Protein AF-A0A533TV55-F1 (afdb_monomer_lite)

Radius of gyration: 25.48 Å; chains: 1; bounding box: 61×45×80 Å

pLDDT: mean 85.24, std 15.87, range [28.7, 98.56]

Sequence (479 aa):
MTEHAADELIDFVLLDEAAKKLFGYYVYRKFRLYLSSITTTLNLQYQEGLSEGLTRPTAKGRSMLFDFRSLDFNVLIEIIGVYMYVLSCHKSANWQLLHRYNGKQVLYLRGYDFEAAFATGGGMAAGLSTMDTEGFTLKLPSLLQRHLFKVLSPREVDWETVTAERYYNDFDALIQWINQRPAAVYLNALHWKEGLLELVPRMDHYIVYVSSLTESALWELDQLNTDQRRDRVTVVFDEKAIAKKESQLAMQSAMAGRLGKAVWTKQGCPPSLTAVQVREGLADVFKVMTPDEFEANIEDVRRHIDASNAELKPGERETWLDFEFYPSVQDTDLTRLHEMSGTLEKLVEAGWSGSIDFLPLYVAQLQLRICMTLLLGDHAATGRTLAAYSAVTQSAYDYYSQTGERTVDLSEEDRDILLAMLDSHVALSDYAGRRLLACGRSHEFMDQSEKANAAWDEIFDATRLNADKVFTGNQRPPD

Structure (mmCIF, N/CA/C/O backbone):
data_AF-A0A533TV55-F1
#
_entry.id   AF-A0A533TV55-F1
#
loop_
_atom_site.group_PDB
_atom_site.id
_atom_site.type_symbol
_atom_site.label_atom_id
_atom_site.label_alt_id
_atom_site.label_comp_id
_atom_site.label_asym_id
_atom_site.label_entity_id
_atom_site.label_seq_id
_atom_site.pdbx_PDB_ins_code
_atom_site.Cartn_x
_atom_site.Cartn_y
_atom_site.Cartn_z
_atom_site.occupancy
_atom_site.B_iso_or_equiv
_atom_site.auth_seq_id
_atom_site.auth_comp_id
_atom_site.auth_asym_id
_atom_site.auth_atom_id
_atom_site.pdbx_PDB_model_num
ATOM 1 N N . MET A 1 1 ? 8.209 -8.796 27.244 1.00 41.41 1 MET A N 1
ATOM 2 C CA . MET A 1 1 ? 7.754 -10.161 27.569 1.00 41.41 1 MET A CA 1
ATOM 3 C C . MET A 1 1 ? 8.813 -11.142 27.095 1.00 41.41 1 MET A C 1
ATOM 5 O O . MET A 1 1 ? 9.123 -11.134 25.915 1.00 41.41 1 MET A O 1
ATOM 9 N N . THR A 1 2 ? 9.401 -11.923 28.002 1.00 32.00 2 THR A N 1
ATOM 10 C CA . THR A 1 2 ? 10.243 -13.091 27.687 1.00 32.00 2 THR A CA 1
ATOM 11 C C . THR A 1 2 ? 10.021 -14.136 28.776 1.00 32.00 2 THR A C 1
ATOM 13 O O . THR A 1 2 ? 10.622 -14.027 29.838 1.00 32.00 2 THR A O 1
ATOM 16 N N . GLU A 1 3 ? 9.076 -15.045 28.527 1.00 32.22 3 GLU A N 1
ATOM 17 C CA . GLU A 1 3 ? 9.098 -16.501 28.777 1.00 32.22 3 GLU A CA 1
ATOM 18 C C . GLU A 1 3 ? 7.667 -17.060 28.917 1.00 32.22 3 GLU A C 1
ATOM 20 O O . GLU A 1 3 ? 6.969 -16.809 29.891 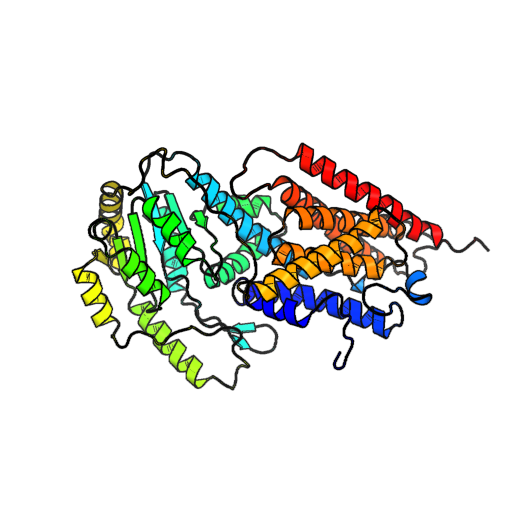1.00 32.22 3 GLU A O 1
ATOM 25 N N . HIS A 1 4 ? 7.300 -17.847 27.898 1.00 34.25 4 HIS A N 1
ATOM 26 C CA . HIS A 1 4 ? 6.310 -18.933 27.853 1.00 34.25 4 HIS A CA 1
ATOM 27 C C . HIS A 1 4 ? 4.828 -18.646 28.163 1.00 34.25 4 HIS A C 1
ATOM 29 O O . HIS A 1 4 ? 4.369 -18.764 29.295 1.00 34.25 4 HIS A O 1
ATOM 35 N N . ALA A 1 5 ? 4.039 -18.550 27.088 1.00 32.44 5 ALA A N 1
ATOM 36 C CA . ALA A 1 5 ? 2.746 -19.224 26.997 1.00 32.44 5 ALA A CA 1
ATOM 37 C C . ALA A 1 5 ? 2.589 -19.817 25.587 1.00 32.44 5 ALA A C 1
ATOM 39 O O . ALA A 1 5 ? 2.720 -19.114 24.591 1.00 32.44 5 ALA A O 1
ATOM 40 N N . ALA A 1 6 ? 2.304 -21.113 25.498 1.00 31.41 6 ALA A N 1
ATOM 41 C CA . ALA A 1 6 ? 2.014 -21.824 24.253 1.00 31.41 6 ALA A CA 1
ATOM 42 C C . ALA A 1 6 ? 0.601 -21.506 23.697 1.00 31.41 6 ALA A C 1
ATOM 44 O O . ALA A 1 6 ? -0.025 -22.376 23.111 1.00 31.41 6 ALA A O 1
ATOM 45 N N . ASP A 1 7 ? 0.106 -20.279 23.904 1.00 44.59 7 ASP A N 1
ATOM 46 C CA . ASP A 1 7 ? -1.276 -19.840 23.629 1.00 44.59 7 ASP A CA 1
ATOM 47 C C . ASP A 1 7 ? -1.347 -18.323 23.310 1.00 44.59 7 ASP A C 1
ATOM 49 O O . ASP A 1 7 ? -2.339 -17.644 23.586 1.00 44.59 7 ASP A O 1
ATOM 53 N N . GLU A 1 8 ? -0.279 -17.730 22.760 1.00 65.88 8 GLU A N 1
ATOM 54 C CA . GLU A 1 8 ? -0.349 -16.343 22.285 1.00 65.88 8 GLU A CA 1
ATOM 55 C C . GLU A 1 8 ? -1.194 -16.276 21.006 1.00 65.88 8 GLU A C 1
ATOM 57 O O . GLU A 1 8 ? -0.749 -16.632 19.918 1.00 65.88 8 GLU A O 1
ATOM 62 N N . LEU A 1 9 ? -2.431 -15.788 21.157 1.00 81.12 9 LEU A N 1
ATOM 63 C CA . LEU A 1 9 ? -3.384 -15.504 20.076 1.00 81.12 9 LEU A CA 1
ATOM 64 C C . LEU A 1 9 ? -2.759 -14.682 18.933 1.00 81.12 9 LEU A C 1
ATOM 66 O O . LEU A 1 9 ? -3.206 -14.772 17.792 1.00 81.12 9 LEU A O 1
ATOM 70 N N . ILE A 1 10 ? -1.739 -13.876 19.256 1.00 89.56 10 ILE A N 1
ATOM 71 C CA . ILE A 1 10 ? -0.989 -13.027 18.334 1.00 89.56 10 ILE A CA 1
ATOM 72 C C . ILE A 1 10 ? 0.505 -13.189 18.580 1.00 89.56 10 ILE A C 1
ATOM 74 O O . ILE A 1 10 ? 0.996 -12.873 19.659 1.00 89.56 10 ILE A O 1
ATOM 78 N N . ASP A 1 11 ? 1.228 -13.576 17.534 1.00 92.50 11 ASP A N 1
ATOM 79 C CA . ASP A 1 11 ? 2.688 -13.581 17.499 1.00 92.50 11 ASP A CA 1
ATOM 80 C C . ASP A 1 11 ? 3.207 -12.202 17.040 1.00 92.50 11 ASP A C 1
ATOM 82 O O . ASP A 1 11 ? 3.334 -11.913 15.846 1.00 92.50 11 ASP A O 1
ATOM 86 N N . PHE A 1 12 ? 3.480 -11.311 17.998 1.00 91.00 12 PHE A N 1
ATOM 87 C CA . PHE A 1 12 ? 3.989 -9.960 17.712 1.00 91.00 12 PHE A CA 1
ATOM 88 C C . PHE A 1 12 ? 5.387 -9.964 17.079 1.00 91.00 12 PHE A C 1
ATOM 90 O O . PHE A 1 12 ? 5.734 -9.027 16.357 1.00 91.00 12 PHE A O 1
ATOM 97 N N . VAL A 1 13 ? 6.186 -11.008 17.327 1.00 91.31 13 VAL A N 1
ATOM 98 C CA . VAL A 1 13 ? 7.510 -11.160 16.711 1.00 91.31 13 VAL A CA 1
ATOM 99 C C . VAL A 1 13 ? 7.345 -11.467 15.230 1.00 91.31 13 VAL A C 1
ATOM 101 O O . VAL A 1 13 ? 7.981 -10.820 14.399 1.00 91.31 13 VAL A O 1
ATOM 104 N N . LEU A 1 14 ? 6.449 -12.397 14.891 1.00 92.75 14 LEU A N 1
ATOM 105 C CA . LEU A 1 14 ? 6.117 -12.697 13.505 1.00 92.75 14 LEU A CA 1
ATOM 106 C C . LEU A 1 14 ? 5.550 -11.471 12.783 1.00 92.75 14 LEU A C 1
ATOM 108 O O . LEU A 1 14 ? 5.935 -11.232 11.644 1.00 92.75 14 LEU A O 1
ATOM 112 N N . LEU A 1 15 ? 4.693 -10.669 13.427 1.00 92.56 15 LEU A N 1
ATOM 113 C CA . LEU A 1 15 ? 4.177 -9.428 12.832 1.00 92.56 15 LEU A CA 1
ATOM 114 C C . LEU A 1 15 ? 5.287 -8.417 12.512 1.00 92.56 15 LEU A C 1
ATOM 116 O O . LEU A 1 15 ? 5.296 -7.860 11.415 1.00 92.56 15 LEU A O 1
ATOM 120 N N . ASP A 1 16 ? 6.232 -8.193 13.430 1.00 89.56 16 ASP A N 1
ATOM 121 C CA . ASP A 1 16 ? 7.373 -7.294 13.194 1.00 89.56 16 ASP A CA 1
ATOM 122 C C . ASP A 1 16 ? 8.290 -7.821 12.078 1.00 89.56 16 ASP A C 1
ATOM 124 O O . ASP A 1 16 ? 8.698 -7.066 11.193 1.00 89.56 16 ASP A O 1
ATOM 128 N N . GLU A 1 17 ? 8.579 -9.126 12.069 1.00 86.62 17 GLU A N 1
ATOM 129 C CA . GLU A 1 17 ? 9.364 -9.762 11.006 1.00 86.62 17 GLU A CA 1
ATOM 130 C C . GLU A 1 17 ? 8.650 -9.715 9.652 1.00 86.62 17 GLU A C 1
ATOM 132 O O . GLU A 1 17 ? 9.281 -9.433 8.636 1.00 86.62 17 GLU A O 1
ATOM 137 N N . ALA A 1 18 ? 7.337 -9.929 9.621 1.00 89.69 18 ALA A N 1
ATOM 138 C CA . ALA A 1 18 ? 6.532 -9.834 8.413 1.00 89.69 18 ALA A CA 1
ATOM 139 C C . ALA A 1 18 ? 6.493 -8.394 7.881 1.00 89.69 18 ALA A C 1
ATOM 141 O O . ALA A 1 18 ? 6.740 -8.171 6.697 1.00 89.69 18 ALA A O 1
ATOM 142 N N . ALA A 1 19 ? 6.297 -7.398 8.749 1.00 88.12 19 ALA A N 1
ATOM 143 C CA . ALA A 1 19 ? 6.319 -5.987 8.365 1.00 88.12 19 ALA A CA 1
ATOM 144 C C . ALA A 1 19 ? 7.651 -5.571 7.722 1.00 88.12 19 ALA A C 1
ATOM 146 O O . ALA A 1 19 ? 7.656 -4.759 6.795 1.00 88.12 19 ALA A O 1
ATOM 147 N N . LYS A 1 20 ? 8.785 -6.153 8.149 1.00 82.56 20 LYS A N 1
ATOM 148 C CA . LYS A 1 20 ? 10.080 -5.924 7.483 1.00 82.56 20 LYS A CA 1
ATOM 149 C C . LYS A 1 20 ? 10.015 -6.344 6.022 1.00 82.56 20 LYS A C 1
ATOM 151 O O . LYS A 1 20 ? 10.555 -5.633 5.181 1.00 82.56 20 LYS A O 1
ATOM 156 N N . LYS A 1 21 ? 9.384 -7.486 5.727 1.00 83.62 21 LYS A N 1
ATOM 157 C CA . LYS A 1 21 ? 9.322 -8.094 4.387 1.00 83.62 21 LYS A CA 1
ATOM 158 C C . LYS A 1 21 ? 8.186 -7.547 3.515 1.00 83.62 21 LYS A C 1
ATOM 160 O O . LYS A 1 21 ? 7.870 -8.167 2.507 1.00 83.62 21 LYS A O 1
ATOM 165 N N . LEU A 1 22 ? 7.568 -6.428 3.905 1.00 81.00 22 LEU A N 1
ATOM 166 C CA . LEU A 1 22 ? 6.518 -5.761 3.138 1.00 81.00 22 LEU A CA 1
ATOM 167 C C . LEU A 1 22 ? 7.131 -4.865 2.038 1.00 81.00 22 LEU A C 1
ATOM 169 O O . LEU A 1 22 ? 7.361 -5.363 0.945 1.00 81.00 22 LEU A O 1
ATOM 173 N N . PHE A 1 23 ? 7.472 -3.588 2.304 1.00 74.25 23 PHE A N 1
ATOM 174 C CA . PHE A 1 23 ? 8.004 -2.651 1.278 1.00 74.25 23 PHE A CA 1
ATOM 175 C C . PHE A 1 23 ? 9.161 -1.763 1.740 1.00 74.25 23 PHE A C 1
ATOM 177 O O . PHE A 1 23 ? 9.016 -0.555 1.918 1.00 74.25 23 PHE A O 1
ATOM 184 N N . GLY A 1 24 ? 10.353 -2.341 1.881 1.00 67.75 24 GLY A N 1
ATOM 185 C CA . GLY A 1 24 ? 11.531 -1.554 2.243 1.00 67.75 24 GLY A CA 1
ATOM 186 C C . GLY A 1 24 ? 11.413 -0.925 3.639 1.00 67.75 24 GLY A C 1
ATOM 187 O O . GLY A 1 24 ? 10.569 -1.303 4.453 1.00 67.75 24 GLY A O 1
ATOM 188 N N . TYR A 1 25 ? 12.312 0.004 3.965 1.00 69.81 25 TYR A N 1
ATOM 189 C CA . TYR A 1 25 ? 12.483 0.445 5.350 1.00 69.81 25 TYR A CA 1
ATOM 190 C C . TYR A 1 25 ? 11.410 1.426 5.833 1.00 69.81 25 TYR A C 1
ATOM 192 O O . TYR A 1 25 ? 10.955 1.298 6.968 1.00 69.81 25 TYR A O 1
ATOM 200 N N . TYR A 1 26 ? 11.020 2.414 5.031 1.00 73.81 26 TYR A N 1
ATOM 201 C CA . TYR A 1 26 ? 10.061 3.432 5.446 1.00 73.81 26 TYR A CA 1
ATOM 202 C C . TYR A 1 26 ? 8.678 2.827 5.691 1.00 73.81 26 TYR A C 1
ATOM 204 O O . TYR A 1 26 ? 8.098 3.077 6.747 1.00 73.81 26 TYR A O 1
ATOM 212 N N . VAL A 1 27 ? 8.190 1.948 4.805 1.00 81.38 27 VAL A N 1
ATOM 213 C CA . VAL A 1 27 ? 6.919 1.240 5.029 1.00 81.38 27 VAL A CA 1
ATOM 214 C C . VAL A 1 27 ? 7.001 0.391 6.295 1.00 81.38 27 VAL A C 1
ATOM 216 O O . VAL A 1 27 ? 6.138 0.511 7.164 1.00 81.38 27 VAL A O 1
ATOM 219 N N . TYR A 1 28 ? 8.082 -0.380 6.469 1.00 85.19 28 TYR A N 1
ATOM 220 C CA . TYR A 1 28 ? 8.328 -1.105 7.718 1.00 85.19 28 TYR A CA 1
ATOM 221 C C . TYR A 1 28 ? 8.289 -0.176 8.938 1.00 85.19 28 TYR A C 1
ATOM 223 O O . TYR A 1 28 ? 7.651 -0.507 9.932 1.00 85.19 28 TYR A O 1
ATOM 231 N N . ARG A 1 29 ? 8.922 1.003 8.879 1.00 84.62 29 ARG A N 1
ATOM 232 C CA . ARG A 1 29 ? 8.916 1.970 9.984 1.00 84.62 29 ARG A CA 1
ATOM 233 C C . ARG A 1 29 ? 7.493 2.395 10.340 1.00 84.62 29 ARG A C 1
ATOM 235 O O . ARG A 1 29 ? 7.197 2.447 11.528 1.00 84.62 29 ARG A O 1
ATOM 242 N N . LYS A 1 30 ? 6.625 2.675 9.363 1.00 89.81 30 LYS A N 1
ATOM 243 C CA . LYS A 1 30 ? 5.231 3.073 9.628 1.00 89.81 30 LYS A CA 1
ATOM 244 C C . LYS A 1 30 ? 4.428 1.943 10.275 1.00 89.81 30 LYS A C 1
ATOM 246 O O . LYS A 1 30 ? 3.840 2.147 11.335 1.00 89.81 30 LYS A O 1
ATOM 251 N N . PHE A 1 31 ? 4.508 0.727 9.727 1.00 92.12 31 PHE A N 1
ATOM 252 C CA . PHE A 1 31 ? 3.875 -0.455 10.329 1.00 92.12 31 PHE A CA 1
ATOM 253 C C . PHE A 1 31 ? 4.407 -0.740 11.740 1.00 92.12 31 PHE A C 1
ATOM 255 O O . PHE A 1 31 ? 3.632 -0.991 12.661 1.00 92.12 31 PHE A O 1
ATOM 262 N N . ARG A 1 32 ? 5.724 -0.638 11.944 1.00 91.44 32 ARG A N 1
ATOM 263 C CA . ARG A 1 32 ? 6.360 -0.836 13.248 1.00 91.44 32 ARG A CA 1
ATOM 264 C C . ARG A 1 32 ? 5.944 0.222 14.262 1.00 91.44 32 ARG A C 1
ATOM 266 O O . ARG A 1 32 ? 5.740 -0.130 15.420 1.00 91.44 32 ARG A O 1
ATOM 273 N N . LEU A 1 33 ? 5.858 1.497 13.877 1.00 92.25 33 LEU A N 1
ATOM 274 C CA . LEU A 1 33 ? 5.404 2.565 14.774 1.00 92.25 33 LEU A CA 1
ATOM 275 C C . LEU A 1 33 ? 3.974 2.289 15.245 1.00 92.25 33 LEU A C 1
ATOM 277 O O . LEU A 1 33 ? 3.716 2.349 16.445 1.00 92.25 33 LEU A O 1
ATOM 281 N N . TYR A 1 34 ? 3.089 1.878 14.334 1.00 95.25 34 TYR A N 1
ATOM 282 C CA . TYR A 1 34 ? 1.714 1.521 14.685 1.00 95.25 34 TYR A CA 1
ATOM 283 C C . TYR A 1 34 ? 1.646 0.295 15.591 1.00 95.25 34 TYR A C 1
ATOM 285 O O . TYR A 1 34 ? 1.041 0.347 16.661 1.00 95.25 34 TYR A O 1
ATOM 293 N N . LEU A 1 35 ? 2.365 -0.774 15.241 1.00 94.19 35 LEU A N 1
ATOM 294 C CA . LEU A 1 35 ? 2.453 -1.973 16.071 1.00 94.19 35 LEU A CA 1
ATOM 295 C C . LEU A 1 35 ? 3.050 -1.676 17.456 1.00 94.19 35 LEU A C 1
ATOM 297 O O . LEU A 1 35 ? 2.593 -2.232 18.453 1.00 94.19 35 LEU A O 1
ATOM 301 N N . SER A 1 36 ? 4.040 -0.783 17.540 1.00 92.56 36 SER A N 1
ATOM 302 C CA . SER A 1 36 ? 4.657 -0.366 18.806 1.00 92.56 36 SER A CA 1
ATOM 303 C C . SER A 1 36 ? 3.693 0.442 19.667 1.00 92.56 36 SER A C 1
ATOM 305 O O . SER A 1 36 ? 3.682 0.242 20.880 1.00 92.56 36 SER A O 1
ATOM 307 N N . SER A 1 37 ? 2.879 1.313 19.061 1.00 93.38 37 SER A N 1
ATOM 308 C CA . SER A 1 37 ? 1.828 2.058 19.762 1.00 93.38 37 SER A CA 1
ATOM 309 C C . SER A 1 37 ? 0.819 1.090 20.392 1.00 93.38 37 SER A C 1
ATOM 311 O O . SER A 1 37 ? 0.691 1.049 21.615 1.00 93.38 37 SER A O 1
ATOM 313 N N . ILE A 1 38 ? 0.262 0.171 19.592 1.00 93.94 38 ILE A N 1
ATOM 314 C CA . ILE A 1 38 ? -0.676 -0.870 20.053 1.00 93.94 38 ILE A CA 1
ATOM 315 C C . ILE A 1 38 ? -0.058 -1.725 21.169 1.00 93.94 38 ILE A C 1
ATOM 317 O O . ILE A 1 38 ? -0.663 -1.949 22.218 1.00 93.94 38 ILE A O 1
ATOM 321 N N . THR A 1 39 ? 1.177 -2.191 20.966 1.00 92.38 39 THR A N 1
ATOM 322 C CA . THR A 1 39 ? 1.888 -3.036 21.937 1.00 92.38 39 THR A CA 1
ATOM 323 C C . THR A 1 39 ? 2.158 -2.282 23.240 1.00 92.38 39 THR A C 1
ATOM 325 O O . THR A 1 39 ? 2.092 -2.867 24.321 1.00 92.38 39 THR A O 1
ATOM 328 N N . THR A 1 40 ? 2.448 -0.981 23.171 1.00 92.12 40 THR A N 1
ATOM 329 C CA . THR A 1 40 ? 2.642 -0.134 24.356 1.00 92.12 40 THR A CA 1
ATOM 330 C C . THR A 1 40 ? 1.341 -0.009 25.138 1.00 92.12 40 THR A C 1
ATOM 332 O O . THR A 1 40 ? 1.341 -0.260 26.341 1.00 92.12 40 THR A O 1
ATOM 335 N N . THR A 1 41 ? 0.226 0.282 24.465 1.00 91.94 41 THR A N 1
ATOM 336 C CA . THR A 1 41 ? -1.102 0.350 25.085 1.00 91.94 41 THR A CA 1
ATOM 337 C C . THR A 1 41 ? -1.477 -0.964 25.767 1.00 91.94 41 THR A C 1
ATOM 339 O O . THR A 1 41 ? -1.849 -0.961 26.939 1.00 91.94 41 THR A O 1
ATOM 342 N N . LEU A 1 42 ? -1.319 -2.101 25.084 1.00 92.25 42 LEU A N 1
ATOM 343 C CA . LEU A 1 42 ? -1.619 -3.419 25.652 1.00 92.25 42 LEU A CA 1
ATOM 344 C C . LEU A 1 42 ? -0.752 -3.738 26.876 1.00 92.25 42 LEU A C 1
ATOM 346 O O . LEU A 1 42 ? -1.250 -4.252 27.877 1.00 92.25 42 LEU A O 1
ATOM 350 N N . ASN A 1 43 ? 0.541 -3.403 26.826 1.00 91.19 43 ASN A N 1
ATOM 351 C CA . ASN A 1 43 ? 1.440 -3.591 27.963 1.00 91.19 43 ASN A CA 1
ATOM 352 C C . ASN A 1 43 ? 1.059 -2.702 29.150 1.00 91.19 43 ASN A C 1
ATOM 354 O O . ASN A 1 43 ? 1.112 -3.175 30.283 1.00 91.19 43 ASN A O 1
ATOM 358 N N . LEU A 1 44 ? 0.665 -1.448 28.914 1.00 91.44 44 LEU A N 1
ATOM 359 C CA . LEU A 1 44 ? 0.186 -0.554 29.971 1.00 91.44 44 LEU A CA 1
ATOM 360 C C . LEU A 1 44 ? -1.094 -1.100 30.609 1.00 91.44 44 LEU A C 1
ATOM 362 O O . LEU A 1 44 ? -1.160 -1.207 31.831 1.00 91.44 44 LEU A O 1
ATOM 366 N N . GLN A 1 45 ? -2.063 -1.536 29.799 1.00 91.69 45 GLN A N 1
ATOM 367 C CA . GLN A 1 45 ? -3.296 -2.152 30.296 1.00 91.69 45 GLN A CA 1
ATOM 368 C C . GLN A 1 45 ? -3.012 -3.395 31.151 1.00 91.69 45 GLN A C 1
ATOM 370 O O . GLN A 1 45 ? -3.591 -3.555 32.227 1.00 91.69 45 GLN A O 1
ATOM 375 N N . TYR A 1 46 ? -2.072 -4.240 30.723 1.00 90.81 46 TYR A N 1
ATOM 376 C CA . TYR A 1 46 ? -1.637 -5.403 31.495 1.00 90.81 46 TYR A CA 1
ATOM 377 C C . TYR A 1 46 ? -0.943 -5.009 32.809 1.00 90.81 46 TYR A C 1
ATOM 379 O O . TYR A 1 46 ? -1.306 -5.501 33.877 1.00 90.81 46 TYR A O 1
ATOM 387 N N . GLN A 1 47 ? 0.027 -4.090 32.760 1.00 92.75 47 GLN A N 1
ATOM 388 C CA . GLN A 1 47 ? 0.783 -3.633 33.935 1.00 92.75 47 GLN A CA 1
ATOM 389 C C . GLN A 1 47 ? -0.103 -2.937 34.972 1.00 92.75 47 GLN A C 1
ATOM 391 O O . GLN A 1 47 ? 0.120 -3.073 36.174 1.00 92.75 47 GLN A O 1
ATOM 396 N N . GLU A 1 48 ? -1.132 -2.224 34.521 1.00 93.06 48 GLU A N 1
ATOM 397 C CA . GLU A 1 48 ? -2.117 -1.573 35.384 1.00 93.06 48 GLU A CA 1
ATOM 398 C C . GLU A 1 48 ? -3.186 -2.545 35.910 1.00 93.06 48 GLU A C 1
ATOM 400 O O . GLU A 1 48 ? -4.050 -2.136 36.695 1.00 93.06 48 GLU A O 1
ATOM 405 N N . GLY A 1 49 ? -3.134 -3.821 35.511 1.00 92.56 49 GLY A N 1
ATOM 406 C CA . GLY A 1 49 ? -4.078 -4.858 35.913 1.00 92.56 49 GLY A CA 1
ATOM 407 C C . GLY A 1 49 ? -5.476 -4.657 35.333 1.00 92.56 49 GLY A C 1
ATOM 408 O O . GLY A 1 49 ? -6.452 -5.033 35.978 1.00 92.56 49 GLY A O 1
ATOM 409 N N . LEU A 1 50 ? -5.596 -4.023 34.163 1.00 91.75 50 LEU A N 1
ATOM 410 C CA . LEU A 1 50 ? -6.862 -3.812 33.449 1.00 91.75 50 LEU A CA 1
ATOM 411 C C . LEU A 1 50 ? -7.253 -5.033 32.603 1.00 91.75 50 LEU A C 1
ATOM 413 O O . LEU A 1 50 ? -8.438 -5.313 32.422 1.00 91.75 50 LEU A O 1
ATOM 417 N N . SER A 1 51 ? -6.268 -5.796 32.132 1.00 90.25 51 SER A N 1
ATOM 418 C CA . SER A 1 51 ? -6.474 -7.006 31.336 1.00 90.25 51 SER A CA 1
ATOM 419 C C . SER A 1 51 ? -5.452 -8.096 31.657 1.00 90.25 51 SER A C 1
ATOM 421 O O . SER A 1 51 ? -4.304 -7.828 32.000 1.00 90.25 51 SER A O 1
ATOM 423 N N . GLU A 1 52 ? -5.869 -9.346 31.487 1.00 86.81 52 GLU A N 1
ATOM 424 C CA . GLU A 1 52 ? -5.032 -10.544 31.491 1.00 86.81 52 GLU A CA 1
ATOM 425 C C . GLU A 1 52 ? -4.834 -11.004 30.036 1.00 86.81 52 GLU A C 1
ATOM 427 O O . GLU A 1 52 ? -5.517 -11.895 29.527 1.00 86.81 52 GLU A O 1
ATOM 432 N N . GLY A 1 53 ? -3.920 -10.341 29.328 1.00 82.44 53 GLY A N 1
ATOM 433 C CA . GLY A 1 53 ? -3.670 -10.590 27.906 1.00 82.44 53 GLY A CA 1
ATOM 434 C C . GLY A 1 53 ? -4.725 -9.973 26.980 1.00 82.44 53 GLY A C 1
ATOM 435 O O . GLY A 1 53 ? -5.379 -8.991 27.326 1.00 82.44 53 GLY A O 1
ATOM 436 N N . LEU A 1 54 ? -4.865 -10.543 25.778 1.00 82.38 54 LEU A N 1
ATOM 437 C CA . LEU A 1 54 ? -5.651 -9.962 24.679 1.00 82.38 54 LEU A CA 1
ATOM 438 C C . LEU A 1 54 ? -7.164 -10.198 24.757 1.00 82.38 54 LEU A C 1
ATOM 440 O O . LEU A 1 54 ? -7.897 -9.582 23.993 1.00 82.38 54 LEU A O 1
ATOM 444 N N . THR A 1 55 ? -7.646 -11.095 25.619 1.00 83.50 55 THR A N 1
ATOM 445 C CA . THR A 1 55 ? -9.054 -11.543 25.590 1.00 83.50 55 THR A CA 1
ATOM 446 C C . THR A 1 55 ? -9.768 -11.470 26.934 1.00 83.50 55 THR A C 1
ATOM 448 O O . THR A 1 55 ? -10.979 -11.675 26.986 1.00 83.50 55 THR A O 1
ATOM 451 N N . ARG A 1 56 ? -9.059 -11.188 28.034 1.00 86.31 56 ARG A N 1
ATOM 452 C CA . ARG A 1 56 ? -9.623 -11.278 29.387 1.00 86.31 56 ARG A CA 1
ATOM 453 C C . ARG A 1 56 ? -9.555 -9.934 30.111 1.00 86.31 56 ARG A C 1
ATOM 455 O O . ARG A 1 56 ? -8.504 -9.588 30.642 1.00 86.31 56 ARG A O 1
ATOM 462 N N . PRO A 1 57 ? -10.652 -9.166 30.167 1.00 89.56 57 PRO A N 1
ATOM 463 C CA . PRO A 1 57 ? -10.703 -7.964 30.991 1.00 89.56 57 PRO A CA 1
ATOM 464 C C . PRO A 1 57 ? -10.821 -8.302 32.481 1.00 89.56 57 PRO A C 1
ATOM 466 O O . PRO A 1 57 ? -11.578 -9.199 32.863 1.00 89.56 57 PRO A O 1
ATOM 469 N N . THR A 1 58 ? -10.132 -7.545 33.338 1.00 91.69 58 THR A N 1
ATOM 470 C CA . THR A 1 58 ? -10.280 -7.650 34.799 1.00 91.69 58 THR A CA 1
ATOM 471 C C . THR A 1 58 ? -11.462 -6.813 35.295 1.00 91.69 58 THR A C 1
ATOM 473 O O . THR A 1 58 ? -12.025 -5.999 34.561 1.00 91.69 58 THR A O 1
ATOM 476 N N . ALA A 1 59 ? -11.828 -6.951 36.573 1.00 89.56 59 ALA A N 1
ATOM 477 C CA . ALA A 1 59 ? -12.827 -6.078 37.197 1.00 89.56 59 ALA A CA 1
ATOM 478 C C . ALA A 1 59 ? -12.429 -4.590 37.138 1.00 89.56 59 ALA A C 1
ATOM 480 O O . ALA A 1 59 ? -13.278 -3.733 36.908 1.00 89.56 59 ALA A O 1
ATOM 481 N N . LYS A 1 60 ? -11.130 -4.289 37.286 1.00 90.00 60 LYS A N 1
ATOM 482 C CA . LYS A 1 60 ? -10.602 -2.926 37.150 1.00 90.00 60 LYS A CA 1
ATOM 483 C C . LYS A 1 60 ? -10.725 -2.437 35.705 1.00 90.00 60 LYS A C 1
ATOM 485 O O . LYS A 1 60 ? -11.184 -1.320 35.493 1.00 90.00 60 LYS A O 1
ATOM 490 N N . GLY A 1 61 ? -10.401 -3.281 34.723 1.00 89.12 61 GLY A N 1
ATOM 491 C CA . GLY A 1 61 ? -10.595 -2.969 33.304 1.00 89.12 61 GLY A CA 1
ATOM 492 C C . GLY A 1 61 ? -12.042 -2.616 32.980 1.00 89.12 61 GLY A C 1
ATOM 493 O O . GLY A 1 61 ? -12.303 -1.544 32.449 1.00 89.12 61 GLY A O 1
ATOM 494 N N . ARG A 1 62 ? -13.001 -3.446 33.408 1.00 89.31 62 ARG A N 1
ATOM 495 C CA . ARG A 1 62 ? -14.447 -3.217 33.195 1.00 89.31 62 ARG A CA 1
ATOM 496 C C . ARG A 1 62 ? -14.957 -1.875 33.750 1.00 89.31 62 ARG A C 1
ATOM 498 O O . ARG A 1 62 ? -15.968 -1.368 33.276 1.00 89.31 62 ARG A O 1
ATOM 505 N N . SER A 1 63 ? -14.271 -1.301 34.743 1.00 86.69 63 SER A N 1
ATOM 506 C CA . SER A 1 63 ? -14.609 0.013 35.312 1.00 86.69 63 SER A CA 1
ATOM 507 C C . SER A 1 63 ? -14.030 1.205 34.537 1.00 86.69 63 SER A C 1
ATOM 509 O O . SER A 1 63 ? -14.484 2.332 34.719 1.00 86.69 63 SER A O 1
ATOM 511 N N . MET A 1 64 ? -13.036 0.981 33.672 1.00 88.38 64 MET A N 1
ATOM 512 C CA . MET A 1 64 ? -12.433 2.031 32.856 1.00 88.38 64 MET A CA 1
ATOM 513 C C . MET A 1 64 ? -13.256 2.250 31.586 1.00 88.38 64 MET A C 1
ATOM 515 O O . MET A 1 64 ? -13.390 1.351 30.757 1.00 88.38 64 MET A O 1
ATOM 519 N N . LEU A 1 65 ? -13.776 3.468 31.424 1.00 88.06 65 LEU A N 1
ATOM 520 C CA . LEU A 1 65 ? -14.628 3.829 30.290 1.00 88.06 65 LEU A CA 1
ATOM 521 C C . LEU A 1 65 ? -13.859 3.903 28.973 1.00 88.06 65 LEU A C 1
ATOM 523 O O . LEU A 1 65 ? -14.299 3.352 27.970 1.00 88.06 65 LEU A O 1
ATOM 527 N N . PHE A 1 66 ? -12.715 4.584 28.970 1.00 90.38 66 PHE A N 1
ATOM 528 C CA . PHE A 1 66 ? -11.939 4.819 27.760 1.00 90.38 66 PHE A CA 1
ATOM 529 C C . PHE A 1 66 ? -10.473 5.095 28.098 1.00 90.38 66 PHE A C 1
ATOM 531 O O . PHE A 1 66 ? -10.188 5.699 29.131 1.00 90.38 66 PHE A O 1
ATOM 538 N N . ASP A 1 67 ? -9.547 4.666 27.236 1.00 91.50 67 ASP A N 1
ATOM 539 C CA . ASP A 1 67 ? -8.111 4.932 27.378 1.00 91.50 67 ASP A CA 1
ATOM 540 C C . ASP A 1 67 ? -7.614 5.768 26.201 1.00 91.50 67 ASP A C 1
ATOM 542 O O . ASP A 1 67 ? -7.288 5.244 25.137 1.00 91.50 67 ASP A O 1
ATOM 546 N N . PHE A 1 68 ? -7.528 7.080 26.400 1.00 91.00 68 PHE A N 1
ATOM 547 C CA . PHE A 1 68 ? -7.046 8.015 25.384 1.00 91.00 68 PHE A CA 1
ATOM 548 C C . PHE A 1 68 ? -5.596 7.756 24.956 1.00 91.00 68 PHE A C 1
ATOM 550 O O . PHE A 1 68 ? -5.230 8.100 23.838 1.00 91.00 68 PHE A O 1
ATOM 557 N N . ARG A 1 69 ? -4.782 7.081 25.784 1.00 89.81 69 ARG A N 1
ATOM 558 C CA . ARG A 1 69 ? -3.395 6.711 25.441 1.00 89.81 69 ARG A CA 1
ATOM 559 C C . ARG A 1 69 ? -3.322 5.633 24.357 1.00 89.81 69 ARG A C 1
ATOM 561 O O . ARG A 1 69 ? -2.241 5.350 23.855 1.00 89.81 69 ARG A O 1
ATOM 568 N N . SER A 1 70 ? -4.450 4.996 24.034 1.00 87.75 70 SER A N 1
ATOM 569 C CA . SER A 1 70 ? -4.563 4.068 22.905 1.00 87.75 70 SER A CA 1
ATOM 570 C C . SER A 1 70 ? -4.651 4.775 21.554 1.00 87.75 70 SER A C 1
ATOM 572 O O . SER A 1 70 ? -4.540 4.127 20.517 1.00 87.75 70 SER A O 1
ATOM 574 N N . LEU A 1 71 ? -4.867 6.090 21.536 1.00 93.50 71 LEU A N 1
ATOM 575 C CA . LEU A 1 71 ? -5.085 6.851 20.316 1.00 93.50 71 LEU A CA 1
ATOM 576 C C . LEU A 1 71 ? -3.809 7.580 19.902 1.00 93.50 71 LEU A C 1
ATOM 578 O O . LEU A 1 71 ? -3.249 8.369 20.656 1.00 93.50 71 LEU A O 1
ATOM 582 N N . ASP A 1 72 ? -3.372 7.317 18.674 1.00 94.44 72 ASP A N 1
ATOM 583 C CA . ASP A 1 72 ? -2.312 8.070 18.014 1.00 94.44 72 ASP A CA 1
ATOM 584 C C . ASP A 1 72 ? -2.734 8.350 16.570 1.00 94.44 72 ASP A C 1
ATOM 586 O O . ASP A 1 72 ? -2.648 7.488 15.688 1.00 94.44 72 ASP A O 1
ATOM 590 N N . PHE A 1 73 ? -3.244 9.562 16.349 1.00 94.25 73 PHE A N 1
ATOM 591 C CA . PHE A 1 73 ? -3.736 10.001 15.048 1.00 94.25 73 PHE A CA 1
ATOM 592 C C . PHE A 1 73 ? -2.627 10.005 13.998 1.00 94.25 73 PHE A C 1
ATOM 594 O O . PHE A 1 73 ? -2.828 9.511 12.889 1.00 94.25 73 PHE A O 1
ATOM 601 N N . ASN A 1 74 ? -1.446 10.513 14.364 1.00 93.88 74 ASN A N 1
ATOM 602 C CA . ASN A 1 74 ? -0.315 10.650 13.452 1.00 93.88 74 ASN A CA 1
ATOM 603 C C . ASN A 1 74 ? 0.162 9.284 12.972 1.00 93.88 74 ASN A C 1
ATOM 605 O O . ASN A 1 74 ? 0.471 9.109 11.799 1.00 93.88 74 ASN A O 1
ATOM 609 N N . VAL A 1 75 ? 0.191 8.295 13.861 1.00 94.06 75 VAL A N 1
ATOM 610 C CA . VAL A 1 75 ? 0.597 6.957 13.452 1.00 94.06 75 VAL A CA 1
ATOM 611 C C . VAL A 1 75 ? -0.509 6.282 12.636 1.00 94.06 75 VAL A C 1
ATOM 613 O O . VAL A 1 75 ? -0.194 5.688 11.610 1.00 94.06 75 VAL A O 1
ATOM 616 N N . LEU A 1 76 ? -1.791 6.415 13.003 1.00 96.06 76 LEU A N 1
ATOM 617 C CA . LEU A 1 76 ? -2.908 5.826 12.246 1.00 96.06 76 LEU A CA 1
ATOM 618 C C . LEU A 1 76 ? -2.979 6.343 10.798 1.00 96.06 76 LEU A C 1
ATOM 620 O O . LEU A 1 76 ? -3.102 5.550 9.860 1.00 96.06 76 LEU A O 1
ATOM 624 N N . ILE A 1 77 ? -2.885 7.660 10.607 1.00 95.94 77 ILE A N 1
ATOM 625 C CA . ILE A 1 77 ? -2.979 8.268 9.277 1.00 95.94 77 ILE A CA 1
ATOM 626 C C . ILE A 1 77 ? -1.811 7.873 8.373 1.00 95.94 77 ILE A C 1
ATOM 628 O O . ILE A 1 77 ? -1.998 7.683 7.174 1.00 95.94 77 ILE A O 1
ATOM 632 N N . GLU A 1 78 ? -0.619 7.682 8.939 1.00 93.94 78 GLU A N 1
ATOM 633 C CA . GLU A 1 78 ? 0.563 7.282 8.180 1.00 93.94 78 GLU A CA 1
ATOM 634 C C . GLU A 1 78 ? 0.435 5.870 7.598 1.00 93.94 78 GLU A C 1
ATOM 636 O O . GLU A 1 78 ? 0.732 5.671 6.419 1.00 93.94 78 GLU A O 1
ATOM 641 N N . ILE A 1 79 ? -0.024 4.885 8.379 1.00 94.75 79 ILE A N 1
ATOM 642 C CA . ILE A 1 79 ? -0.204 3.509 7.877 1.00 94.75 79 ILE A CA 1
ATOM 643 C C . ILE A 1 79 ? -1.336 3.441 6.839 1.00 94.75 79 ILE A C 1
ATOM 645 O O . ILE A 1 79 ? -1.157 2.808 5.795 1.00 94.75 79 ILE A O 1
ATOM 649 N N . ILE A 1 80 ? -2.470 4.112 7.084 1.00 96.56 80 ILE A N 1
ATOM 650 C CA . ILE A 1 80 ? -3.574 4.174 6.111 1.00 96.56 80 ILE A CA 1
ATOM 651 C C . ILE A 1 80 ? -3.100 4.861 4.826 1.00 96.56 80 ILE A C 1
ATOM 653 O O . ILE A 1 80 ? -3.337 4.350 3.732 1.00 96.56 80 ILE A O 1
ATOM 657 N N . GLY A 1 81 ? -2.395 5.986 4.948 1.00 95.50 81 GLY A N 1
ATOM 658 C CA . GLY A 1 81 ? -1.895 6.765 3.821 1.00 95.50 81 GLY A CA 1
ATOM 659 C C . GLY A 1 81 ? -0.910 5.998 2.944 1.00 95.50 81 GLY A C 1
ATOM 660 O O . GLY A 1 81 ? -1.060 6.001 1.722 1.00 95.50 81 GLY A O 1
ATOM 661 N N . VAL A 1 82 ? 0.039 5.272 3.548 1.00 93.75 82 VAL A N 1
ATOM 662 C CA . VAL A 1 82 ? 0.974 4.403 2.812 1.00 93.75 82 VAL A CA 1
ATOM 663 C C . VAL A 1 82 ? 0.217 3.359 1.996 1.00 93.75 82 VAL A C 1
ATOM 665 O O . VAL A 1 82 ? 0.467 3.213 0.799 1.00 93.75 82 VAL A O 1
ATOM 668 N N . TYR A 1 83 ? -0.725 2.650 2.620 1.00 94.44 83 TYR A N 1
ATOM 669 C CA . TYR A 1 83 ? -1.503 1.628 1.927 1.00 94.44 83 TYR A CA 1
ATOM 670 C C . TYR A 1 83 ? -2.354 2.223 0.798 1.00 94.44 83 TYR A C 1
ATOM 672 O O . TYR A 1 83 ? -2.315 1.735 -0.333 1.00 94.44 83 TYR A O 1
ATOM 680 N N . MET A 1 84 ? -3.070 3.317 1.078 1.00 94.88 84 MET A N 1
ATOM 681 C CA . MET A 1 84 ? -3.908 4.020 0.104 1.00 94.88 84 MET A CA 1
ATOM 682 C C . MET A 1 84 ? -3.101 4.523 -1.091 1.00 94.88 84 MET A C 1
ATOM 684 O O . MET A 1 84 ? -3.570 4.405 -2.222 1.00 94.88 84 MET A O 1
ATOM 688 N N . TYR A 1 85 ? -1.888 5.039 -0.871 1.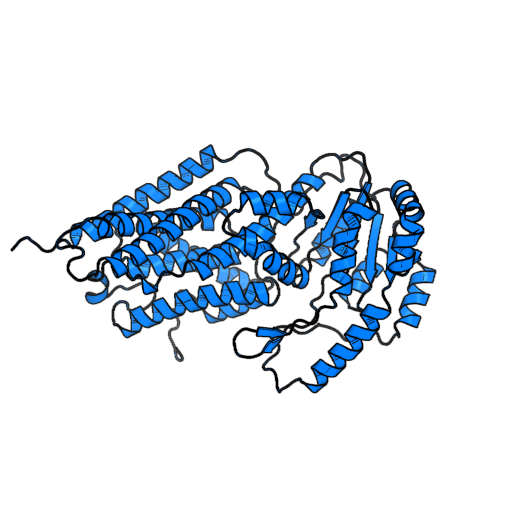00 94.12 85 TYR A N 1
ATOM 689 C CA . TYR A 1 85 ? -0.987 5.441 -1.950 1.00 94.12 85 TYR A CA 1
ATOM 690 C C . TYR A 1 85 ? -0.645 4.252 -2.858 1.00 94.12 85 TYR A C 1
ATOM 692 O O . TYR A 1 85 ? -0.859 4.325 -4.069 1.00 94.12 85 TYR A O 1
ATOM 700 N N . VAL A 1 86 ? -0.169 3.140 -2.285 1.00 93.19 86 VAL A N 1
ATOM 701 C CA . VAL A 1 86 ? 0.263 1.972 -3.071 1.00 93.19 86 VAL A CA 1
ATOM 702 C C . VAL A 1 86 ? -0.914 1.352 -3.834 1.00 93.19 86 VAL A C 1
ATOM 704 O O . VAL A 1 86 ? -0.794 1.076 -5.031 1.00 93.19 86 VAL A O 1
ATOM 707 N N . LEU A 1 87 ? -2.068 1.201 -3.177 1.00 94.44 87 LEU A N 1
ATOM 708 C CA . LEU A 1 87 ? -3.296 0.704 -3.799 1.00 94.44 87 LEU A CA 1
ATOM 709 C C . LEU A 1 87 ? -3.769 1.620 -4.935 1.00 94.44 87 LEU A C 1
ATOM 711 O O . LEU A 1 87 ? -4.098 1.139 -6.019 1.00 94.44 87 LEU A O 1
ATOM 715 N N . SER A 1 88 ? -3.770 2.938 -4.721 1.00 94.75 88 SER A N 1
ATOM 716 C CA . SER A 1 88 ? -4.224 3.911 -5.723 1.00 94.75 88 SER A CA 1
ATOM 717 C C . SER A 1 88 ? -3.301 3.962 -6.940 1.00 94.75 88 SER A C 1
ATOM 719 O O . SER A 1 88 ? -3.794 4.016 -8.066 1.00 94.75 88 SER A O 1
ATOM 721 N N . CYS A 1 89 ? -1.980 3.877 -6.744 1.00 94.88 89 CYS A N 1
ATOM 722 C CA . CYS A 1 89 ? -1.016 3.736 -7.838 1.00 94.88 89 CYS A CA 1
ATOM 723 C C . CYS A 1 89 ? -1.330 2.502 -8.688 1.00 94.88 89 CYS A C 1
ATOM 725 O O . CYS A 1 89 ? -1.533 2.621 -9.898 1.00 94.88 89 CYS A O 1
ATOM 727 N N . HIS A 1 90 ? -1.458 1.338 -8.045 1.00 95.44 90 HIS A N 1
ATOM 728 C CA . HIS A 1 90 ? -1.709 0.083 -8.746 1.00 95.44 90 HIS A CA 1
ATOM 729 C C . HIS A 1 90 ? -3.076 0.089 -9.456 1.00 95.44 90 HIS A C 1
ATOM 731 O O . HIS A 1 90 ? -3.171 -0.332 -10.609 1.00 95.44 90 HIS A O 1
ATOM 737 N N . LYS A 1 91 ? -4.133 0.634 -8.834 1.00 95.00 91 LYS A N 1
ATOM 738 C CA . LYS A 1 91 ? -5.441 0.805 -9.492 1.00 95.00 91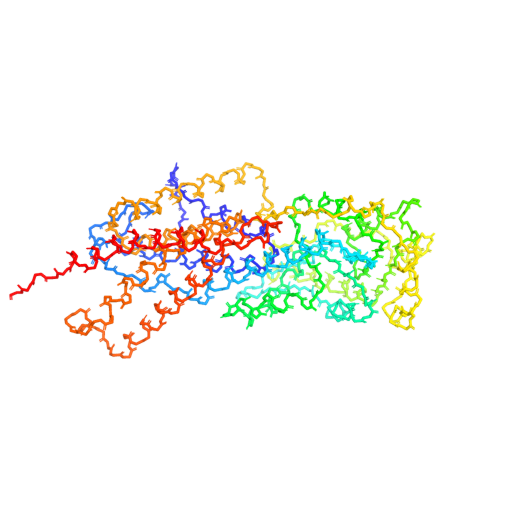 LYS A CA 1
ATOM 739 C C . LYS A 1 91 ? -5.382 1.759 -10.678 1.00 95.00 91 LYS A C 1
ATOM 741 O O . LYS A 1 91 ? -5.981 1.462 -11.708 1.00 95.00 91 LYS A O 1
ATOM 746 N N . SER A 1 92 ? -4.662 2.874 -10.564 1.00 94.81 92 SER A N 1
ATOM 747 C CA . SER A 1 92 ? -4.465 3.807 -11.680 1.00 94.81 92 SER A CA 1
ATOM 748 C C . SER A 1 92 ? -3.743 3.126 -12.847 1.00 94.81 92 SER A C 1
ATOM 750 O O . SER A 1 92 ? -4.164 3.246 -13.999 1.00 94.81 92 SER A O 1
ATOM 752 N N . ALA A 1 93 ? -2.717 2.319 -12.560 1.00 95.56 93 ALA A N 1
ATOM 753 C CA . ALA A 1 93 ? -2.026 1.535 -13.576 1.00 95.56 93 ALA A CA 1
ATOM 754 C C . ALA A 1 93 ? -2.944 0.493 -14.235 1.00 95.56 93 ALA A C 1
ATOM 756 O O . ALA A 1 93 ? -3.019 0.445 -15.461 1.00 95.56 93 ALA A O 1
ATOM 757 N N . ASN A 1 94 ? -3.710 -0.278 -13.456 1.00 96.19 94 ASN A N 1
ATOM 758 C CA . ASN A 1 94 ? -4.682 -1.229 -14.002 1.00 96.19 94 ASN A CA 1
ATOM 759 C C . ASN A 1 94 ? -5.768 -0.548 -14.835 1.00 96.19 94 ASN A C 1
ATOM 761 O O . ASN A 1 94 ? -6.161 -1.079 -15.872 1.00 96.19 94 ASN A O 1
ATOM 765 N N . TRP A 1 95 ? -6.223 0.640 -14.433 1.00 94.69 95 TRP A N 1
ATOM 766 C CA . TRP A 1 95 ? -7.163 1.418 -15.232 1.00 94.69 95 TRP A CA 1
ATOM 767 C C . TRP A 1 95 ? -6.570 1.714 -16.613 1.00 94.69 95 TRP A C 1
ATOM 769 O O . TRP A 1 95 ? -7.223 1.470 -17.625 1.00 94.69 95 TRP A O 1
ATOM 779 N N . GLN A 1 96 ? -5.311 2.153 -16.677 1.00 93.62 96 GLN A N 1
ATOM 780 C CA . GLN A 1 96 ? -4.635 2.420 -17.949 1.00 93.62 96 GLN A CA 1
ATOM 781 C C . GLN A 1 96 ? -4.341 1.155 -18.768 1.00 93.62 96 GLN A C 1
ATOM 783 O O . GLN A 1 96 ? -4.326 1.237 -19.995 1.00 93.62 96 GLN A O 1
ATOM 788 N N . LEU A 1 97 ? -4.093 0.009 -18.125 1.00 94.31 97 LEU A N 1
ATOM 789 C CA . LEU A 1 97 ? -3.890 -1.264 -18.823 1.00 94.31 97 LEU A CA 1
ATOM 790 C C . LEU A 1 97 ? -5.191 -1.775 -19.449 1.00 94.31 97 LEU A C 1
ATOM 792 O O . LEU A 1 97 ? -5.178 -2.212 -20.592 1.00 94.31 97 LEU A O 1
ATOM 796 N N . LEU A 1 98 ? -6.313 -1.680 -18.736 1.00 94.12 98 LEU A N 1
ATOM 797 C CA . LEU A 1 98 ? -7.608 -2.202 -19.184 1.00 94.12 98 LEU A CA 1
ATOM 798 C C . LEU A 1 98 ? -8.291 -1.341 -20.247 1.00 94.12 98 LEU A C 1
ATOM 800 O O . LEU A 1 98 ? -9.096 -1.841 -21.035 1.00 94.12 98 LEU A O 1
ATOM 804 N N . HIS A 1 99 ? -8.013 -0.039 -20.268 1.00 90.31 99 HIS A N 1
ATOM 805 C CA . HIS A 1 99 ? -8.636 0.864 -21.225 1.00 90.31 99 HIS A CA 1
ATOM 806 C C . HIS A 1 99 ? -7.821 0.928 -22.509 1.00 90.31 99 HIS A C 1
ATOM 808 O O . HIS A 1 99 ? -6.657 1.326 -22.521 1.00 90.31 99 HIS A O 1
ATOM 814 N N . ARG A 1 100 ? -8.481 0.592 -23.622 1.00 84.94 100 ARG A N 1
ATOM 815 C CA . ARG A 1 100 ? -7.874 0.637 -24.951 1.00 84.94 100 ARG A CA 1
ATOM 816 C C . ARG A 1 100 ? -7.255 2.008 -25.214 1.00 84.94 100 ARG A C 1
ATOM 818 O O . ARG A 1 100 ? -7.951 3.018 -25.312 1.00 84.94 100 ARG A O 1
ATOM 825 N N . TYR A 1 101 ? -5.948 2.000 -25.438 1.00 84.31 101 TYR A N 1
ATOM 826 C CA . TYR A 1 101 ? -5.171 3.172 -25.805 1.00 84.31 101 TYR A CA 1
ATOM 827 C C . TYR A 1 101 ? -4.597 2.998 -27.212 1.00 84.31 101 TYR A C 1
ATOM 829 O O . TYR A 1 101 ? -3.975 1.983 -27.526 1.00 84.31 101 TYR A O 1
ATOM 837 N N . ASN A 1 102 ? -4.823 3.993 -28.074 1.00 83.88 102 ASN A N 1
ATOM 838 C CA . ASN A 1 102 ? -4.366 3.962 -29.468 1.00 83.88 102 ASN A CA 1
ATOM 839 C C . ASN A 1 102 ? -2.916 4.449 -29.641 1.00 83.88 102 ASN A C 1
ATOM 841 O O . ASN A 1 102 ? -2.368 4.327 -30.734 1.00 83.88 102 ASN A O 1
ATOM 845 N N . GLY A 1 103 ? -2.311 5.033 -28.602 1.00 89.69 103 GLY A N 1
ATOM 846 C CA . GLY A 1 103 ? -0.897 5.406 -28.617 1.00 89.69 103 GLY A CA 1
ATOM 847 C C . GLY A 1 103 ? 0.015 4.262 -28.167 1.00 89.69 103 GLY A C 1
ATOM 848 O O . GLY A 1 103 ? -0.414 3.116 -28.017 1.00 89.69 103 GLY A O 1
ATOM 849 N N . LYS A 1 104 ? 1.289 4.598 -27.938 1.00 94.00 104 LYS A N 1
ATOM 850 C CA . LYS A 1 104 ? 2.318 3.653 -27.484 1.00 94.00 104 LYS A CA 1
ATOM 851 C C . LYS A 1 104 ? 2.417 3.597 -25.964 1.00 94.00 104 LYS A C 1
ATOM 853 O O . LYS A 1 104 ? 2.402 4.641 -25.308 1.00 94.00 104 LYS A O 1
ATOM 858 N N . GLN A 1 105 ? 2.547 2.386 -25.435 1.00 94.88 105 GLN A N 1
ATOM 859 C CA . GLN A 1 105 ? 2.797 2.112 -24.023 1.00 94.88 105 GLN A CA 1
ATOM 860 C C . GLN A 1 105 ? 4.284 1.813 -23.818 1.00 94.88 105 GLN A C 1
ATOM 862 O O . GLN A 1 105 ? 4.854 0.952 -24.485 1.00 94.88 105 GLN A O 1
ATOM 867 N N . VAL A 1 106 ? 4.925 2.539 -22.910 1.00 96.81 106 VAL A N 1
ATOM 868 C CA . VAL A 1 106 ? 6.348 2.390 -22.599 1.00 96.81 106 VAL A CA 1
ATOM 869 C C . VAL A 1 106 ? 6.487 1.829 -21.195 1.00 96.81 106 VAL A C 1
ATOM 871 O O . VAL A 1 106 ? 5.868 2.351 -20.272 1.00 96.81 106 VAL A O 1
ATOM 874 N N . LEU A 1 107 ? 7.327 0.811 -21.026 1.00 96.81 107 LEU A N 1
ATOM 875 C CA . LEU A 1 107 ? 7.693 0.291 -19.713 1.00 96.81 107 LEU A CA 1
ATOM 876 C C . LEU A 1 107 ? 9.068 0.799 -19.302 1.00 96.81 107 LEU A C 1
ATOM 878 O O . LEU A 1 107 ? 10.062 0.574 -19.991 1.00 96.81 107 LEU A O 1
ATOM 882 N N . TYR A 1 108 ? 9.101 1.487 -18.169 1.00 94.44 108 TYR A N 1
ATOM 883 C CA . TYR A 1 108 ? 10.308 1.965 -17.523 1.00 94.44 108 TYR A CA 1
ATOM 884 C C . TYR A 1 108 ? 10.784 0.974 -16.462 1.00 94.44 108 TYR A C 1
ATOM 886 O O . TYR A 1 108 ? 10.047 0.652 -15.527 1.00 94.44 108 TYR A O 1
ATOM 894 N N . LEU A 1 109 ? 12.025 0.522 -16.620 1.00 91.44 109 LEU A N 1
ATOM 895 C CA . LEU A 1 109 ? 12.693 -0.477 -15.794 1.00 91.44 109 LEU A CA 1
ATOM 896 C C . LEU A 1 109 ? 13.994 0.082 -15.220 1.00 91.44 109 LEU A C 1
ATOM 898 O O . LEU A 1 109 ? 14.648 0.923 -15.838 1.00 91.44 109 LEU A O 1
ATOM 902 N N . ARG A 1 110 ? 14.374 -0.380 -14.031 1.00 84.94 110 ARG A N 1
ATOM 903 C CA . ARG A 1 110 ? 15.549 0.118 -13.293 1.00 84.94 110 ARG A CA 1
ATOM 904 C C . ARG A 1 110 ? 16.214 -0.961 -12.423 1.00 84.94 110 ARG A C 1
ATOM 906 O O . ARG A 1 110 ? 17.228 -0.704 -11.774 1.00 84.94 110 ARG A O 1
ATOM 913 N N . GLY A 1 111 ? 15.672 -2.169 -12.412 1.00 80.31 111 GLY A N 1
ATOM 914 C CA . GLY A 1 111 ? 15.925 -3.176 -11.402 1.00 80.31 111 GLY A CA 1
ATOM 915 C C . GLY A 1 111 ? 14.929 -3.070 -10.253 1.00 80.31 111 GLY A C 1
ATOM 916 O O . GLY A 1 111 ? 14.747 -2.011 -9.652 1.00 80.31 111 GLY A O 1
ATOM 917 N N . TYR A 1 112 ? 14.330 -4.205 -9.923 1.00 76.62 112 TYR A N 1
ATOM 918 C CA . TYR A 1 112 ? 13.465 -4.382 -8.763 1.00 76.62 112 TYR A CA 1
ATOM 919 C C . TYR A 1 112 ? 14.212 -4.366 -7.410 1.00 76.62 112 TYR A C 1
ATOM 921 O O . TYR A 1 112 ? 13.605 -4.104 -6.370 1.00 76.62 112 TYR A O 1
ATOM 929 N N . ASP A 1 113 ? 15.527 -4.630 -7.394 1.00 65.62 113 ASP A N 1
ATOM 930 C CA . ASP A 1 113 ? 16.276 -4.838 -6.149 1.00 65.62 113 ASP A CA 1
ATOM 931 C C . ASP A 1 113 ? 16.445 -3.583 -5.283 1.00 65.62 113 ASP A C 1
ATOM 933 O O . ASP A 1 113 ? 16.583 -2.441 -5.724 1.00 65.62 113 ASP A O 1
ATOM 937 N N . PHE A 1 114 ? 16.575 -3.879 -3.995 1.00 56.00 114 PHE A N 1
ATOM 938 C CA . PHE A 1 114 ? 16.828 -2.980 -2.885 1.00 56.00 114 PHE A CA 1
ATOM 939 C C . PHE A 1 114 ? 18.247 -2.384 -2.928 1.00 56.00 114 PHE A C 1
ATOM 941 O O . PHE A 1 114 ? 19.244 -3.108 -2.873 1.00 56.00 114 PHE A O 1
ATOM 948 N N . GLU A 1 115 ? 18.371 -1.055 -2.902 1.00 51.44 115 GLU A N 1
ATOM 949 C CA . GLU A 1 115 ? 19.591 -0.442 -2.361 1.00 51.44 115 GLU A CA 1
ATOM 950 C C . GLU A 1 115 ? 19.492 -0.474 -0.828 1.00 51.44 115 GLU A C 1
ATOM 952 O O . GLU A 1 115 ? 18.432 -0.193 -0.268 1.00 51.44 115 GLU A O 1
ATOM 957 N N . ALA A 1 116 ? 20.565 -0.901 -0.157 1.00 44.47 116 ALA A N 1
ATOM 958 C CA . ALA A 1 116 ? 20.556 -1.224 1.270 1.00 44.47 116 ALA A CA 1
ATOM 959 C C . ALA A 1 116 ? 20.009 -0.075 2.139 1.00 44.47 116 ALA A C 1
ATOM 961 O O . ALA A 1 116 ? 20.363 1.090 1.937 1.00 44.47 116 ALA A O 1
ATOM 962 N N . ALA A 1 117 ? 19.197 -0.433 3.139 1.00 48.66 117 ALA A N 1
ATOM 963 C CA . ALA A 1 117 ? 18.659 0.485 4.135 1.00 48.66 117 ALA A CA 1
ATOM 964 C C . ALA A 1 117 ? 19.046 0.010 5.544 1.00 48.66 117 ALA A C 1
ATOM 966 O O . ALA A 1 117 ? 18.775 -1.127 5.948 1.00 48.66 117 ALA A O 1
ATOM 967 N N . PHE A 1 118 ? 19.694 0.894 6.302 1.00 45.97 118 PHE A N 1
ATOM 968 C CA . PHE A 1 118 ? 20.155 0.614 7.662 1.00 45.97 118 PHE A CA 1
ATOM 969 C C . PHE A 1 118 ? 19.317 1.383 8.676 1.00 45.97 118 PHE A C 1
ATOM 971 O O . PHE A 1 118 ? 19.100 2.582 8.508 1.00 45.97 118 PHE A O 1
ATOM 978 N N . ALA A 1 119 ? 18.917 0.716 9.760 1.00 46.75 119 ALA A N 1
ATOM 979 C CA . ALA A 1 119 ? 18.410 1.399 10.942 1.00 46.75 119 ALA A CA 1
ATOM 980 C C . ALA A 1 119 ? 19.591 2.015 11.692 1.00 46.75 119 ALA A C 1
ATOM 982 O O . ALA A 1 119 ? 20.262 1.327 12.458 1.00 46.75 119 ALA A O 1
ATOM 983 N N . THR A 1 120 ? 19.827 3.308 11.495 1.00 42.56 120 THR A N 1
ATOM 984 C CA . THR A 1 120 ? 20.678 4.077 12.404 1.00 42.56 120 THR A CA 1
ATOM 985 C C . THR A 1 120 ? 19.806 4.445 13.605 1.00 42.56 120 THR A C 1
ATOM 987 O O . THR A 1 120 ? 18.674 4.899 13.430 1.00 42.56 120 THR A O 1
ATOM 990 N N . GLY A 1 121 ? 20.242 4.129 14.829 1.00 40.81 121 GLY A N 1
ATOM 991 C CA . GLY A 1 121 ? 19.430 4.320 16.041 1.00 40.81 121 GLY A CA 1
ATOM 992 C C . GLY A 1 121 ? 18.740 5.695 16.104 1.00 40.81 121 GLY A C 1
ATOM 993 O O . GLY A 1 121 ? 19.258 6.678 15.586 1.00 40.81 121 GLY A O 1
ATOM 994 N N . GLY A 1 122 ? 17.554 5.761 16.720 1.00 41.06 122 GLY A N 1
ATOM 995 C CA . GLY A 1 122 ? 16.732 6.983 16.752 1.00 41.06 122 GLY A CA 1
ATOM 996 C C . GLY A 1 122 ? 15.718 7.119 15.605 1.00 41.06 122 GLY A C 1
ATOM 997 O O . GLY A 1 122 ? 15.156 8.190 15.415 1.00 41.06 122 GLY A O 1
ATOM 998 N N . GLY A 1 123 ? 15.458 6.050 14.842 1.00 39.12 123 GLY A N 1
ATOM 999 C CA . GLY A 1 123 ? 14.400 6.024 13.819 1.00 39.12 123 GLY A CA 1
ATOM 1000 C C . GLY A 1 123 ? 14.819 6.527 12.433 1.00 39.12 123 GLY A C 1
ATOM 1001 O O . GLY A 1 123 ? 13.976 6.614 11.541 1.00 39.12 123 GLY A O 1
ATOM 1002 N N . MET A 1 124 ? 16.105 6.806 12.220 1.00 34.66 124 MET A N 1
ATOM 1003 C CA . MET A 1 124 ? 16.641 7.274 10.941 1.00 34.66 124 MET A CA 1
ATOM 1004 C C . MET A 1 124 ? 17.084 6.093 10.068 1.00 34.66 124 MET A C 1
ATOM 1006 O O . MET A 1 124 ? 17.912 5.276 10.480 1.00 34.66 124 MET A O 1
ATOM 1010 N N . ALA A 1 125 ? 16.547 6.013 8.848 1.00 41.44 125 ALA A N 1
ATOM 1011 C CA . ALA A 1 125 ? 17.088 5.138 7.812 1.00 41.44 125 ALA A CA 1
ATOM 1012 C C . ALA A 1 125 ? 18.267 5.824 7.129 1.00 41.44 125 ALA A C 1
ATOM 1014 O O . ALA A 1 125 ? 18.128 6.955 6.667 1.00 41.44 125 ALA A O 1
ATOM 1015 N N . ALA A 1 126 ? 19.383 5.123 6.967 1.00 42.78 126 ALA A N 1
ATOM 1016 C CA . ALA A 1 126 ? 20.338 5.462 5.920 1.00 42.78 126 ALA A CA 1
ATOM 1017 C C . ALA A 1 126 ? 20.028 4.582 4.704 1.00 42.78 126 ALA A C 1
ATOM 1019 O O . ALA A 1 126 ? 20.487 3.442 4.631 1.00 42.78 126 ALA A O 1
ATOM 1020 N N . GLY A 1 127 ? 19.205 5.094 3.788 1.00 44.38 127 GLY A N 1
ATOM 1021 C CA . GLY A 1 127 ? 19.070 4.573 2.430 1.00 44.38 127 GLY A CA 1
ATOM 1022 C C . GLY A 1 127 ? 19.912 5.440 1.504 1.00 44.38 127 GLY A C 1
ATOM 1023 O O . GLY A 1 127 ? 19.735 6.656 1.461 1.00 44.38 127 GLY A O 1
ATOM 1024 N N . LEU A 1 128 ? 20.868 4.853 0.789 1.00 48.12 128 LEU A N 1
ATOM 1025 C CA . LEU A 1 128 ? 21.601 5.618 -0.215 1.00 48.12 128 LEU A CA 1
ATOM 1026 C C . LEU A 1 128 ? 20.684 5.809 -1.410 1.00 48.12 128 LEU A C 1
ATOM 1028 O O . LEU A 1 128 ? 20.184 4.835 -1.958 1.00 48.12 128 LEU A O 1
ATOM 1032 N N . SER A 1 129 ? 20.434 7.051 -1.806 1.00 47.88 129 SER A N 1
ATOM 1033 C CA . SER A 1 129 ? 19.862 7.369 -3.107 1.00 47.88 129 SER A CA 1
ATOM 1034 C C . SER A 1 129 ? 20.601 8.520 -3.734 1.00 47.88 129 SER A C 1
ATOM 1036 O O . SER A 1 129 ? 20.875 9.537 -3.099 1.00 47.88 129 SER A O 1
ATOM 1038 N N . THR A 1 130 ? 20.977 8.336 -4.992 1.00 48.88 130 THR A N 1
ATOM 1039 C CA . THR A 1 130 ? 21.444 9.432 -5.814 1.00 48.88 130 THR A CA 1
ATOM 1040 C C . THR A 1 130 ? 20.199 10.163 -6.324 1.00 48.88 130 THR A C 1
ATOM 1042 O O . THR A 1 130 ? 19.449 9.619 -7.135 1.00 48.88 130 THR A O 1
ATOM 1045 N N . MET A 1 131 ? 19.986 11.400 -5.846 1.00 53.06 131 MET A N 1
ATOM 1046 C CA . MET A 1 131 ? 18.962 12.356 -6.337 1.00 53.06 131 MET A CA 1
ATOM 1047 C C . MET A 1 131 ? 18.912 12.434 -7.875 1.00 53.06 131 MET A C 1
ATOM 1049 O O . MET A 1 131 ? 17.878 12.721 -8.471 1.00 53.06 131 MET A O 1
ATOM 1053 N N . ASP A 1 132 ? 20.038 12.112 -8.509 1.00 60.34 132 ASP A N 1
ATOM 1054 C CA . ASP A 1 132 ? 20.244 12.022 -9.950 1.00 60.34 132 ASP A CA 1
ATOM 1055 C C . ASP A 1 132 ? 19.191 11.128 -10.646 1.00 60.34 132 ASP A C 1
ATOM 1057 O O . ASP A 1 132 ? 18.687 11.475 -11.711 1.00 60.34 132 ASP A O 1
ATOM 1061 N N . THR A 1 133 ? 18.765 10.022 -10.018 1.00 65.81 133 THR A N 1
ATOM 1062 C CA . THR A 1 133 ? 17.810 9.100 -10.667 1.00 65.81 133 THR A CA 1
ATOM 1063 C C . THR A 1 133 ? 16.350 9.543 -10.563 1.00 65.81 133 THR A C 1
ATOM 1065 O O . THR A 1 133 ? 15.524 9.262 -11.437 1.00 65.81 133 THR A O 1
ATOM 1068 N N . GLU A 1 134 ? 16.012 10.213 -9.465 1.00 68.19 134 GLU A N 1
ATOM 1069 C CA . GLU A 1 134 ? 14.671 10.748 -9.249 1.00 68.19 134 GLU A CA 1
ATOM 1070 C C . GLU A 1 134 ? 14.392 11.876 -10.246 1.00 68.19 134 GLU A C 1
ATOM 1072 O O . GLU A 1 134 ? 13.345 11.885 -10.896 1.00 68.19 134 GLU A O 1
ATOM 1077 N N . GLY A 1 135 ? 15.385 12.747 -10.465 1.00 74.06 135 GLY A N 1
ATOM 1078 C CA . GLY A 1 135 ? 15.322 13.807 -11.468 1.00 74.06 135 GLY A CA 1
ATOM 1079 C C . GLY A 1 135 ? 15.033 13.281 -12.875 1.00 74.06 135 GLY A C 1
ATOM 1080 O O . GLY A 1 135 ? 14.160 13.820 -13.553 1.00 74.06 135 GLY A O 1
ATOM 1081 N N . PHE A 1 136 ? 15.702 12.206 -13.304 1.00 81.69 136 PHE A N 1
ATOM 1082 C CA . PHE A 1 136 ? 15.435 11.594 -14.610 1.00 81.69 136 PHE A CA 1
ATOM 1083 C C . PHE A 1 136 ? 14.011 11.020 -14.695 1.00 81.69 136 PHE A C 1
ATOM 1085 O O . PHE A 1 136 ? 13.264 11.331 -15.623 1.00 81.69 136 PHE A O 1
ATOM 1092 N N . THR A 1 137 ? 13.597 10.249 -13.683 1.00 79.81 137 THR A N 1
ATOM 1093 C CA . THR A 1 137 ? 12.276 9.596 -13.649 1.00 79.81 137 THR A CA 1
ATOM 1094 C C . THR A 1 137 ? 11.126 10.609 -13.720 1.00 79.81 137 THR A C 1
ATOM 1096 O O . THR A 1 137 ? 10.150 10.384 -14.433 1.00 79.81 137 THR A O 1
ATOM 1099 N N . LEU A 1 138 ? 11.245 11.748 -13.029 1.00 79.50 138 LEU A N 1
ATOM 1100 C CA . LEU A 1 138 ? 10.221 12.801 -13.025 1.00 79.50 138 LEU A CA 1
ATOM 1101 C C . LEU A 1 138 ? 10.102 13.540 -14.367 1.00 79.50 138 LEU A C 1
ATOM 1103 O O . LEU A 1 138 ? 9.024 14.037 -14.693 1.00 79.50 138 LEU A O 1
ATOM 1107 N N . LYS A 1 139 ? 11.180 13.609 -15.157 1.00 87.62 139 LYS A N 1
ATOM 1108 C CA . LYS A 1 139 ? 11.162 14.218 -16.497 1.00 87.62 139 LYS A CA 1
ATOM 1109 C C . LYS A 1 139 ? 10.582 13.289 -17.565 1.00 87.62 139 LYS A C 1
ATOM 1111 O O . LYS A 1 139 ? 10.078 13.774 -18.574 1.00 87.62 139 LYS A O 1
ATOM 1116 N N . LEU A 1 140 ? 10.649 11.968 -17.380 1.00 89.38 140 LEU A N 1
ATOM 1117 C CA . LEU A 1 140 ? 10.274 11.003 -18.421 1.00 89.38 140 LEU A CA 1
ATOM 1118 C C . LEU A 1 140 ? 8.867 11.213 -19.007 1.00 89.38 140 LEU A C 1
ATOM 1120 O O . LEU A 1 140 ? 8.762 11.205 -20.231 1.00 89.38 140 LEU A O 1
ATOM 1124 N N . PRO A 1 141 ? 7.794 11.455 -18.227 1.00 89.12 141 PRO A N 1
ATOM 1125 C CA . PRO A 1 141 ? 6.471 11.702 -18.805 1.00 89.12 141 PRO A CA 1
ATOM 1126 C C . PRO A 1 141 ? 6.442 12.864 -19.806 1.00 89.12 141 PRO A C 1
ATOM 1128 O O . PRO A 1 141 ? 5.884 12.730 -20.898 1.00 89.12 141 PRO A O 1
ATOM 1131 N N . SER A 1 142 ? 7.076 13.992 -19.466 1.00 90.31 142 SER A N 1
ATOM 1132 C CA . SER A 1 142 ? 7.095 15.184 -20.322 1.00 90.31 142 SER A CA 1
ATOM 1133 C C . SER A 1 142 ? 8.017 15.010 -21.529 1.00 90.31 142 SER A C 1
ATOM 1135 O O . SER A 1 142 ? 7.695 15.471 -22.628 1.00 90.31 142 SER A O 1
ATOM 1137 N N . LEU A 1 143 ? 9.130 14.295 -21.347 1.00 93.06 143 LEU A N 1
ATOM 1138 C CA . LEU A 1 143 ? 10.050 13.933 -22.418 1.00 93.06 143 LEU A CA 1
ATOM 1139 C C . LEU A 1 143 ? 9.418 12.946 -23.399 1.00 93.06 143 LEU A C 1
ATOM 1141 O O . LEU A 1 143 ? 9.551 13.131 -24.600 1.00 93.06 143 LEU A O 1
ATOM 1145 N N . LEU A 1 144 ? 8.697 11.926 -22.945 1.00 93.50 144 LEU A N 1
ATOM 1146 C CA . LEU A 1 144 ? 8.181 10.880 -23.829 1.00 93.50 144 LEU A CA 1
ATOM 1147 C C . LEU A 1 144 ? 6.860 11.250 -24.501 1.00 93.50 144 LEU A C 1
ATOM 1149 O O . LEU A 1 144 ? 6.665 10.895 -25.659 1.00 93.50 144 LEU A O 1
ATOM 1153 N N . GLN A 1 145 ? 5.960 11.955 -23.803 1.00 91.62 145 GLN A N 1
ATOM 1154 C CA . GLN A 1 145 ? 4.602 12.254 -24.293 1.00 91.62 145 GLN A CA 1
ATOM 1155 C C . GLN A 1 145 ? 3.846 10.989 -24.755 1.00 91.62 145 GLN A C 1
ATOM 1157 O O . GLN A 1 145 ? 3.152 10.970 -25.779 1.00 91.62 145 GLN A O 1
ATOM 1162 N N . ARG A 1 146 ? 4.020 9.900 -24.001 1.00 91.88 146 ARG A N 1
ATOM 1163 C CA . ARG A 1 146 ? 3.416 8.575 -24.202 1.00 91.88 146 ARG A CA 1
ATOM 1164 C C . ARG A 1 146 ? 2.997 8.003 -22.850 1.00 91.88 146 ARG A C 1
ATOM 1166 O O . ARG A 1 146 ? 3.458 8.483 -21.815 1.00 91.88 146 ARG A O 1
ATOM 1173 N N . HIS A 1 147 ? 2.133 6.989 -22.858 1.00 91.75 147 HIS A N 1
ATOM 1174 C CA . HIS A 1 147 ? 1.781 6.281 -21.628 1.00 91.75 147 HIS A CA 1
ATOM 1175 C C . HIS A 1 147 ? 3.021 5.582 -21.080 1.00 91.75 147 HIS A C 1
ATOM 1177 O O . HIS A 1 147 ? 3.673 4.822 -21.796 1.00 91.75 147 HIS A O 1
ATOM 1183 N N . LEU A 1 148 ? 3.339 5.865 -19.822 1.00 94.06 148 LEU A N 1
ATOM 1184 C CA . LEU A 1 148 ? 4.528 5.366 -19.156 1.00 94.06 148 LEU A CA 1
ATOM 1185 C C . LEU A 1 148 ? 4.105 4.517 -17.968 1.00 94.06 148 LEU A C 1
ATOM 1187 O O . LEU A 1 148 ? 3.516 5.035 -17.022 1.00 94.06 148 LEU A O 1
ATOM 1191 N N . PHE A 1 149 ? 4.440 3.237 -18.029 1.00 95.12 149 PHE A N 1
ATOM 1192 C CA . PHE A 1 149 ? 4.295 2.291 -16.938 1.00 95.12 149 PHE A CA 1
ATOM 1193 C C . PHE A 1 149 ? 5.631 2.123 -16.233 1.00 95.12 149 PHE A C 1
ATOM 1195 O O . PHE A 1 149 ? 6.689 2.131 -16.865 1.00 95.12 149 PHE A O 1
ATOM 1202 N N . LYS A 1 150 ? 5.585 1.955 -14.919 1.00 91.81 150 LYS A N 1
ATOM 1203 C CA . LYS A 1 150 ? 6.762 1.729 -14.088 1.00 91.81 150 LYS A CA 1
ATOM 1204 C C . LYS A 1 150 ? 6.435 0.679 -13.044 1.00 91.81 150 LYS A C 1
ATOM 1206 O O . LYS A 1 150 ? 5.421 0.804 -12.368 1.00 91.81 150 LYS A O 1
ATOM 1211 N N . VAL A 1 151 ? 7.310 -0.303 -12.866 1.00 89.50 151 VAL A N 1
ATOM 1212 C CA . VAL A 1 151 ? 7.246 -1.185 -11.697 1.00 89.50 151 VAL A CA 1
ATOM 1213 C C . VAL A 1 151 ? 7.904 -0.470 -10.522 1.00 89.50 151 VAL A C 1
ATOM 1215 O O . VAL A 1 151 ? 9.054 -0.050 -10.622 1.00 89.50 151 VAL A O 1
ATOM 1218 N N . LEU A 1 152 ? 7.171 -0.300 -9.423 1.00 83.69 152 LEU A N 1
ATOM 1219 C CA . LEU A 1 152 ? 7.710 0.280 -8.200 1.00 83.69 152 LEU A CA 1
ATOM 1220 C C . LEU A 1 152 ? 8.557 -0.761 -7.472 1.00 83.69 152 LEU A C 1
ATOM 1222 O O . LEU A 1 152 ? 8.032 -1.725 -6.912 1.00 83.69 152 LEU A O 1
ATOM 1226 N N . SER A 1 153 ? 9.867 -0.534 -7.431 1.00 77.12 153 SER A N 1
ATOM 1227 C CA . SER A 1 153 ? 10.724 -1.253 -6.487 1.00 77.12 153 SER A CA 1
ATOM 1228 C C . SER A 1 153 ? 10.370 -0.855 -5.045 1.00 77.12 153 SER A C 1
ATOM 1230 O O . SER A 1 153 ? 9.918 0.272 -4.802 1.00 77.12 153 SER A O 1
ATOM 1232 N N . PRO A 1 154 ? 10.636 -1.702 -4.037 1.00 74.06 154 PRO A N 1
ATOM 1233 C CA . PRO A 1 154 ? 10.374 -1.354 -2.638 1.00 74.06 154 PRO A CA 1
ATOM 1234 C C . PRO A 1 154 ? 11.061 -0.066 -2.168 1.00 74.06 154 PRO A C 1
ATOM 1236 O O . PRO A 1 154 ? 10.555 0.639 -1.300 1.00 74.06 154 PRO A O 1
ATOM 1239 N N . ARG A 1 155 ? 12.198 0.285 -2.773 1.00 73.62 155 ARG A N 1
ATOM 1240 C CA . ARG A 1 155 ? 12.883 1.552 -2.508 1.00 73.62 155 ARG A CA 1
ATOM 1241 C C . ARG A 1 155 ? 12.216 2.760 -3.163 1.00 73.62 155 ARG A C 1
ATOM 1243 O O . ARG A 1 155 ? 12.356 3.878 -2.681 1.00 73.62 155 ARG A O 1
ATOM 1250 N N . GLU A 1 156 ? 11.529 2.576 -4.275 1.00 78.00 156 GLU A N 1
ATOM 1251 C CA . GLU A 1 156 ? 10.747 3.662 -4.859 1.00 78.00 156 GLU A CA 1
ATOM 1252 C C . GLU A 1 156 ? 9.464 3.874 -4.071 1.00 78.00 156 GLU A C 1
ATOM 1254 O O . GLU A 1 156 ? 9.120 5.020 -3.815 1.00 78.00 156 GLU A O 1
ATOM 1259 N N . VAL A 1 157 ? 8.837 2.799 -3.580 1.00 79.19 157 VAL A N 1
ATOM 1260 C CA . VAL A 1 157 ? 7.733 2.914 -2.616 1.00 79.19 157 VAL A CA 1
ATOM 1261 C C . VAL A 1 157 ? 8.170 3.739 -1.401 1.00 79.19 157 VAL A C 1
ATOM 1263 O O . VAL A 1 157 ? 7.451 4.653 -1.016 1.00 79.19 157 VAL A O 1
ATOM 1266 N N . ASP A 1 158 ? 9.361 3.491 -0.847 1.00 75.75 158 ASP A N 1
ATOM 1267 C CA . ASP A 1 158 ? 9.955 4.268 0.258 1.00 75.75 158 ASP A CA 1
ATOM 1268 C C . ASP A 1 158 ? 9.963 5.787 -0.022 1.00 75.75 158 ASP A C 1
ATOM 1270 O O . ASP A 1 158 ? 9.371 6.561 0.726 1.00 75.75 158 ASP A O 1
ATOM 1274 N N . TRP A 1 159 ? 10.542 6.222 -1.144 1.00 76.12 159 TRP A N 1
ATOM 1275 C CA . TRP A 1 159 ? 10.626 7.649 -1.489 1.00 76.12 159 TRP A CA 1
ATOM 1276 C C . TRP A 1 159 ? 9.294 8.273 -1.896 1.00 76.12 159 TRP A C 1
ATOM 1278 O O . TRP A 1 159 ? 8.986 9.414 -1.530 1.00 76.12 159 TRP A O 1
ATOM 1288 N N . GLU A 1 160 ? 8.503 7.552 -2.685 1.00 82.50 160 GLU A N 1
ATOM 1289 C CA . GLU A 1 160 ? 7.245 8.091 -3.176 1.00 82.50 160 GLU A CA 1
ATOM 1290 C C . GLU A 1 160 ? 6.211 8.199 -2.050 1.00 82.50 160 GLU A C 1
ATOM 1292 O O . GLU A 1 160 ? 5.456 9.170 -2.035 1.00 82.50 160 GLU A O 1
ATOM 1297 N N . THR A 1 161 ? 6.241 7.304 -1.055 1.00 84.31 161 THR A N 1
ATOM 1298 C CA . THR A 1 161 ? 5.395 7.413 0.147 1.00 84.31 161 THR A CA 1
ATOM 1299 C C . THR A 1 161 ? 5.833 8.539 1.084 1.00 84.31 161 THR A C 1
ATOM 1301 O O . THR A 1 161 ? 4.968 9.246 1.592 1.00 84.31 161 THR A O 1
ATOM 1304 N N . VAL A 1 162 ? 7.137 8.810 1.235 1.00 83.31 162 VAL A N 1
ATOM 1305 C CA . VAL A 1 162 ? 7.617 10.033 1.918 1.00 83.31 162 VAL A CA 1
ATOM 1306 C C . VAL A 1 162 ? 7.062 11.284 1.235 1.00 83.31 162 VAL A C 1
ATOM 1308 O O . VAL A 1 162 ? 6.554 12.192 1.886 1.00 83.31 162 VAL A O 1
ATOM 1311 N N . THR A 1 163 ? 7.115 11.336 -0.097 1.00 84.38 163 THR A N 1
ATOM 1312 C CA . THR A 1 163 ? 6.572 12.476 -0.851 1.00 84.38 163 THR A CA 1
ATOM 1313 C C . THR A 1 163 ? 5.048 12.567 -0.728 1.00 84.38 163 THR A C 1
ATOM 1315 O O . THR A 1 163 ? 4.495 13.671 -0.709 1.00 84.38 163 THR A O 1
ATOM 1318 N N . ALA A 1 164 ? 4.370 11.420 -0.640 1.00 89.81 164 ALA A N 1
ATOM 1319 C CA . ALA A 1 164 ? 2.924 11.321 -0.513 1.00 89.81 164 ALA A CA 1
ATOM 1320 C C . ALA A 1 164 ? 2.391 11.770 0.858 1.00 89.81 164 ALA A C 1
ATOM 1322 O O . ALA A 1 164 ? 1.227 12.162 0.919 1.00 89.81 164 ALA A O 1
ATOM 1323 N N . GLU A 1 165 ? 3.216 11.785 1.920 1.00 90.81 165 GLU A N 1
ATOM 1324 C CA . GLU A 1 165 ? 2.806 12.150 3.294 1.00 90.81 165 GLU A CA 1
ATOM 1325 C C . GLU A 1 165 ? 1.999 13.450 3.354 1.00 90.81 165 GLU A C 1
ATOM 1327 O O . GLU A 1 165 ? 1.003 13.545 4.071 1.00 90.81 165 GLU A O 1
ATOM 1332 N N . ARG A 1 166 ? 2.379 14.448 2.546 1.00 92.44 166 ARG A N 1
ATOM 1333 C CA . ARG A 1 166 ? 1.703 15.755 2.494 1.00 92.44 166 ARG A CA 1
ATOM 1334 C C . ARG A 1 166 ? 0.230 15.690 2.069 1.00 92.44 166 ARG A C 1
ATOM 1336 O O . ARG A 1 166 ? -0.477 16.679 2.231 1.00 92.44 166 ARG A O 1
ATOM 1343 N N . TYR A 1 167 ? -0.214 14.565 1.511 1.00 93.94 167 TYR A N 1
ATOM 1344 C CA . TYR A 1 167 ? -1.583 14.330 1.058 1.00 93.94 167 TYR A CA 1
ATOM 1345 C C . TYR A 1 167 ? -2.346 13.327 1.930 1.00 93.94 167 TYR A C 1
ATOM 1347 O O . TYR A 1 167 ? -3.490 13.029 1.619 1.00 93.94 167 TYR A O 1
ATOM 1355 N N . TYR A 1 168 ? -1.778 12.776 3.008 1.00 92.31 168 TYR A N 1
ATOM 1356 C CA . TYR A 1 168 ? -2.491 11.740 3.774 1.00 92.31 168 TYR A CA 1
ATOM 1357 C C . TYR A 1 168 ? -3.754 12.249 4.487 1.00 92.31 168 TYR A C 1
ATOM 1359 O O . TYR A 1 168 ? -4.630 11.453 4.799 1.00 92.31 168 TYR A O 1
ATOM 1367 N N . ASN A 1 169 ? -3.887 13.567 4.666 1.00 87.94 169 ASN A N 1
ATOM 1368 C CA . ASN A 1 169 ? -5.119 14.210 5.138 1.00 87.94 169 ASN A CA 1
ATOM 1369 C C . ASN A 1 169 ? -6.159 14.464 4.023 1.00 87.94 169 ASN A C 1
ATOM 1371 O O . ASN A 1 169 ? -7.255 14.926 4.318 1.00 87.94 169 ASN A O 1
ATOM 1375 N N . ASP A 1 170 ? -5.823 14.210 2.755 1.00 92.56 170 ASP A N 1
ATOM 1376 C CA . ASP A 1 170 ? -6.684 14.443 1.589 1.00 92.56 170 ASP A CA 1
ATOM 1377 C C . ASP A 1 170 ? -6.405 13.379 0.509 1.00 92.56 170 ASP A C 1
ATOM 1379 O O . ASP A 1 170 ? -5.588 13.563 -0.403 1.00 92.56 170 ASP A O 1
ATOM 1383 N N . PHE A 1 171 ? -7.073 12.224 0.622 1.00 90.19 171 PHE A N 1
ATOM 1384 C CA . PHE A 1 171 ? -6.857 11.124 -0.324 1.00 90.19 171 PHE A CA 1
ATOM 1385 C C . PHE A 1 171 ? -7.361 11.439 -1.736 1.00 90.19 171 PHE A C 1
ATOM 1387 O O . PHE A 1 171 ? -6.870 10.840 -2.691 1.00 90.19 171 PHE A O 1
ATOM 1394 N N . ASP A 1 172 ? -8.278 12.390 -1.912 1.00 91.88 172 ASP A N 1
ATOM 1395 C CA . ASP A 1 172 ? -8.698 12.811 -3.249 1.00 91.88 172 ASP A CA 1
ATOM 1396 C C . ASP A 1 172 ? -7.577 13.597 -3.935 1.00 91.88 172 ASP A C 1
ATOM 1398 O O . ASP A 1 172 ? -7.245 13.317 -5.091 1.00 91.88 172 ASP A O 1
ATOM 1402 N N . ALA A 1 173 ? -6.922 14.512 -3.213 1.00 94.81 173 ALA A N 1
ATOM 1403 C CA . ALA A 1 173 ? -5.720 15.184 -3.697 1.00 94.81 173 ALA A CA 1
ATOM 1404 C C . ALA A 1 173 ? -4.573 14.193 -3.951 1.00 94.81 173 ALA A C 1
ATOM 1406 O O . ALA A 1 173 ? -3.862 14.326 -4.952 1.00 94.81 173 ALA A O 1
ATOM 1407 N N . LEU A 1 174 ? -4.419 13.167 -3.103 1.00 94.56 174 LEU A N 1
ATOM 1408 C CA . LEU A 1 174 ? -3.457 12.083 -3.321 1.00 94.56 174 LEU A CA 1
ATOM 1409 C C . LEU A 1 174 ? -3.724 11.355 -4.648 1.00 94.56 174 LEU A C 1
ATOM 1411 O O . LEU A 1 174 ? -2.810 11.199 -5.456 1.00 94.56 174 LEU A O 1
ATOM 1415 N N . ILE A 1 175 ? -4.969 10.939 -4.901 1.00 92.00 175 ILE A N 1
ATOM 1416 C CA . ILE A 1 175 ? -5.364 10.235 -6.132 1.00 92.00 175 ILE A CA 1
ATOM 1417 C C . ILE A 1 175 ? -5.158 11.131 -7.361 1.00 92.00 175 ILE A C 1
ATOM 1419 O O . ILE A 1 175 ? -4.625 10.680 -8.377 1.00 92.00 175 ILE A O 1
ATOM 1423 N N . GLN A 1 176 ? -5.524 12.413 -7.279 1.00 93.38 176 GLN A N 1
ATOM 1424 C CA . GLN A 1 176 ? -5.274 13.374 -8.357 1.00 93.38 176 GLN A CA 1
ATOM 1425 C C . GLN A 1 176 ? -3.779 13.527 -8.647 1.00 93.38 176 GLN A C 1
ATOM 1427 O O . GLN A 1 176 ? -3.383 13.554 -9.812 1.00 93.38 176 GLN A O 1
ATOM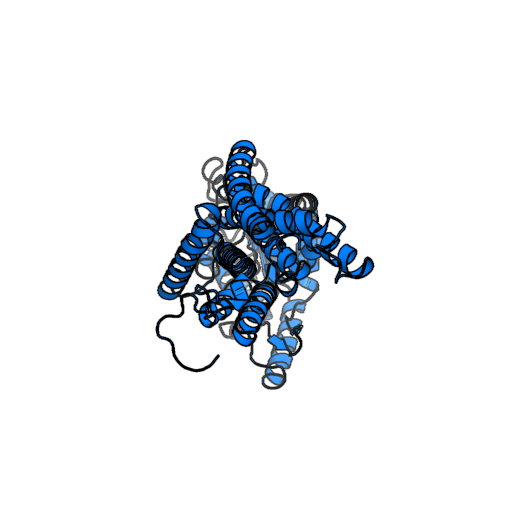 1432 N N . TRP A 1 177 ? -2.950 13.595 -7.605 1.00 91.75 177 TRP A N 1
ATOM 1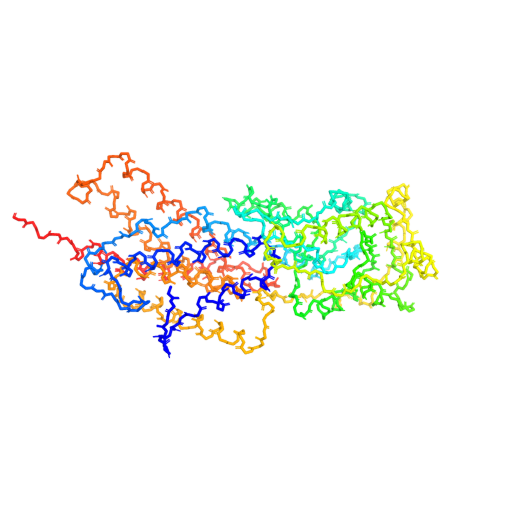433 C CA . TRP A 1 177 ? -1.499 13.673 -7.737 1.00 91.75 177 TRP A CA 1
ATOM 1434 C C . TRP A 1 177 ? -0.904 12.408 -8.371 1.00 91.75 177 TRP A C 1
ATOM 1436 O O . TRP A 1 177 ? -0.051 12.512 -9.255 1.00 91.75 177 TRP A O 1
ATOM 1446 N N . ILE A 1 178 ? -1.387 11.223 -7.986 1.00 91.88 178 ILE A N 1
ATOM 1447 C CA . ILE A 1 178 ? -0.991 9.937 -8.584 1.00 91.88 178 ILE A CA 1
ATOM 1448 C C . ILE A 1 178 ? -1.328 9.906 -10.080 1.00 91.88 178 ILE A C 1
ATOM 1450 O O . ILE A 1 178 ? -0.480 9.552 -10.895 1.00 91.88 178 ILE A O 1
ATOM 1454 N N . ASN A 1 179 ? -2.527 10.345 -10.466 1.00 89.25 179 ASN A N 1
ATOM 1455 C CA . ASN A 1 179 ? -2.984 10.305 -11.860 1.00 89.25 179 ASN A CA 1
ATOM 1456 C C . ASN A 1 179 ? -2.231 11.264 -12.805 1.00 89.25 179 ASN A C 1
ATOM 1458 O O . ASN A 1 179 ? -2.406 11.190 -14.019 1.00 89.25 179 ASN A O 1
ATOM 1462 N N . GLN A 1 180 ? -1.389 12.158 -12.277 1.00 85.81 180 GLN A N 1
ATOM 1463 C CA . GLN A 1 180 ? -0.534 13.061 -13.061 1.00 85.81 180 GLN A CA 1
ATOM 1464 C C . GLN A 1 180 ? 0.883 12.503 -13.298 1.00 85.81 180 GLN A C 1
ATOM 1466 O O . GLN A 1 180 ? 1.714 13.160 -13.927 1.00 85.81 180 GLN A O 1
ATOM 1471 N N . ARG A 1 181 ? 1.186 11.315 -12.767 1.00 85.81 181 ARG A N 1
ATOM 1472 C CA . ARG A 1 181 ? 2.516 10.687 -12.750 1.00 85.81 181 ARG A CA 1
ATOM 1473 C C . ARG A 1 181 ? 2.548 9.445 -13.657 1.00 85.81 181 ARG A C 1
ATOM 1475 O O . ARG A 1 181 ? 1.503 9.048 -14.173 1.00 85.81 181 ARG A O 1
ATOM 1482 N N . PRO A 1 182 ? 3.728 8.829 -13.897 1.00 88.12 182 PRO A N 1
ATOM 1483 C CA . PRO A 1 182 ? 3.779 7.522 -14.548 1.00 88.12 182 PRO A CA 1
ATOM 1484 C C . PRO A 1 182 ? 2.838 6.530 -13.858 1.00 88.12 182 PRO A C 1
ATOM 1486 O O . PRO A 1 182 ? 2.729 6.536 -12.632 1.00 88.12 182 PRO A O 1
ATOM 1489 N N . ALA A 1 183 ? 2.197 5.661 -14.636 1.00 92.75 183 ALA A N 1
ATOM 1490 C CA . ALA A 1 183 ? 1.356 4.600 -14.107 1.00 92.75 183 ALA A CA 1
ATOM 1491 C C . ALA A 1 183 ? 2.238 3.598 -13.347 1.00 92.75 183 ALA A C 1
ATOM 1493 O O . ALA A 1 183 ? 3.004 2.830 -13.935 1.00 92.75 183 ALA A O 1
ATOM 1494 N N . ALA A 1 184 ? 2.167 3.653 -12.023 1.00 92.06 184 ALA A N 1
ATOM 1495 C CA . ALA A 1 184 ? 3.002 2.862 -11.139 1.00 92.06 184 ALA A CA 1
ATOM 1496 C C . ALA A 1 184 ? 2.322 1.530 -10.799 1.00 92.06 184 ALA A C 1
ATOM 1498 O O . ALA A 1 184 ? 1.279 1.492 -10.150 1.00 92.06 184 ALA A O 1
ATOM 1499 N N . VAL A 1 185 ? 2.942 0.432 -11.217 1.00 92.44 185 VAL A N 1
ATOM 1500 C CA . VAL A 1 185 ? 2.539 -0.933 -10.896 1.00 92.44 185 VAL A CA 1
ATOM 1501 C C . VAL A 1 185 ? 3.324 -1.405 -9.687 1.00 92.44 185 VAL A C 1
ATOM 1503 O O . VAL A 1 185 ? 4.552 -1.374 -9.647 1.00 92.44 185 VAL A O 1
ATOM 1506 N N . TYR A 1 186 ? 2.586 -1.890 -8.709 1.00 89.44 186 TYR A N 1
ATOM 1507 C CA . TYR A 1 186 ? 3.132 -2.616 -7.580 1.00 89.44 186 TYR A CA 1
ATOM 1508 C C . TYR A 1 186 ? 3.201 -4.119 -7.886 1.00 89.44 186 TYR A C 1
ATOM 1510 O O . TYR A 1 186 ? 2.209 -4.662 -8.369 1.00 89.44 186 TYR A O 1
ATOM 1518 N N . LEU A 1 187 ? 4.319 -4.774 -7.552 1.00 88.88 187 LEU A N 1
ATOM 1519 C CA . LEU A 1 187 ? 4.488 -6.231 -7.614 1.00 88.88 187 LEU A CA 1
ATOM 1520 C C . LEU A 1 187 ? 5.020 -6.755 -6.273 1.00 88.88 187 LEU A C 1
ATOM 1522 O O . LEU A 1 187 ? 5.876 -6.098 -5.673 1.00 88.88 187 LEU A O 1
ATOM 1526 N N . ASN A 1 188 ? 4.565 -7.929 -5.824 1.00 87.06 188 ASN A N 1
ATOM 1527 C CA . ASN A 1 188 ? 5.049 -8.559 -4.590 1.00 87.06 188 ASN A CA 1
ATOM 1528 C C . ASN A 1 188 ? 6.522 -8.981 -4.715 1.00 87.06 188 ASN A C 1
ATOM 1530 O O . ASN A 1 188 ? 6.919 -9.526 -5.743 1.00 87.06 188 ASN A O 1
ATOM 1534 N N . ALA A 1 189 ? 7.339 -8.807 -3.671 1.00 81.56 189 ALA A N 1
ATOM 1535 C CA . ALA A 1 189 ? 8.771 -9.103 -3.766 1.00 81.56 189 ALA A CA 1
ATOM 1536 C C . ALA A 1 189 ? 9.117 -10.602 -3.872 1.00 81.56 189 ALA A C 1
ATOM 1538 O O . ALA A 1 189 ? 10.246 -10.923 -4.244 1.00 81.56 189 ALA A O 1
ATOM 1539 N N . LEU A 1 190 ? 8.173 -11.519 -3.622 1.00 82.50 190 LEU A N 1
ATOM 1540 C CA . LEU A 1 190 ? 8.337 -12.948 -3.934 1.00 82.50 190 LEU A CA 1
ATOM 1541 C C . LEU A 1 190 ? 8.128 -13.248 -5.423 1.00 82.50 190 LEU A C 1
ATOM 1543 O O . LEU A 1 190 ? 8.857 -14.060 -5.989 1.00 82.50 190 LEU A O 1
ATOM 1547 N N . HIS A 1 191 ? 7.162 -12.573 -6.048 1.00 85.25 191 HIS A N 1
ATOM 1548 C CA . HIS A 1 191 ? 6.623 -12.925 -7.368 1.00 85.25 191 HIS A CA 1
ATOM 1549 C C . HIS A 1 191 ? 6.870 -11.846 -8.429 1.00 85.25 191 HIS A C 1
ATOM 1551 O O . HIS A 1 191 ? 6.364 -11.918 -9.545 1.00 85.25 191 HIS A O 1
ATOM 1557 N N . TRP A 1 192 ? 7.688 -10.834 -8.126 1.00 88.56 192 TRP A N 1
ATOM 1558 C CA . TRP A 1 192 ? 7.885 -9.685 -9.013 1.00 88.56 192 TRP A CA 1
ATOM 1559 C C . TRP A 1 192 ? 8.384 -10.059 -10.409 1.00 88.56 192 TRP A C 1
ATOM 1561 O O . TRP A 1 192 ? 8.050 -9.385 -11.380 1.00 88.56 192 TRP A O 1
ATOM 1571 N N . LYS A 1 193 ? 9.163 -11.141 -10.528 1.00 91.06 193 LYS A N 1
ATOM 1572 C CA . LYS A 1 193 ? 9.631 -11.648 -11.822 1.00 91.06 193 LYS A CA 1
ATOM 1573 C C . LYS A 1 193 ? 8.461 -12.110 -12.687 1.00 91.06 193 LYS A C 1
ATOM 1575 O O . LYS A 1 193 ? 8.429 -11.799 -13.872 1.00 91.06 193 LYS A O 1
ATOM 1580 N N . GLU A 1 194 ? 7.502 -12.813 -12.093 1.00 93.00 194 GLU A N 1
ATOM 1581 C CA . GLU A 1 194 ? 6.304 -13.317 -12.770 1.00 93.00 194 GLU A CA 1
ATOM 1582 C C . GLU A 1 194 ? 5.428 -12.143 -13.214 1.00 93.00 194 GLU A C 1
ATOM 1584 O O . GLU A 1 194 ? 5.158 -11.997 -14.406 1.00 93.00 194 GLU A O 1
ATOM 1589 N N . GLY A 1 195 ? 5.119 -11.219 -12.299 1.00 92.75 195 GLY A N 1
ATOM 1590 C CA . GLY A 1 195 ? 4.334 -10.026 -12.625 1.00 92.75 195 GLY A CA 1
ATOM 1591 C C . GLY A 1 195 ? 4.998 -9.114 -13.667 1.00 92.75 195 GLY A C 1
ATOM 1592 O O . GLY A 1 195 ? 4.319 -8.538 -14.519 1.00 92.75 195 GLY A O 1
ATOM 1593 N N . LEU A 1 196 ? 6.333 -9.010 -13.669 1.00 94.19 196 LEU A N 1
ATOM 1594 C CA . LEU A 1 196 ? 7.044 -8.280 -14.717 1.00 94.19 196 LEU A CA 1
ATOM 1595 C C . LEU A 1 196 ? 6.923 -8.990 -16.070 1.00 94.19 196 LEU A C 1
ATOM 1597 O O . LEU A 1 196 ? 6.666 -8.334 -17.079 1.00 94.19 196 LEU A O 1
ATOM 1601 N N . LEU A 1 197 ? 7.108 -10.311 -16.105 1.00 94.81 197 LEU A N 1
ATOM 1602 C CA . LEU A 1 197 ? 6.986 -11.103 -17.330 1.00 94.81 197 LEU A CA 1
ATOM 1603 C C . LEU A 1 197 ? 5.573 -11.063 -17.909 1.00 94.81 197 LEU A C 1
ATOM 1605 O O . LEU A 1 197 ? 5.422 -11.135 -19.127 1.00 94.81 197 LEU A O 1
ATOM 1609 N N . GLU A 1 198 ? 4.556 -10.885 -17.071 1.00 94.12 198 GLU A N 1
ATOM 1610 C CA . GLU A 1 198 ? 3.220 -10.546 -17.537 1.00 94.12 198 GLU A CA 1
ATOM 1611 C C . GLU A 1 198 ? 3.193 -9.148 -18.164 1.00 94.12 198 GLU A C 1
ATOM 1613 O O . GLU A 1 198 ? 2.705 -8.972 -19.280 1.00 94.12 198 GLU A O 1
ATOM 1618 N N . LEU A 1 199 ? 3.746 -8.129 -17.512 1.00 94.94 199 LEU A N 1
ATOM 1619 C CA . LEU A 1 199 ? 3.675 -6.762 -18.027 1.00 94.94 199 LEU A CA 1
ATOM 1620 C C . LEU A 1 199 ? 4.386 -6.584 -19.381 1.00 94.94 199 LEU A C 1
ATOM 1622 O O . LEU A 1 199 ? 3.851 -5.924 -20.270 1.00 94.94 199 LEU A O 1
ATOM 1626 N N . VAL A 1 200 ? 5.559 -7.197 -19.558 1.00 95.75 200 VAL A N 1
ATOM 1627 C CA . VAL A 1 200 ? 6.431 -7.064 -20.742 1.00 95.75 200 VAL A CA 1
ATOM 1628 C C . VAL A 1 200 ? 5.691 -7.184 -22.088 1.00 95.75 200 VAL A C 1
ATOM 1630 O O . VAL A 1 200 ? 5.710 -6.215 -22.848 1.00 95.75 200 VAL A O 1
ATOM 1633 N N . PRO A 1 201 ? 4.988 -8.286 -22.411 1.00 95.44 201 PRO A N 1
ATOM 1634 C CA . PRO A 1 201 ? 4.374 -8.479 -23.726 1.00 95.44 201 PRO A CA 1
ATOM 1635 C C . PRO A 1 201 ? 3.255 -7.473 -24.063 1.00 95.44 201 PRO A C 1
ATOM 1637 O O . PRO A 1 201 ? 2.897 -7.337 -25.236 1.00 95.44 201 PRO A O 1
ATOM 1640 N N . ARG A 1 202 ? 2.720 -6.743 -23.070 1.00 94.81 202 ARG A N 1
ATOM 1641 C CA . ARG A 1 202 ? 1.688 -5.701 -23.249 1.00 94.81 202 ARG A CA 1
ATOM 1642 C C . ARG A 1 202 ? 2.272 -4.376 -23.759 1.00 94.81 202 ARG A C 1
ATOM 1644 O O . ARG A 1 202 ? 1.562 -3.576 -24.361 1.00 94.81 202 ARG A O 1
ATOM 1651 N N . MET A 1 203 ? 3.556 -4.141 -23.510 1.00 96.31 203 MET A N 1
ATOM 1652 C CA . MET A 1 203 ? 4.215 -2.850 -23.711 1.00 96.31 203 MET A CA 1
ATOM 1653 C C . MET A 1 203 ? 4.732 -2.739 -25.134 1.00 96.31 203 MET A C 1
ATOM 1655 O O . MET A 1 203 ? 5.133 -3.742 -25.706 1.00 96.31 203 MET A O 1
ATOM 1659 N N . ASP A 1 204 ? 4.761 -1.540 -25.713 1.00 96.75 204 ASP A N 1
ATOM 1660 C CA . ASP A 1 204 ? 5.283 -1.306 -27.062 1.00 96.75 204 ASP A CA 1
ATOM 1661 C C . ASP A 1 204 ? 6.803 -1.116 -27.063 1.00 96.75 204 ASP A C 1
ATOM 1663 O O . ASP A 1 204 ? 7.488 -1.652 -27.933 1.00 96.75 204 ASP A O 1
ATOM 1667 N N . HIS A 1 205 ? 7.349 -0.415 -26.071 1.00 97.88 205 HIS A N 1
ATOM 1668 C CA . HIS A 1 205 ? 8.778 -0.104 -25.970 1.00 97.88 205 HIS A CA 1
ATOM 1669 C C . HIS A 1 205 ? 9.267 -0.206 -24.522 1.00 97.88 205 HIS A C 1
ATOM 1671 O O . HIS A 1 205 ? 8.482 -0.027 -23.587 1.00 97.88 205 HIS A O 1
ATOM 1677 N N . TYR A 1 206 ? 10.564 -0.440 -24.337 1.00 97.69 206 TYR A N 1
ATOM 1678 C CA . TYR A 1 206 ? 11.194 -0.571 -23.025 1.00 97.69 206 TYR A CA 1
ATOM 1679 C C . TYR A 1 206 ? 12.292 0.475 -22.853 1.00 97.69 206 TYR A C 1
ATOM 1681 O O . TYR A 1 206 ? 13.152 0.641 -23.718 1.00 97.69 206 TYR A O 1
ATOM 1689 N N . ILE A 1 207 ? 12.285 1.166 -21.717 1.00 96.50 207 ILE A N 1
ATOM 1690 C CA . ILE A 1 207 ? 13.377 2.044 -21.300 1.00 96.50 207 ILE A CA 1
ATOM 1691 C C . ILE A 1 207 ? 13.980 1.453 -20.038 1.00 96.50 207 ILE A C 1
ATOM 1693 O O . ILE A 1 207 ? 13.296 1.358 -19.023 1.00 96.50 207 ILE A O 1
ATOM 1697 N N . VAL A 1 208 ? 15.257 1.084 -20.095 1.00 94.00 208 VAL A N 1
ATOM 1698 C CA . VAL A 1 208 ? 15.965 0.493 -18.955 1.00 94.00 208 VAL A CA 1
ATOM 1699 C C . VAL A 1 208 ? 17.011 1.475 -18.443 1.00 94.00 208 VAL A C 1
ATOM 1701 O O . VAL A 1 208 ? 17.996 1.749 -19.127 1.00 94.00 208 VAL A O 1
ATOM 1704 N N . TYR A 1 209 ? 16.800 2.026 -17.249 1.00 91.31 209 TYR A N 1
ATOM 1705 C CA . TYR A 1 209 ? 17.714 2.975 -16.617 1.00 91.31 209 TYR A CA 1
ATOM 1706 C C . TYR A 1 209 ? 18.722 2.269 -15.718 1.00 91.31 209 TYR A C 1
ATOM 1708 O O . TYR A 1 209 ? 18.434 1.879 -14.584 1.00 91.31 209 TYR A O 1
ATOM 1716 N N . VAL A 1 210 ? 19.949 2.151 -16.209 1.00 87.25 210 VAL A N 1
ATOM 1717 C CA . VAL A 1 210 ? 21.042 1.480 -15.514 1.00 87.25 210 VAL A CA 1
ATOM 1718 C C . VAL A 1 210 ? 21.847 2.520 -14.742 1.00 87.25 210 VAL A C 1
ATOM 1720 O O . VAL A 1 210 ? 22.794 3.114 -15.249 1.00 87.25 210 VAL A O 1
ATOM 1723 N N . SER A 1 211 ? 21.462 2.731 -13.483 1.00 82.44 211 SER A N 1
ATOM 1724 C CA . SER A 1 211 ? 22.213 3.554 -12.512 1.00 82.44 211 SER A CA 1
ATOM 1725 C C . SER A 1 211 ? 22.929 2.734 -11.446 1.00 82.44 211 SER A C 1
ATOM 1727 O O . SER A 1 211 ? 23.515 3.284 -10.517 1.00 82.44 211 SER A O 1
ATOM 1729 N N . SER A 1 212 ? 22.819 1.412 -11.519 1.00 77.25 212 SER A N 1
ATOM 1730 C CA . SER A 1 212 ? 23.472 0.449 -10.638 1.00 77.25 212 SER A CA 1
ATOM 1731 C C . SER A 1 212 ? 23.509 -0.911 -11.316 1.00 77.25 212 SER A C 1
ATOM 1733 O O . SER A 1 212 ? 22.565 -1.282 -12.005 1.00 77.25 212 SER A O 1
ATOM 1735 N N . LEU A 1 213 ? 24.570 -1.676 -11.065 1.00 75.75 213 LEU A N 1
ATOM 1736 C CA . LEU A 1 213 ? 24.715 -3.048 -11.549 1.00 75.75 213 LEU A CA 1
ATOM 1737 C C . LEU A 1 213 ? 24.134 -4.019 -10.504 1.00 75.75 213 LEU A C 1
ATOM 1739 O O . LEU A 1 213 ? 24.847 -4.566 -9.653 1.00 75.75 213 LEU A O 1
ATOM 1743 N N . THR A 1 214 ? 22.806 -4.125 -10.474 1.00 74.00 214 THR A N 1
ATOM 1744 C CA . THR A 1 214 ? 22.055 -5.052 -9.606 1.00 74.00 214 THR A CA 1
ATOM 1745 C C . THR A 1 214 ? 21.673 -6.318 -10.366 1.00 74.00 214 THR A C 1
ATOM 1747 O O . THR A 1 214 ? 21.591 -6.303 -11.592 1.00 74.00 214 THR A O 1
ATOM 1750 N N . GLU A 1 215 ? 21.445 -7.417 -9.641 1.00 74.19 215 GLU A N 1
ATOM 1751 C CA . GLU A 1 215 ? 21.018 -8.681 -10.249 1.00 74.19 215 GLU A CA 1
ATOM 1752 C C . GLU A 1 215 ? 19.679 -8.504 -10.971 1.00 74.19 215 GLU A C 1
ATOM 1754 O O . GLU A 1 215 ? 19.554 -8.904 -12.119 1.00 74.19 215 GLU A O 1
ATOM 1759 N N . SER A 1 216 ? 18.719 -7.820 -10.350 1.00 79.31 216 SER A N 1
ATOM 1760 C CA . SER A 1 216 ? 17.428 -7.471 -10.951 1.00 79.31 216 SER A CA 1
ATOM 1761 C C . SER A 1 216 ? 17.549 -6.662 -12.236 1.00 79.31 216 SER A C 1
ATOM 1763 O O . SER A 1 216 ? 16.901 -7.020 -13.208 1.00 79.31 216 SER A O 1
ATOM 1765 N N . ALA A 1 217 ? 18.373 -5.609 -12.283 1.00 81.69 217 ALA A N 1
ATOM 1766 C CA . ALA A 1 217 ? 18.512 -4.791 -13.490 1.00 81.69 217 ALA A CA 1
ATOM 1767 C C . ALA A 1 217 ? 19.137 -5.599 -14.636 1.00 81.69 217 ALA A C 1
ATOM 1769 O O . ALA A 1 217 ? 18.721 -5.486 -15.787 1.00 81.69 217 ALA A O 1
ATOM 1770 N N . LEU A 1 218 ? 20.120 -6.450 -14.324 1.00 81.81 218 LEU A N 1
ATOM 1771 C CA . LEU A 1 218 ? 20.722 -7.353 -15.306 1.00 81.81 218 LEU A CA 1
ATOM 1772 C C . LEU A 1 218 ? 19.745 -8.448 -15.742 1.00 81.81 218 LEU A C 1
ATOM 1774 O O . LEU A 1 218 ? 19.699 -8.783 -16.920 1.00 81.81 218 LEU A O 1
ATOM 1778 N N . TRP A 1 219 ? 18.944 -8.974 -14.817 1.00 86.81 219 TRP A N 1
ATOM 1779 C CA . TRP A 1 219 ? 17.908 -9.957 -15.109 1.00 86.81 219 TRP A CA 1
ATOM 1780 C C . TRP A 1 219 ? 16.814 -9.367 -16.007 1.00 86.81 219 TRP A C 1
ATOM 1782 O O . TRP A 1 219 ? 16.427 -10.007 -16.978 1.00 86.81 219 TRP A O 1
ATOM 1792 N N . GLU A 1 220 ? 16.367 -8.136 -15.741 1.00 90.25 220 GLU A N 1
ATOM 1793 C CA . GLU A 1 220 ? 15.432 -7.393 -16.595 1.00 90.25 220 GLU A CA 1
ATOM 1794 C C . GLU A 1 220 ? 15.984 -7.237 -18.018 1.00 90.25 220 GLU A C 1
ATOM 1796 O O . GLU A 1 220 ? 15.288 -7.544 -18.986 1.00 90.25 220 GLU A O 1
ATOM 1801 N N . LEU A 1 221 ? 17.250 -6.821 -18.155 1.00 90.12 221 LEU A N 1
ATOM 1802 C CA . LEU A 1 221 ? 17.929 -6.720 -19.453 1.00 90.12 221 LEU A CA 1
ATOM 1803 C C . LEU A 1 221 ? 18.016 -8.075 -20.165 1.00 90.12 221 LEU A C 1
ATOM 1805 O O . LEU A 1 221 ? 17.771 -8.145 -21.367 1.00 90.12 221 LEU A O 1
ATOM 1809 N N . ASP A 1 222 ? 18.313 -9.150 -19.433 1.00 89.50 222 ASP A N 1
ATOM 1810 C CA . ASP A 1 222 ? 18.350 -10.513 -19.966 1.00 89.50 222 ASP A CA 1
ATOM 1811 C C . ASP A 1 222 ? 16.976 -10.958 -20.500 1.00 89.50 222 ASP A C 1
ATOM 1813 O O . ASP A 1 222 ? 16.883 -11.477 -21.611 1.00 89.50 222 ASP A O 1
ATOM 1817 N N . GLN A 1 223 ? 15.882 -10.642 -19.795 1.00 93.75 223 GLN A N 1
ATOM 1818 C CA . GLN A 1 223 ? 14.523 -10.965 -20.262 1.00 93.75 223 GLN A CA 1
ATOM 1819 C C . GLN A 1 223 ? 14.112 -10.188 -21.525 1.00 93.75 223 GLN A C 1
ATOM 1821 O O . GLN A 1 223 ? 13.212 -10.608 -22.266 1.00 93.75 223 GLN A O 1
ATOM 1826 N N . LEU A 1 224 ? 14.756 -9.049 -21.784 1.00 95.56 224 LEU A N 1
ATOM 1827 C CA . LEU A 1 224 ? 14.563 -8.247 -22.991 1.00 95.56 224 LEU A CA 1
ATOM 1828 C C . LEU A 1 224 ? 15.539 -8.620 -24.119 1.00 95.56 224 LEU A C 1
ATOM 1830 O O . LEU A 1 224 ? 15.379 -8.160 -25.251 1.00 95.56 224 LEU A O 1
ATOM 1834 N N . ASN A 1 225 ? 16.515 -9.488 -23.851 1.00 94.06 225 ASN A N 1
ATOM 1835 C CA . ASN A 1 225 ? 17.566 -9.888 -24.779 1.00 94.06 225 ASN A CA 1
ATOM 1836 C C . ASN A 1 225 ? 17.119 -10.978 -25.776 1.00 94.06 225 ASN A C 1
ATOM 1838 O O . ASN A 1 225 ? 17.816 -11.967 -26.015 1.00 94.06 225 ASN A O 1
ATOM 1842 N N . THR A 1 226 ? 15.959 -10.800 -26.406 1.00 93.50 226 THR A N 1
ATOM 1843 C CA . THR A 1 226 ? 15.386 -11.748 -27.378 1.00 93.50 226 THR A CA 1
ATOM 1844 C C . THR A 1 226 ? 15.281 -11.126 -28.768 1.00 93.50 226 THR A C 1
ATOM 1846 O O . THR A 1 226 ? 15.148 -9.909 -28.895 1.00 93.50 226 THR A O 1
ATOM 1849 N N . ASP A 1 227 ? 15.275 -11.951 -29.818 1.00 90.06 227 ASP A N 1
ATOM 1850 C CA . ASP A 1 227 ? 15.142 -11.483 -31.211 1.00 90.06 227 ASP A CA 1
ATOM 1851 C C . ASP A 1 227 ? 13.885 -10.624 -31.440 1.00 90.06 227 ASP A C 1
ATOM 1853 O O . ASP A 1 227 ? 13.849 -9.785 -32.332 1.00 90.06 227 ASP A O 1
ATOM 1857 N N . GLN A 1 228 ? 12.845 -10.806 -30.620 1.00 89.81 228 GLN A N 1
ATOM 1858 C CA . GLN A 1 228 ? 11.584 -10.067 -30.720 1.00 89.81 228 GLN A CA 1
ATOM 1859 C C . GLN A 1 228 ? 11.595 -8.722 -29.978 1.00 89.81 228 GLN A C 1
ATOM 1861 O O . GLN A 1 228 ? 10.718 -7.886 -30.210 1.00 89.81 228 GLN A O 1
ATOM 1866 N N . ARG A 1 229 ? 12.536 -8.520 -29.047 1.00 93.81 229 ARG A N 1
ATOM 1867 C CA . ARG A 1 229 ? 12.512 -7.399 -28.094 1.00 93.81 229 ARG A CA 1
ATOM 1868 C C . ARG A 1 229 ? 13.698 -6.460 -28.217 1.00 93.81 229 ARG A C 1
ATOM 1870 O O . ARG A 1 229 ? 13.491 -5.276 -27.984 1.00 93.81 229 ARG A O 1
ATOM 1877 N N . ARG A 1 230 ? 14.892 -6.936 -28.593 1.00 93.69 230 ARG A N 1
ATOM 1878 C CA . ARG A 1 230 ? 16.138 -6.134 -28.597 1.00 93.69 230 ARG A CA 1
ATOM 1879 C C . ARG A 1 230 ? 15.991 -4.788 -29.315 1.00 93.69 230 ARG A C 1
ATOM 1881 O O . ARG A 1 230 ? 16.379 -3.761 -28.766 1.00 93.69 230 ARG A O 1
ATOM 1888 N N . ASP A 1 231 ? 15.312 -4.775 -30.462 1.00 94.25 231 ASP A N 1
ATOM 1889 C CA . ASP A 1 231 ? 15.068 -3.568 -31.271 1.00 94.25 231 ASP A CA 1
ATOM 1890 C C . ASP A 1 231 ? 14.060 -2.580 -30.653 1.00 94.25 231 ASP A C 1
ATOM 1892 O O . ASP A 1 231 ? 13.770 -1.535 -31.229 1.00 94.25 231 ASP A O 1
ATOM 1896 N N . ARG A 1 232 ? 13.480 -2.911 -29.497 1.00 96.44 232 ARG A N 1
ATOM 1897 C CA . ARG A 1 232 ? 12.465 -2.124 -28.782 1.00 96.44 232 ARG A CA 1
ATOM 1898 C C . ARG A 1 232 ? 12.969 -1.657 -27.417 1.00 96.44 232 ARG A C 1
ATOM 1900 O O . ARG A 1 232 ? 12.161 -1.278 -26.570 1.00 96.44 232 ARG A O 1
ATOM 1907 N N . VAL A 1 233 ? 14.280 -1.722 -27.183 1.00 97.50 233 VAL A N 1
ATOM 1908 C CA . VAL A 1 233 ? 14.908 -1.373 -25.908 1.00 97.50 233 VAL A CA 1
ATOM 1909 C C . VAL A 1 233 ? 15.826 -0.172 -26.089 1.00 97.50 233 VAL A C 1
ATOM 1911 O O . VAL A 1 233 ? 16.787 -0.213 -26.858 1.00 97.50 233 VAL A O 1
ATOM 1914 N N . THR A 1 234 ? 15.573 0.874 -25.305 1.00 97.69 234 THR A N 1
ATOM 1915 C CA . THR A 1 234 ? 16.529 1.960 -25.081 1.00 97.69 234 THR A CA 1
ATOM 1916 C C . THR A 1 234 ? 17.123 1.819 -23.682 1.00 97.69 234 THR A C 1
ATOM 1918 O O . THR A 1 234 ? 16.420 1.943 -22.679 1.00 97.69 234 THR A O 1
ATOM 1921 N N . VAL A 1 235 ? 18.428 1.577 -23.602 1.00 96.75 235 VAL A N 1
ATOM 1922 C CA . VAL A 1 235 ? 19.168 1.532 -22.339 1.00 96.75 235 VAL A CA 1
ATOM 1923 C C . VAL A 1 235 ? 19.727 2.920 -22.049 1.00 96.75 235 VAL A C 1
ATOM 1925 O O . VAL A 1 235 ? 20.519 3.455 -22.823 1.00 96.75 235 VAL A O 1
ATOM 1928 N N . VAL A 1 236 ? 19.345 3.490 -20.911 1.00 95.12 236 VAL A N 1
ATOM 1929 C CA . VAL A 1 236 ? 19.919 4.733 -20.394 1.00 95.12 236 VAL A CA 1
ATOM 1930 C C . VAL A 1 236 ? 20.965 4.368 -19.348 1.00 95.12 236 VAL A C 1
ATOM 1932 O O . VAL A 1 236 ? 20.630 3.987 -18.228 1.00 95.12 236 VAL A O 1
ATOM 1935 N N . PHE A 1 237 ? 22.237 4.428 -19.730 1.00 92.38 237 PHE A N 1
ATOM 1936 C CA . PHE A 1 237 ? 23.368 3.982 -18.924 1.00 92.38 237 PHE A CA 1
ATOM 1937 C C . PHE A 1 237 ? 24.039 5.173 -18.225 1.00 92.38 237 PHE A C 1
ATOM 1939 O O . PHE A 1 237 ? 24.670 6.020 -18.862 1.00 92.38 237 PHE A O 1
ATOM 1946 N N . ASP A 1 238 ? 23.892 5.250 -16.903 1.00 89.81 238 ASP A N 1
ATOM 1947 C CA . ASP A 1 238 ? 24.358 6.367 -16.079 1.00 89.81 238 ASP A CA 1
ATOM 1948 C C . ASP A 1 238 ? 25.635 5.998 -15.310 1.00 89.81 238 ASP A C 1
ATOM 1950 O O . ASP A 1 238 ? 25.618 5.627 -14.132 1.00 89.81 238 ASP A O 1
ATOM 1954 N N . GLU A 1 239 ? 26.775 6.121 -15.993 1.00 87.19 239 GLU A N 1
ATOM 1955 C CA . GLU A 1 239 ? 28.107 5.858 -15.427 1.00 87.19 239 GLU A CA 1
ATOM 1956 C C . GLU A 1 239 ? 28.398 6.697 -14.180 1.00 87.19 239 GLU A C 1
ATOM 1958 O O . GLU A 1 239 ? 29.023 6.211 -13.234 1.00 87.19 239 GLU A O 1
ATOM 1963 N N . LYS A 1 240 ? 27.922 7.951 -14.153 1.00 84.38 240 LYS A N 1
ATOM 1964 C CA . LYS A 1 240 ? 28.136 8.867 -13.026 1.00 84.38 240 LYS A CA 1
ATOM 1965 C C . LYS A 1 240 ? 27.412 8.350 -11.784 1.00 84.38 240 LYS A C 1
ATOM 1967 O O . LYS A 1 240 ? 28.006 8.316 -10.703 1.00 84.38 240 LYS A O 1
ATOM 1972 N N . ALA A 1 241 ? 26.159 7.915 -11.927 1.00 80.88 241 ALA A N 1
ATOM 1973 C CA . ALA A 1 241 ? 25.412 7.323 -10.822 1.00 80.88 241 ALA A CA 1
ATOM 1974 C C . ALA A 1 241 ? 26.006 5.984 -10.364 1.00 80.88 241 ALA A C 1
ATOM 1976 O O . ALA A 1 241 ? 26.102 5.765 -9.154 1.00 80.88 241 ALA A O 1
ATOM 1977 N N . ILE A 1 242 ? 26.454 5.125 -11.288 1.00 79.44 242 ILE A N 1
ATOM 1978 C CA . ILE A 1 242 ? 27.097 3.843 -10.948 1.00 79.44 242 ILE A CA 1
ATOM 1979 C C . ILE A 1 242 ? 28.354 4.083 -10.100 1.00 79.44 242 ILE A C 1
ATOM 1981 O O . ILE A 1 242 ? 28.452 3.552 -8.991 1.00 79.44 242 ILE A O 1
ATOM 1985 N N . ALA A 1 243 ? 29.268 4.946 -10.557 1.00 78.56 243 ALA A N 1
ATOM 1986 C CA . ALA A 1 243 ? 30.508 5.252 -9.839 1.00 78.56 243 ALA A CA 1
ATOM 1987 C C . ALA A 1 243 ? 30.245 5.851 -8.443 1.00 78.56 243 ALA A C 1
ATOM 1989 O O . ALA A 1 243 ? 30.889 5.490 -7.453 1.00 78.56 243 ALA A O 1
ATOM 1990 N N . LYS A 1 244 ? 29.248 6.740 -8.333 1.00 74.56 244 LYS A N 1
ATOM 1991 C CA . LYS A 1 244 ? 28.823 7.315 -7.050 1.00 74.56 244 LYS A CA 1
ATOM 1992 C C . LYS A 1 244 ? 28.325 6.228 -6.097 1.00 74.56 244 LYS A C 1
ATOM 1994 O O . LYS A 1 244 ? 28.760 6.201 -4.948 1.00 74.56 244 LYS A O 1
ATOM 1999 N N . LYS A 1 245 ? 27.488 5.293 -6.551 1.00 70.88 245 LYS A N 1
ATOM 2000 C CA . LYS A 1 245 ? 26.990 4.200 -5.699 1.00 70.88 245 LYS A CA 1
ATOM 2001 C C . LYS A 1 245 ? 28.091 3.233 -5.263 1.00 70.88 245 LYS A C 1
ATOM 2003 O O . LYS A 1 245 ? 28.072 2.807 -4.113 1.00 70.88 245 LYS A O 1
ATOM 2008 N N . GLU A 1 246 ? 29.077 2.936 -6.108 1.00 68.12 246 GLU A N 1
ATOM 2009 C CA . GLU A 1 246 ? 30.242 2.124 -5.713 1.00 68.12 246 GLU A CA 1
ATOM 2010 C C . GLU A 1 246 ? 31.020 2.772 -4.560 1.00 68.12 246 GLU A C 1
ATOM 2012 O O . GLU A 1 246 ? 31.295 2.122 -3.548 1.00 68.12 246 GLU A O 1
ATOM 2017 N N . SER A 1 247 ? 31.294 4.079 -4.656 1.00 61.97 247 SER A N 1
ATOM 2018 C CA . SER A 1 247 ? 31.949 4.823 -3.571 1.00 61.97 247 SER A CA 1
ATOM 2019 C C . SER A 1 247 ? 31.135 4.818 -2.272 1.00 61.97 247 SER A C 1
ATOM 2021 O O . SER A 1 247 ? 31.694 4.697 -1.179 1.00 61.97 247 SER A O 1
ATOM 2023 N N . GLN A 1 248 ? 29.806 4.885 -2.377 1.00 61.56 248 GLN A N 1
ATOM 2024 C CA . GLN A 1 248 ? 28.928 4.859 -1.217 1.00 61.56 248 GLN A CA 1
ATOM 2025 C C . GLN A 1 248 ? 28.834 3.454 -0.595 1.00 61.56 248 GLN A C 1
ATOM 2027 O O . GLN A 1 248 ? 28.840 3.340 0.627 1.00 61.56 248 GLN A O 1
ATOM 2032 N N . LEU A 1 249 ? 28.817 2.381 -1.395 1.00 61.56 249 LEU A N 1
ATOM 2033 C CA . LEU A 1 249 ? 28.872 0.991 -0.913 1.00 61.56 249 LEU A CA 1
ATOM 2034 C C . LEU A 1 249 ? 30.197 0.684 -0.197 1.00 61.56 249 LEU A C 1
ATOM 2036 O O . LEU A 1 249 ? 30.209 -0.002 0.830 1.00 61.56 249 LEU A O 1
ATOM 2040 N N . ALA A 1 250 ? 31.312 1.219 -0.700 1.00 62.06 250 ALA A N 1
ATOM 2041 C CA . ALA A 1 250 ? 32.610 1.124 -0.036 1.00 62.06 250 ALA A CA 1
ATOM 2042 C C . ALA A 1 250 ? 32.597 1.847 1.323 1.00 62.06 250 ALA A C 1
ATOM 2044 O O . ALA A 1 250 ? 33.038 1.289 2.331 1.00 62.06 250 ALA A O 1
ATOM 2045 N N . MET A 1 251 ? 32.013 3.049 1.378 1.00 56.66 251 MET A N 1
ATOM 2046 C CA . MET A 1 251 ? 31.806 3.788 2.627 1.00 56.66 251 MET A CA 1
ATOM 2047 C C . MET A 1 251 ? 30.894 3.022 3.600 1.00 56.66 251 MET A C 1
ATOM 2049 O O . MET A 1 251 ? 31.200 2.933 4.786 1.00 56.66 251 MET A O 1
ATOM 2053 N N . GLN A 1 252 ? 29.814 2.408 3.111 1.00 55.09 252 GLN A N 1
ATOM 2054 C CA . GLN A 1 252 ? 28.915 1.581 3.921 1.00 55.09 252 GLN A CA 1
ATOM 2055 C C . GLN A 1 252 ? 29.612 0.355 4.504 1.00 55.09 252 GLN A C 1
ATOM 2057 O O . GLN A 1 252 ? 29.475 0.085 5.695 1.00 55.09 252 GLN A O 1
ATOM 2062 N N . SER A 1 253 ? 30.393 -0.359 3.693 1.00 59.38 253 SER A N 1
ATOM 2063 C CA . SER A 1 253 ? 31.167 -1.520 4.146 1.00 59.38 253 SER A CA 1
ATOM 2064 C C . SER A 1 253 ? 32.167 -1.125 5.236 1.00 59.38 253 SER A C 1
ATOM 2066 O O . SER A 1 253 ? 32.329 -1.847 6.215 1.00 59.38 253 SER A O 1
ATOM 2068 N N . ALA A 1 254 ? 32.767 0.065 5.126 1.00 58.91 254 ALA A N 1
ATOM 2069 C CA . ALA A 1 254 ? 33.647 0.625 6.150 1.00 58.91 254 ALA A CA 1
ATOM 2070 C C . ALA A 1 254 ? 32.911 1.065 7.436 1.00 58.91 254 ALA A C 1
ATOM 2072 O O . ALA A 1 254 ? 33.529 1.157 8.498 1.00 58.91 254 ALA A O 1
ATOM 2073 N N . MET A 1 255 ? 31.603 1.338 7.362 1.00 52.75 255 MET A N 1
ATOM 2074 C CA . MET A 1 255 ? 30.762 1.724 8.505 1.00 52.75 255 MET A CA 1
ATOM 2075 C C . MET A 1 255 ? 29.959 0.561 9.115 1.00 52.75 255 MET A C 1
ATOM 2077 O O . MET A 1 255 ? 29.342 0.732 10.176 1.00 52.75 255 MET A O 1
ATOM 2081 N N . ALA A 1 256 ? 29.973 -0.619 8.489 1.00 48.59 256 ALA A N 1
ATOM 2082 C CA . ALA A 1 256 ? 29.308 -1.816 8.986 1.00 48.59 256 ALA A CA 1
ATOM 2083 C C . ALA A 1 256 ? 29.800 -2.162 10.406 1.00 48.59 256 ALA A C 1
ATOM 2085 O O . ALA A 1 256 ? 30.998 -2.218 10.675 1.00 48.59 256 ALA A O 1
ATOM 2086 N N . GLY A 1 257 ? 28.862 -2.337 11.344 1.00 52.06 257 GLY A N 1
ATOM 2087 C CA . GLY A 1 257 ? 29.142 -2.566 12.770 1.00 52.06 257 GLY A CA 1
ATOM 2088 C C . GLY A 1 257 ? 29.096 -1.315 13.662 1.00 52.06 257 GLY A C 1
ATOM 2089 O O . GLY A 1 257 ? 28.971 -1.460 14.875 1.00 52.06 257 GLY A O 1
ATOM 2090 N N . ARG A 1 258 ? 29.121 -0.093 13.100 1.00 52.53 258 ARG A N 1
ATOM 2091 C CA . ARG A 1 258 ? 28.977 1.172 13.862 1.00 52.53 258 ARG A CA 1
ATOM 2092 C C . ARG A 1 258 ? 27.578 1.792 13.802 1.00 52.53 258 ARG A C 1
ATOM 2094 O O . ARG A 1 258 ? 27.229 2.578 14.674 1.00 52.53 258 ARG A O 1
ATOM 2101 N N . LEU A 1 259 ? 26.789 1.446 12.785 1.00 46.09 259 LEU A N 1
ATOM 2102 C CA . LEU A 1 259 ? 25.494 2.069 12.474 1.00 46.09 259 LEU A CA 1
ATOM 2103 C C . LEU A 1 259 ? 24.266 1.208 12.825 1.00 46.09 259 LEU A C 1
ATOM 2105 O O . LEU A 1 259 ? 23.159 1.576 12.456 1.00 46.09 259 LEU A O 1
ATOM 2109 N N . GLY A 1 260 ? 24.436 0.094 13.546 1.00 50.22 260 GLY A N 1
ATOM 2110 C CA . GLY A 1 260 ? 23.357 -0.853 13.865 1.00 50.22 260 GLY A CA 1
ATOM 2111 C C . GLY A 1 260 ? 23.277 -2.048 12.905 1.00 50.22 260 GLY A C 1
ATOM 2112 O O . GLY A 1 260 ? 24.094 -2.188 11.992 1.00 50.22 260 GLY A O 1
ATOM 2113 N N . LYS A 1 261 ? 22.318 -2.957 13.146 1.00 50.38 261 LYS A N 1
ATOM 2114 C CA . LYS A 1 261 ? 22.078 -4.135 12.292 1.00 50.38 261 LYS A CA 1
ATOM 2115 C C . LYS A 1 261 ? 21.405 -3.678 10.996 1.00 50.38 261 LYS A C 1
ATOM 2117 O O . LYS A 1 261 ? 20.439 -2.917 11.040 1.00 50.38 261 LYS A O 1
ATOM 2122 N N . ALA A 1 262 ? 21.905 -4.143 9.853 1.00 47.50 262 ALA A N 1
ATOM 2123 C CA . ALA A 1 262 ? 21.234 -3.923 8.578 1.00 47.50 262 ALA A CA 1
ATOM 2124 C C . ALA A 1 262 ? 19.822 -4.512 8.655 1.00 47.50 262 ALA A C 1
ATOM 2126 O O . ALA A 1 262 ? 19.662 -5.680 9.014 1.00 47.50 262 ALA A O 1
ATOM 2127 N N . VAL A 1 263 ? 18.811 -3.691 8.367 1.00 49.97 263 VAL A N 1
ATOM 2128 C CA . VAL A 1 263 ? 17.431 -4.182 8.272 1.00 49.97 263 VAL A CA 1
ATOM 2129 C C . VAL A 1 263 ? 17.252 -4.862 6.918 1.00 49.97 263 VAL A C 1
ATOM 2131 O O . VAL A 1 263 ? 16.592 -5.890 6.850 1.00 49.97 263 VAL A O 1
ATOM 2134 N N . TRP A 1 264 ? 17.930 -4.344 5.881 1.00 49.66 264 TRP A N 1
ATOM 2135 C CA . TRP A 1 264 ? 17.920 -4.882 4.523 1.00 49.66 264 TRP A CA 1
ATOM 2136 C C . TRP A 1 264 ? 19.272 -4.691 3.823 1.00 49.66 264 TRP A C 1
ATOM 2138 O O . TRP A 1 264 ? 19.837 -3.595 3.836 1.00 49.66 264 TRP A O 1
ATOM 2148 N N . THR A 1 265 ? 19.785 -5.742 3.179 1.00 45.81 265 THR A N 1
ATOM 2149 C CA . THR A 1 265 ? 21.013 -5.703 2.365 1.00 45.81 265 THR A CA 1
ATOM 2150 C C . THR A 1 265 ? 20.738 -6.202 0.954 1.00 45.81 265 THR A C 1
ATOM 2152 O O . THR A 1 265 ? 19.968 -7.146 0.779 1.00 45.81 265 THR A O 1
ATOM 2155 N N . LYS A 1 266 ? 21.412 -5.602 -0.037 1.00 47.03 266 LYS A N 1
ATOM 2156 C CA . LYS A 1 266 ? 21.460 -6.103 -1.417 1.00 47.03 266 LYS A CA 1
ATOM 2157 C C . LYS A 1 266 ? 21.826 -7.593 -1.397 1.00 47.03 266 LYS A C 1
ATOM 2159 O O . LYS A 1 266 ? 22.836 -7.959 -0.795 1.00 47.03 266 LYS A O 1
ATOM 2164 N N . GLN A 1 267 ? 21.004 -8.431 -2.020 1.00 42.94 267 GLN A N 1
ATOM 2165 C CA . GLN A 1 267 ? 21.356 -9.824 -2.286 1.00 42.94 267 GLN A CA 1
ATOM 2166 C C . GLN A 1 267 ? 22.224 -9.863 -3.553 1.00 42.94 267 GLN A C 1
ATOM 2168 O O . GLN A 1 267 ? 21.973 -9.119 -4.500 1.00 42.94 267 GLN A O 1
ATOM 2173 N N . GLY A 1 268 ? 23.276 -10.683 -3.538 1.00 43.44 268 GLY A N 1
ATOM 2174 C CA . GLY A 1 268 ? 24.181 -10.866 -4.675 1.00 43.44 268 GLY A CA 1
ATOM 2175 C C . GLY A 1 268 ? 25.377 -9.903 -4.729 1.00 43.44 268 GLY A C 1
ATOM 2176 O O . GLY A 1 268 ? 25.307 -8.723 -4.368 1.00 43.44 268 GLY A O 1
ATOM 2177 N N . CYS A 1 269 ? 26.514 -10.422 -5.199 1.00 41.88 269 CYS A N 1
ATOM 2178 C CA . CYS A 1 269 ? 27.673 -9.603 -5.545 1.00 41.88 269 CYS A CA 1
ATOM 2179 C C . CYS A 1 269 ? 27.390 -8.832 -6.846 1.00 41.88 269 CYS A C 1
ATOM 2181 O O . CYS A 1 269 ? 26.731 -9.372 -7.735 1.00 41.88 269 CYS A O 1
ATOM 2183 N N . PRO A 1 270 ? 27.896 -7.594 -7.003 1.00 51.88 270 PRO A N 1
ATOM 2184 C CA . PRO A 1 270 ? 27.961 -6.973 -8.322 1.00 51.88 270 PRO A CA 1
ATOM 2185 C C . PRO A 1 270 ? 28.656 -7.928 -9.310 1.00 51.88 270 PRO A C 1
ATOM 2187 O O . PRO A 1 270 ? 29.539 -8.683 -8.884 1.00 51.88 270 PRO A O 1
ATOM 2190 N N . PRO A 1 271 ? 28.296 -7.912 -10.605 1.00 57.09 271 PRO A N 1
ATOM 2191 C CA . PRO A 1 271 ? 29.041 -8.668 -11.606 1.00 57.09 271 PRO A CA 1
ATOM 2192 C C . PRO A 1 271 ? 30.529 -8.299 -11.538 1.00 57.09 271 PRO A C 1
ATOM 2194 O O . PRO A 1 271 ? 30.881 -7.157 -11.253 1.00 57.09 271 PRO A O 1
ATOM 2197 N N . SER A 1 272 ? 31.419 -9.244 -11.846 1.00 62.38 272 SER A N 1
ATOM 2198 C CA . SER A 1 272 ? 32.874 -9.010 -11.877 1.00 62.38 272 SER A CA 1
ATOM 2199 C C . SER A 1 272 ? 33.333 -8.084 -13.016 1.00 62.38 272 SER A C 1
ATOM 2201 O O . SER A 1 272 ? 34.531 -7.950 -13.253 1.00 62.38 272 SER A O 1
ATOM 2203 N N . LEU A 1 273 ? 32.387 -7.507 -13.759 1.00 66.38 273 LEU A N 1
ATOM 2204 C CA . LEU A 1 273 ? 32.605 -6.642 -14.910 1.00 66.38 273 LEU A CA 1
ATOM 2205 C C . LEU A 1 273 ? 32.605 -5.178 -14.471 1.00 66.38 273 LEU A C 1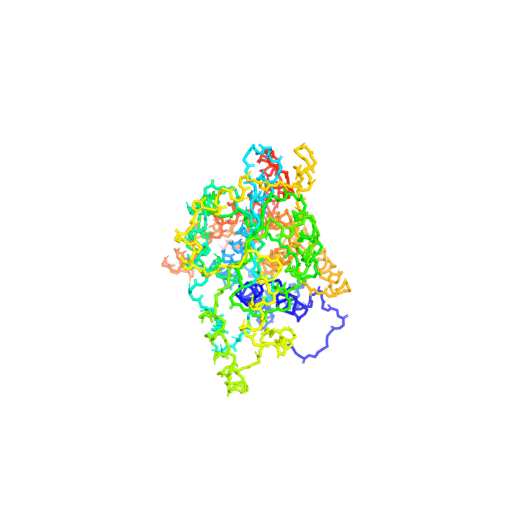
ATOM 2207 O O . LEU A 1 273 ? 31.808 -4.771 -13.627 1.00 66.38 273 LEU A O 1
ATOM 2211 N N . THR A 1 274 ? 33.471 -4.374 -15.080 1.00 77.81 274 THR A N 1
ATOM 2212 C CA . THR A 1 274 ? 33.467 -2.921 -14.880 1.00 77.81 274 THR A CA 1
ATOM 2213 C C . THR A 1 274 ? 32.264 -2.278 -15.574 1.00 77.81 274 THR A C 1
ATOM 2215 O O . THR A 1 274 ? 31.721 -2.828 -16.533 1.00 77.81 274 THR A O 1
ATOM 2218 N N . ALA A 1 275 ? 31.870 -1.073 -15.147 1.00 80.56 275 ALA A N 1
ATOM 2219 C CA . ALA A 1 275 ? 30.799 -0.318 -15.807 1.00 80.56 275 ALA A CA 1
ATOM 2220 C C . ALA A 1 275 ? 31.045 -0.133 -17.319 1.00 80.56 275 ALA A C 1
ATOM 2222 O O . ALA A 1 275 ? 30.107 -0.229 -18.104 1.00 80.56 275 ALA A O 1
ATOM 2223 N N . VAL A 1 276 ? 32.306 0.051 -17.728 1.00 85.19 276 VAL A N 1
ATOM 2224 C CA . VAL A 1 276 ? 32.705 0.154 -19.142 1.00 85.19 276 VAL A CA 1
ATOM 2225 C C . VAL A 1 276 ? 32.427 -1.152 -19.886 1.00 85.19 276 VAL A C 1
ATOM 2227 O O . VAL A 1 276 ? 31.765 -1.132 -20.916 1.00 85.19 276 VAL A O 1
ATOM 2230 N N . GLN A 1 277 ? 32.850 -2.293 -19.331 1.00 83.88 277 GLN A N 1
ATOM 2231 C CA . GLN A 1 277 ? 32.619 -3.607 -19.943 1.00 83.88 277 GLN A CA 1
ATOM 2232 C C . GLN A 1 277 ? 31.127 -3.934 -20.059 1.00 83.88 277 GLN A C 1
ATOM 2234 O O . GLN A 1 277 ? 30.692 -4.498 -21.061 1.00 83.88 277 GLN A O 1
ATOM 2239 N N . VAL A 1 278 ? 30.331 -3.572 -19.046 1.00 83.38 278 VAL A N 1
ATOM 2240 C CA . VAL A 1 278 ? 28.874 -3.745 -19.105 1.00 83.38 278 VAL A CA 1
ATOM 2241 C C . VAL A 1 278 ? 28.276 -2.853 -20.189 1.00 83.38 278 VAL A C 1
ATOM 2243 O O . VAL A 1 278 ? 27.458 -3.327 -20.970 1.00 83.38 278 VAL A O 1
ATOM 2246 N N . ARG A 1 279 ? 28.689 -1.584 -20.278 1.00 88.81 279 ARG A N 1
ATOM 2247 C CA . ARG A 1 279 ? 28.199 -0.667 -21.312 1.00 88.81 279 ARG A CA 1
ATOM 2248 C C . ARG A 1 279 ? 28.498 -1.175 -22.719 1.00 88.81 279 ARG A C 1
ATOM 2250 O O . ARG A 1 279 ? 27.599 -1.156 -23.552 1.00 88.81 279 ARG A O 1
ATOM 2257 N N . GLU A 1 280 ? 29.731 -1.605 -22.974 1.00 89.25 280 GLU A N 1
ATOM 2258 C CA . GLU A 1 280 ? 30.152 -2.149 -24.271 1.00 89.25 280 GLU A CA 1
ATOM 2259 C C . GLU A 1 280 ? 29.315 -3.378 -24.641 1.00 89.25 280 GLU A C 1
ATOM 2261 O O . GLU A 1 280 ? 28.696 -3.396 -25.702 1.00 89.25 280 GLU A O 1
ATOM 2266 N N . GLY A 1 281 ? 29.178 -4.341 -23.723 1.00 87.56 281 GLY A N 1
ATOM 2267 C CA . GLY A 1 281 ? 28.360 -5.533 -23.962 1.00 87.56 281 GLY A CA 1
ATOM 2268 C C . GLY A 1 281 ? 26.872 -5.231 -24.179 1.00 87.56 281 GLY A C 1
ATOM 2269 O O . GLY A 1 281 ? 26.214 -5.914 -24.959 1.00 87.56 281 GLY A O 1
ATOM 2270 N N . LEU A 1 282 ? 26.325 -4.198 -23.527 1.00 91.25 282 LEU A N 1
ATOM 2271 C CA . LEU A 1 282 ? 24.952 -3.750 -23.779 1.00 91.25 282 LEU A CA 1
ATOM 2272 C C . LEU A 1 282 ? 24.816 -3.030 -25.125 1.00 91.25 282 LEU A C 1
ATOM 2274 O O . LEU A 1 282 ? 23.776 -3.160 -25.761 1.00 91.25 282 LEU A O 1
ATOM 2278 N N . ALA A 1 283 ? 25.836 -2.294 -25.572 1.00 94.12 283 ALA A N 1
ATOM 2279 C CA . ALA A 1 283 ? 25.819 -1.568 -26.843 1.00 94.12 283 ALA A CA 1
ATOM 2280 C C . ALA A 1 283 ? 25.895 -2.496 -28.065 1.00 94.12 283 ALA A C 1
ATOM 2282 O O . ALA A 1 283 ? 25.394 -2.138 -29.129 1.00 94.12 283 ALA A O 1
ATOM 2283 N N . ASP A 1 284 ? 26.450 -3.700 -27.902 1.00 91.38 284 ASP A N 1
ATOM 2284 C CA . ASP A 1 284 ? 26.436 -4.748 -28.931 1.00 91.38 284 ASP A CA 1
ATOM 2285 C C . ASP A 1 284 ? 25.025 -5.308 -29.198 1.00 91.38 284 ASP A C 1
ATOM 2287 O O . ASP A 1 284 ? 24.788 -5.962 -30.216 1.00 91.38 284 ASP A O 1
ATOM 2291 N N . VAL A 1 285 ? 24.086 -5.082 -28.274 1.00 92.62 285 VAL A N 1
ATOM 2292 C CA . VAL A 1 285 ? 22.765 -5.727 -28.257 1.00 92.62 285 VAL A CA 1
ATOM 2293 C C . VAL A 1 285 ? 21.620 -4.720 -28.331 1.00 92.62 285 VAL A C 1
ATOM 2295 O O . VAL A 1 285 ? 20.612 -4.981 -28.986 1.00 92.62 285 VAL A O 1
ATOM 2298 N N . PHE A 1 286 ? 21.752 -3.588 -27.646 1.00 96.00 286 PHE A N 1
ATOM 2299 C CA . PHE A 1 286 ? 20.695 -2.607 -27.441 1.00 96.00 286 PHE A CA 1
ATOM 2300 C C . PHE A 1 286 ? 21.145 -1.205 -27.846 1.00 96.00 286 PHE A C 1
ATOM 2302 O O . PHE A 1 286 ? 22.334 -0.888 -27.914 1.00 96.00 286 PHE A O 1
ATOM 2309 N N . LYS A 1 287 ? 20.174 -0.304 -28.015 1.00 95.75 287 LYS A N 1
ATOM 2310 C CA . LYS A 1 287 ? 20.458 1.125 -28.141 1.00 95.75 287 LYS A CA 1
ATOM 2311 C C . LYS A 1 287 ? 20.836 1.696 -26.773 1.00 95.75 287 LYS A C 1
ATOM 2313 O O . LYS A 1 287 ? 19.964 1.918 -25.936 1.00 95.75 287 LYS A O 1
ATOM 2318 N N . VAL A 1 288 ? 22.124 1.955 -26.557 1.00 96.75 288 VAL A N 1
ATOM 2319 C CA . VAL A 1 288 ? 22.646 2.513 -25.299 1.00 96.75 288 VAL A CA 1
ATOM 2320 C C . VAL A 1 288 ? 22.921 4.011 -25.432 1.00 96.75 288 VAL A C 1
ATOM 2322 O O . VAL A 1 288 ? 23.569 4.449 -26.380 1.00 96.75 288 VAL A O 1
ATOM 2325 N N . MET A 1 289 ? 22.451 4.800 -24.466 1.00 96.56 289 MET A N 1
ATOM 2326 C CA . MET A 1 289 ? 22.640 6.254 -24.391 1.00 96.56 289 MET A CA 1
ATOM 2327 C C . MET A 1 289 ? 22.928 6.670 -22.944 1.00 96.56 289 MET A C 1
ATOM 2329 O O . MET A 1 289 ? 22.497 6.008 -22.006 1.00 96.56 289 MET A O 1
ATOM 2333 N N . THR A 1 290 ? 23.624 7.779 -22.733 1.00 94.69 290 THR A N 1
ATOM 2334 C CA . THR A 1 290 ? 23.680 8.458 -21.426 1.00 94.69 290 THR A CA 1
ATOM 2335 C C . THR A 1 290 ? 22.389 9.245 -21.157 1.00 94.69 290 THR A C 1
ATOM 2337 O O . THR A 1 290 ? 21.641 9.521 -22.099 1.00 94.69 290 THR A O 1
ATOM 2340 N N . PRO A 1 291 ? 22.114 9.669 -19.905 1.00 93.19 291 PRO A N 1
ATOM 2341 C CA . PRO A 1 291 ? 20.973 10.544 -19.612 1.00 93.19 291 PRO A CA 1
ATOM 2342 C C . PRO A 1 291 ? 20.974 11.840 -20.441 1.00 93.19 291 PRO A C 1
ATOM 2344 O O . PRO A 1 291 ? 19.947 12.214 -21.005 1.00 93.19 291 PRO A O 1
ATOM 2347 N N . ASP A 1 292 ? 22.140 12.479 -20.583 1.00 93.50 292 ASP A N 1
ATOM 2348 C CA . ASP A 1 292 ? 22.292 13.724 -21.346 1.00 93.50 292 ASP A CA 1
ATOM 2349 C C . ASP A 1 292 ? 22.032 13.495 -22.849 1.00 93.50 292 ASP A C 1
ATOM 2351 O O . ASP A 1 292 ? 21.337 14.281 -23.494 1.00 93.50 292 ASP A O 1
ATOM 2355 N N . GLU A 1 293 ? 22.529 12.387 -23.413 1.00 96.62 293 GLU A N 1
ATOM 2356 C CA . GLU A 1 293 ? 22.254 12.002 -24.805 1.00 96.62 293 GLU A CA 1
ATOM 2357 C C . GLU A 1 293 ? 20.780 11.652 -25.027 1.00 96.62 293 GLU A C 1
ATOM 2359 O O . GLU A 1 293 ? 20.240 11.958 -26.089 1.00 96.62 293 GLU A O 1
ATOM 2364 N N . PHE A 1 294 ? 20.125 11.019 -24.053 1.00 96.44 294 PHE A N 1
ATOM 2365 C CA . PHE A 1 294 ? 18.703 10.695 -24.123 1.00 96.44 294 PHE A CA 1
ATOM 2366 C C . PHE A 1 294 ? 17.852 11.970 -24.210 1.00 96.44 294 PHE A C 1
ATOM 2368 O O . PHE A 1 294 ? 16.984 12.069 -25.077 1.00 96.44 294 PHE A O 1
ATOM 2375 N N . GLU A 1 295 ? 18.128 12.966 -23.358 1.00 95.19 295 GLU A N 1
ATOM 2376 C CA . GLU A 1 295 ? 17.438 14.264 -23.388 1.00 95.19 295 GLU A CA 1
ATOM 2377 C C . GLU A 1 295 ? 17.739 15.029 -24.688 1.00 95.19 295 GLU A C 1
ATOM 2379 O O . GLU A 1 295 ? 16.821 15.542 -25.331 1.00 95.19 295 GLU A O 1
ATOM 2384 N N . ALA A 1 296 ? 19.004 15.059 -25.123 1.00 96.94 296 ALA A N 1
ATOM 2385 C CA . ALA A 1 296 ? 19.413 15.762 -26.341 1.00 96.94 296 ALA A CA 1
ATOM 2386 C C . ALA A 1 296 ? 18.813 15.163 -27.626 1.00 96.94 296 ALA A C 1
ATOM 2388 O O . ALA A 1 296 ? 18.582 15.889 -28.591 1.00 96.94 296 ALA A O 1
ATOM 2389 N N . ASN A 1 297 ? 18.540 13.855 -27.640 1.00 96.81 297 ASN A N 1
ATOM 2390 C CA . ASN A 1 297 ? 18.030 13.125 -28.804 1.00 96.81 297 ASN A CA 1
ATOM 2391 C C . ASN A 1 297 ? 16.584 12.639 -28.607 1.00 96.81 297 ASN A C 1
ATOM 2393 O O . ASN A 1 297 ? 16.185 11.613 -29.164 1.00 96.81 297 ASN A O 1
ATOM 2397 N N . ILE A 1 298 ? 15.782 13.353 -27.811 1.00 97.25 298 ILE A N 1
ATOM 2398 C CA . ILE A 1 298 ? 14.444 12.892 -27.423 1.00 97.25 298 ILE A CA 1
ATOM 2399 C C . ILE A 1 298 ? 13.507 12.636 -28.615 1.00 97.25 298 ILE A C 1
ATOM 2401 O O . ILE A 1 298 ? 12.718 11.694 -28.589 1.00 97.25 298 ILE A O 1
ATOM 2405 N N . GLU A 1 299 ? 13.620 13.408 -29.698 1.00 97.56 299 GLU A N 1
ATOM 2406 C CA . GLU A 1 299 ? 12.824 13.186 -30.915 1.00 97.56 299 GLU A CA 1
ATOM 2407 C C . GLU A 1 299 ? 13.156 11.849 -31.593 1.00 97.56 299 GLU A C 1
ATOM 2409 O O . GLU A 1 299 ? 12.274 11.164 -32.111 1.00 97.56 299 GLU A O 1
ATOM 2414 N N . ASP A 1 300 ? 14.415 11.423 -31.546 1.00 96.62 300 ASP A N 1
ATOM 2415 C CA . ASP A 1 300 ? 14.858 10.139 -32.088 1.00 96.62 300 ASP A CA 1
ATOM 2416 C C . ASP A 1 300 ? 14.363 8.981 -31.221 1.00 96.62 300 ASP A C 1
ATOM 2418 O O . ASP A 1 300 ? 13.987 7.931 -31.744 1.00 96.62 300 ASP A O 1
ATOM 2422 N N . VAL A 1 301 ? 14.324 9.179 -29.900 1.00 96.88 301 VAL A N 1
ATOM 2423 C CA . VAL A 1 301 ? 13.729 8.230 -28.951 1.00 96.88 301 VAL A CA 1
ATOM 2424 C C . VAL A 1 301 ? 12.226 8.091 -29.207 1.00 96.88 301 VAL A C 1
ATOM 2426 O O . VAL A 1 301 ? 11.735 6.972 -29.344 1.00 96.88 301 VAL A O 1
ATOM 2429 N N . ARG A 1 302 ? 11.493 9.202 -29.360 1.00 97.69 302 ARG A N 1
ATOM 2430 C CA . ARG A 1 302 ? 10.052 9.197 -29.677 1.00 97.69 302 ARG A CA 1
ATOM 2431 C C . ARG A 1 302 ? 9.759 8.471 -30.987 1.00 97.69 302 ARG A C 1
ATOM 2433 O O . ARG A 1 302 ? 8.899 7.595 -31.015 1.00 97.69 302 ARG A O 1
ATOM 2440 N N . ARG A 1 303 ? 10.524 8.755 -32.049 1.00 96.50 303 ARG A N 1
ATOM 2441 C CA . ARG A 1 303 ? 10.399 8.049 -33.338 1.00 96.50 303 ARG A CA 1
ATOM 2442 C C . ARG A 1 303 ? 10.642 6.547 -33.204 1.00 96.50 303 ARG A C 1
ATOM 2444 O O . ARG A 1 303 ? 9.964 5.757 -33.854 1.00 96.50 303 ARG A O 1
ATOM 2451 N N . HIS A 1 304 ? 11.591 6.149 -32.363 1.00 95.69 304 HIS A N 1
ATOM 2452 C CA . HIS A 1 304 ? 11.885 4.742 -32.113 1.00 95.69 304 HIS A CA 1
ATOM 2453 C C . HIS A 1 304 ? 10.754 4.034 -31.346 1.00 95.69 304 HIS A C 1
ATOM 2455 O O . HIS A 1 304 ? 10.352 2.931 -31.720 1.00 95.69 304 HIS A O 1
ATOM 2461 N N . ILE A 1 305 ? 10.173 4.699 -30.342 1.00 97.31 305 ILE A N 1
ATOM 2462 C CA . ILE A 1 305 ? 8.976 4.226 -29.632 1.00 97.31 305 ILE A CA 1
ATOM 2463 C C . ILE A 1 305 ? 7.798 4.074 -30.602 1.00 97.31 305 ILE A C 1
ATOM 2465 O O . ILE A 1 305 ? 7.130 3.043 -30.602 1.00 97.31 305 ILE A O 1
ATOM 2469 N N . ASP A 1 306 ? 7.568 5.061 -31.469 1.00 96.19 306 ASP A N 1
ATOM 2470 C CA . ASP A 1 306 ? 6.465 5.040 -32.435 1.00 96.19 306 ASP A CA 1
ATOM 2471 C C . ASP A 1 306 ? 6.606 3.915 -33.477 1.00 96.19 306 ASP A C 1
ATOM 2473 O O . ASP A 1 306 ? 5.598 3.385 -33.950 1.00 96.19 306 ASP A O 1
ATOM 2477 N N . ALA A 1 307 ? 7.839 3.498 -33.785 1.00 95.88 307 ALA A N 1
ATOM 2478 C CA . ALA A 1 307 ? 8.131 2.350 -34.646 1.00 95.88 307 ALA A CA 1
ATOM 2479 C C . ALA A 1 307 ? 8.025 0.988 -33.929 1.00 95.88 307 ALA A C 1
ATOM 2481 O O . ALA A 1 307 ? 7.944 -0.049 -34.590 1.00 95.88 307 ALA A O 1
ATOM 2482 N N . SER A 1 308 ? 8.019 0.975 -32.595 1.00 96.25 308 SER A N 1
ATOM 2483 C CA . SER A 1 308 ? 7.962 -0.250 -31.793 1.00 96.25 308 SER A CA 1
ATOM 2484 C C . SER A 1 308 ? 6.526 -0.747 -31.642 1.00 96.25 308 SER A C 1
ATOM 2486 O O . SER A 1 308 ? 5.589 0.049 -31.642 1.00 96.25 308 SER A O 1
ATOM 2488 N N . ASN A 1 309 ? 6.321 -2.056 -31.503 1.00 94.50 309 ASN A N 1
ATOM 2489 C CA . ASN A 1 309 ? 4.991 -2.636 -31.306 1.00 94.50 309 ASN A CA 1
ATOM 2490 C C . ASN A 1 309 ? 5.029 -3.711 -30.229 1.00 94.50 309 ASN A C 1
ATOM 2492 O O . ASN A 1 309 ? 5.973 -4.499 -30.185 1.00 94.50 309 ASN A O 1
ATOM 2496 N N . ALA A 1 310 ? 3.989 -3.740 -29.398 1.00 94.56 310 ALA A N 1
ATOM 2497 C CA . ALA A 1 310 ? 3.793 -4.784 -28.404 1.00 94.56 310 ALA A CA 1
ATOM 2498 C C . ALA A 1 310 ? 3.691 -6.183 -29.032 1.00 94.56 310 ALA A C 1
ATOM 2500 O O . ALA A 1 310 ? 3.327 -6.336 -30.200 1.00 94.56 310 ALA A O 1
ATOM 2501 N N . GLU A 1 311 ? 4.008 -7.206 -28.236 1.00 94.38 311 GLU A N 1
ATOM 2502 C CA . GLU A 1 311 ? 3.817 -8.608 -28.633 1.00 94.38 311 GLU A CA 1
ATOM 2503 C C . GLU A 1 311 ? 2.329 -8.954 -28.691 1.00 94.38 311 GLU A C 1
ATOM 2505 O O . GLU A 1 311 ? 1.873 -9.606 -29.631 1.00 94.38 311 GLU A O 1
ATOM 2510 N N . LEU A 1 312 ? 1.569 -8.476 -27.704 1.00 93.94 312 LEU A N 1
ATOM 2511 C CA . LEU A 1 312 ? 0.124 -8.639 -27.648 1.00 93.94 312 LEU A CA 1
ATOM 2512 C C . LEU A 1 312 ? -0.581 -7.590 -28.503 1.00 93.94 312 LEU A C 1
ATOM 2514 O O . LEU A 1 312 ? -0.252 -6.399 -28.481 1.00 93.94 312 LEU A O 1
ATOM 2518 N N . LYS A 1 313 ? -1.604 -8.030 -29.235 1.00 90.25 313 LYS A N 1
ATOM 2519 C CA . LYS A 1 313 ? -2.413 -7.136 -30.064 1.00 90.25 313 LYS A CA 1
ATOM 2520 C C . LYS A 1 313 ? -3.385 -6.322 -29.205 1.00 90.25 313 LYS A C 1
ATOM 2522 O O . LYS A 1 313 ? -3.755 -6.748 -28.109 1.00 90.25 313 LYS A O 1
ATOM 2527 N N . PRO A 1 314 ? -3.888 -5.186 -29.720 1.00 87.50 314 PRO A N 1
ATOM 2528 C CA . PRO A 1 314 ? -5.048 -4.529 -29.127 1.00 87.50 314 PRO A CA 1
ATOM 2529 C C . PRO A 1 314 ? -6.223 -5.512 -28.993 1.00 87.50 314 PRO A C 1
ATOM 2531 O O . PRO A 1 314 ? -6.585 -6.185 -29.959 1.00 87.50 314 PRO A O 1
ATOM 2534 N N . GLY A 1 315 ? -6.812 -5.580 -27.806 1.00 86.56 315 GLY A N 1
ATOM 2535 C CA . GLY A 1 315 ? -7.808 -6.558 -27.366 1.00 86.56 315 GLY A CA 1
ATOM 2536 C C . GLY A 1 315 ? -7.226 -7.697 -26.521 1.00 86.56 315 GLY A C 1
ATOM 2537 O O . GLY A 1 315 ? -7.929 -8.219 -25.664 1.00 86.56 315 GLY A O 1
ATOM 2538 N N . GLU A 1 316 ? -5.961 -8.070 -26.735 1.00 91.12 316 GLU A N 1
ATOM 2539 C CA . GLU A 1 316 ? -5.260 -9.114 -25.965 1.00 91.12 316 GLU A CA 1
ATOM 2540 C C . GLU A 1 316 ? -4.407 -8.510 -24.842 1.00 91.12 316 GLU A C 1
ATOM 2542 O O . GLU A 1 316 ? -4.227 -9.127 -23.793 1.00 91.12 316 GLU A O 1
ATOM 2547 N N . ARG A 1 317 ? -3.873 -7.300 -25.060 1.00 91.31 317 ARG A N 1
ATOM 2548 C CA . ARG A 1 317 ? -3.021 -6.606 -24.084 1.00 91.31 317 ARG A CA 1
ATOM 2549 C C . ARG A 1 317 ? -3.799 -5.902 -22.971 1.00 91.31 317 ARG A C 1
ATOM 2551 O O . ARG A 1 317 ? -3.221 -5.645 -21.919 1.00 91.31 317 ARG A O 1
ATOM 2558 N N . GLU A 1 318 ? -5.081 -5.602 -23.192 1.00 93.81 318 GLU A N 1
ATOM 2559 C CA . GLU A 1 318 ? -5.959 -4.913 -22.240 1.00 93.81 318 GLU A CA 1
ATOM 2560 C C . GLU A 1 318 ? -6.456 -5.849 -21.126 1.00 93.81 318 GLU A C 1
ATOM 2562 O O . GLU A 1 318 ? -7.616 -6.254 -21.065 1.00 93.81 318 GLU A O 1
ATOM 2567 N N . THR A 1 319 ? -5.538 -6.204 -20.236 1.00 92.75 319 THR A N 1
ATOM 2568 C CA . THR A 1 319 ? -5.770 -7.036 -19.049 1.00 92.75 319 THR A CA 1
ATOM 2569 C C . THR A 1 319 ? -5.256 -6.316 -17.800 1.00 92.75 319 THR A C 1
ATOM 2571 O O . THR A 1 319 ? -4.806 -5.175 -17.879 1.00 92.75 319 THR A O 1
ATOM 2574 N N . TRP A 1 320 ? -5.338 -6.948 -16.632 1.00 94.88 320 TRP A N 1
ATOM 2575 C CA . TRP A 1 320 ? -4.899 -6.363 -15.364 1.00 94.88 320 TRP A CA 1
ATOM 2576 C C . TRP A 1 320 ? -3.789 -7.189 -14.716 1.00 94.88 320 TRP A C 1
ATOM 2578 O O . TRP A 1 320 ? -3.473 -8.285 -15.181 1.00 94.88 320 TRP A O 1
ATOM 2588 N N . LEU A 1 321 ? -3.217 -6.633 -13.651 1.00 94.75 321 LEU A N 1
ATOM 2589 C CA . LEU A 1 321 ? -2.381 -7.337 -12.686 1.00 94.75 321 LEU A CA 1
ATOM 2590 C C . LEU A 1 321 ? -3.105 -7.376 -11.337 1.00 94.75 321 LEU A C 1
ATOM 2592 O O . LEU A 1 321 ? -3.808 -6.428 -10.962 1.00 94.75 321 LEU A O 1
ATOM 2596 N N . ASP A 1 322 ? -2.974 -8.483 -10.617 1.00 93.00 322 ASP A N 1
ATOM 2597 C CA . ASP A 1 322 ? -3.549 -8.591 -9.282 1.00 93.00 322 ASP A CA 1
ATOM 2598 C C . ASP A 1 322 ? -2.729 -7.778 -8.269 1.00 93.00 322 ASP A C 1
ATOM 2600 O O . ASP A 1 322 ? -1.512 -7.610 -8.381 1.00 93.00 322 ASP A O 1
ATOM 2604 N N . PHE A 1 323 ? -3.425 -7.215 -7.279 1.00 92.94 323 PHE A N 1
ATOM 2605 C CA . PHE A 1 323 ? -2.800 -6.409 -6.236 1.00 92.94 323 PHE A CA 1
ATOM 2606 C C . PHE A 1 323 ? -2.419 -7.279 -5.037 1.00 92.94 323 PHE A C 1
ATOM 2608 O O . PHE A 1 323 ? -3.221 -7.511 -4.135 1.00 92.94 323 PHE A O 1
ATOM 2615 N N . GLU A 1 324 ? -1.176 -7.746 -5.032 1.00 90.62 324 GLU A N 1
ATOM 2616 C CA . GLU A 1 324 ? -0.649 -8.711 -4.061 1.00 90.62 324 GLU A CA 1
ATOM 2617 C C . GLU A 1 324 ? 0.080 -8.049 -2.881 1.00 90.62 324 GLU A C 1
ATOM 2619 O O . GLU A 1 324 ? 1.275 -8.262 -2.659 1.00 90.62 324 GLU A O 1
ATOM 2624 N N . PHE A 1 325 ? -0.624 -7.202 -2.126 1.00 91.00 325 PHE A N 1
ATOM 2625 C CA . PHE A 1 325 ? -0.034 -6.468 -1.002 1.00 91.00 325 PHE A CA 1
ATOM 2626 C C . PHE A 1 325 ? 0.056 -7.326 0.262 1.00 91.00 325 PHE A C 1
ATOM 2628 O O . PHE A 1 325 ? -0.804 -7.255 1.131 1.00 91.00 325 PHE A O 1
ATOM 2635 N N . TYR A 1 326 ? 1.098 -8.147 0.366 1.00 91.06 326 TYR A N 1
ATOM 2636 C CA . TYR A 1 326 ? 1.368 -8.951 1.559 1.00 91.06 326 TYR A CA 1
ATOM 2637 C C . TYR A 1 326 ? 2.873 -9.173 1.776 1.00 91.06 326 TYR A C 1
ATOM 2639 O O . TYR A 1 326 ? 3.667 -9.009 0.844 1.00 91.06 326 TYR A O 1
ATOM 2647 N N . PRO A 1 327 ? 3.305 -9.536 2.998 1.00 89.94 327 PRO A N 1
ATOM 2648 C CA . PRO A 1 327 ? 4.710 -9.750 3.312 1.00 89.94 327 PRO A CA 1
ATOM 2649 C C . PRO A 1 327 ? 5.327 -10.873 2.485 1.00 89.94 327 PRO A C 1
ATOM 2651 O O . PRO A 1 327 ? 4.763 -11.959 2.385 1.00 89.94 327 PRO A O 1
ATOM 2654 N N . SER A 1 328 ? 6.544 -10.662 1.994 1.00 87.94 328 SER A N 1
ATOM 2655 C CA . SER A 1 328 ? 7.335 -11.681 1.301 1.00 87.94 328 SER A CA 1
ATOM 2656 C C . SER A 1 328 ? 7.956 -12.693 2.277 1.00 87.94 328 SER A C 1
ATOM 2658 O O . SER A 1 328 ? 9.175 -12.782 2.449 1.00 87.94 328 SER A O 1
ATOM 2660 N N . VAL A 1 329 ? 7.096 -13.421 2.990 1.00 88.19 329 VAL A N 1
ATOM 2661 C CA . VAL A 1 329 ? 7.429 -14.480 3.956 1.00 88.19 329 VAL A CA 1
ATOM 2662 C C . VAL A 1 329 ? 7.211 -15.869 3.343 1.00 88.19 329 VAL A C 1
ATOM 2664 O O . VAL A 1 329 ? 6.716 -15.992 2.232 1.00 88.19 329 VAL A O 1
ATOM 2667 N N . GLN A 1 330 ? 7.612 -16.928 4.049 1.00 89.31 330 GLN A N 1
ATOM 2668 C CA . GLN A 1 330 ? 7.317 -18.299 3.616 1.00 89.31 330 GLN A CA 1
ATOM 2669 C C . GLN A 1 330 ? 5.809 -18.579 3.719 1.00 89.31 330 GLN A C 1
ATOM 2671 O O . GLN A 1 330 ? 5.157 -18.046 4.618 1.00 89.31 330 GLN A O 1
ATOM 2676 N N . ASP A 1 331 ? 5.276 -19.475 2.887 1.00 91.25 331 ASP A N 1
ATOM 2677 C CA . ASP A 1 331 ? 3.842 -19.821 2.866 1.00 91.25 331 ASP A CA 1
ATOM 2678 C C . ASP A 1 331 ? 3.301 -20.245 4.239 1.00 91.25 331 ASP A C 1
ATOM 2680 O O . ASP A 1 331 ? 2.169 -19.925 4.604 1.00 91.25 331 ASP A O 1
ATOM 2684 N N . THR A 1 332 ? 4.122 -20.931 5.041 1.00 94.50 332 THR A N 1
ATOM 2685 C CA . THR A 1 332 ? 3.767 -21.329 6.411 1.00 94.50 332 THR A CA 1
ATOM 2686 C C . THR A 1 332 ? 3.559 -20.125 7.325 1.00 94.50 332 THR A C 1
ATOM 2688 O O . THR A 1 332 ? 2.630 -20.115 8.126 1.00 94.50 332 THR A O 1
ATOM 2691 N N . ASP A 1 333 ? 4.400 -19.098 7.201 1.00 94.50 333 ASP A N 1
ATOM 2692 C CA . ASP A 1 333 ? 4.275 -17.864 7.976 1.00 94.50 333 ASP A CA 1
ATOM 2693 C C . ASP A 1 333 ? 3.098 -17.024 7.472 1.00 94.50 333 ASP A C 1
ATOM 2695 O O . ASP A 1 333 ? 2.345 -16.489 8.281 1.00 94.50 333 ASP A O 1
ATOM 2699 N N . LEU A 1 334 ? 2.888 -16.957 6.152 1.00 93.81 334 LEU A N 1
ATOM 2700 C CA . LEU A 1 334 ? 1.737 -16.266 5.566 1.00 93.81 334 LEU A CA 1
ATOM 2701 C C . LEU A 1 334 ? 0.415 -16.902 6.021 1.00 93.81 334 LEU A C 1
ATOM 2703 O O . LEU A 1 334 ? -0.508 -16.196 6.422 1.00 93.81 334 LEU A O 1
ATOM 2707 N N . THR A 1 335 ? 0.351 -18.236 6.055 1.00 95.56 335 THR A N 1
ATOM 2708 C CA . THR A 1 335 ? -0.803 -18.981 6.582 1.00 95.56 335 THR A CA 1
ATOM 2709 C C . THR A 1 335 ? -1.062 -18.626 8.045 1.00 95.56 335 THR A C 1
ATOM 2711 O O . THR A 1 335 ? -2.186 -18.270 8.396 1.00 95.56 335 THR A O 1
ATOM 2714 N N . ARG A 1 336 ? -0.020 -18.621 8.889 1.00 96.06 336 ARG A N 1
ATOM 2715 C CA . ARG A 1 336 ? -0.135 -18.215 10.302 1.00 96.06 336 ARG A CA 1
ATOM 2716 C C . ARG A 1 336 ? -0.629 -16.774 10.454 1.00 96.06 336 ARG A C 1
ATOM 2718 O O . ARG A 1 336 ? -1.457 -16.502 11.320 1.00 96.06 336 ARG A O 1
ATOM 2725 N N . LEU A 1 337 ? -0.173 -15.849 9.605 1.00 96.12 337 LEU A N 1
ATOM 2726 C CA . LEU A 1 337 ? -0.665 -14.467 9.596 1.00 96.12 337 LEU A CA 1
ATOM 2727 C C . LEU A 1 337 ? -2.159 -14.399 9.241 1.00 96.12 337 LEU A C 1
ATOM 2729 O O . LEU A 1 337 ? -2.902 -13.664 9.893 1.00 96.12 337 LEU A O 1
ATOM 2733 N N . HIS A 1 338 ? -2.627 -15.181 8.264 1.00 96.38 338 HIS A N 1
ATOM 2734 C CA . HIS A 1 338 ? -4.054 -15.279 7.941 1.00 96.38 338 HIS A CA 1
ATOM 2735 C C . HIS A 1 338 ? -4.878 -15.906 9.079 1.00 96.38 338 HIS A C 1
ATOM 2737 O O . HIS A 1 338 ? -5.975 -15.430 9.369 1.00 96.38 338 HIS A O 1
ATOM 2743 N N . GLU A 1 339 ? -4.354 -16.915 9.777 1.00 95.94 339 GLU A N 1
ATOM 2744 C CA . GLU A 1 339 ? -5.009 -17.524 10.945 1.00 95.94 339 GLU A CA 1
ATOM 2745 C C . GLU A 1 339 ? -5.140 -16.538 12.116 1.00 95.94 339 GLU A C 1
ATOM 2747 O O . GLU A 1 339 ? -6.216 -16.402 12.707 1.00 95.94 339 GLU A O 1
ATOM 2752 N N . MET A 1 340 ? -4.072 -15.795 12.421 1.00 95.69 340 MET A N 1
ATOM 2753 C CA . MET A 1 340 ? -4.087 -14.713 13.412 1.00 95.69 340 MET A CA 1
ATOM 2754 C C . MET A 1 340 ? -5.098 -13.621 13.022 1.00 95.69 340 MET A C 1
ATOM 2756 O O . MET A 1 340 ? -5.886 -13.163 13.848 1.00 95.69 340 MET A O 1
ATOM 2760 N N . SER A 1 341 ? -5.123 -13.254 11.738 1.00 96.38 341 SER A N 1
ATOM 2761 C CA . SER A 1 341 ? -6.026 -12.264 11.146 1.00 96.38 341 SER A CA 1
ATOM 2762 C C . SER A 1 341 ? -7.497 -12.674 11.314 1.00 96.38 341 SER A C 1
ATOM 2764 O O . SER A 1 341 ? -8.295 -11.890 11.832 1.00 96.38 341 SER A O 1
ATOM 2766 N N . GLY A 1 342 ? -7.845 -13.923 10.985 1.00 96.19 342 GLY A N 1
ATOM 2767 C CA . GLY A 1 342 ? -9.191 -14.475 11.185 1.00 96.19 342 GLY A CA 1
ATOM 2768 C C . GLY A 1 342 ? -9.557 -14.701 12.657 1.00 96.19 342 GLY A C 1
ATOM 2769 O O . GLY A 1 342 ? -10.729 -14.666 13.030 1.00 96.19 342 GLY A O 1
ATOM 2770 N N . THR A 1 343 ? -8.572 -14.900 13.533 1.00 93.81 343 THR A N 1
ATOM 2771 C CA . THR A 1 343 ? -8.817 -14.975 14.979 1.00 93.81 343 THR A CA 1
ATOM 2772 C C . THR A 1 343 ? -9.170 -13.603 15.554 1.00 93.81 343 THR A C 1
ATOM 2774 O O . THR A 1 343 ? -10.118 -13.497 16.332 1.00 93.81 343 THR A O 1
ATOM 2777 N N . LEU A 1 344 ? -8.472 -12.541 15.131 1.00 94.31 344 LEU A N 1
ATOM 2778 C CA . LEU A 1 344 ? -8.837 -11.169 15.495 1.00 94.31 344 LEU A CA 1
ATOM 2779 C C . LEU A 1 344 ? -10.194 -10.764 14.944 1.00 94.31 344 LEU A C 1
ATOM 2781 O O . LEU A 1 344 ? -10.930 -10.089 15.650 1.00 94.31 344 LEU A O 1
ATOM 2785 N N . GLU A 1 345 ? -10.530 -11.178 13.721 1.00 95.88 345 GLU A N 1
ATOM 2786 C CA . GLU A 1 345 ? -11.846 -10.930 13.128 1.00 95.88 345 GLU A CA 1
ATOM 2787 C C . GLU A 1 345 ? -12.975 -11.394 14.050 1.00 95.88 345 GLU A C 1
ATOM 2789 O O . GLU A 1 345 ? -13.835 -10.598 14.408 1.00 95.88 345 GLU A O 1
ATOM 2794 N N . LYS A 1 346 ? -12.901 -12.632 14.549 1.00 93.56 346 LYS A N 1
ATOM 2795 C CA . LYS A 1 346 ? -13.893 -13.168 15.495 1.00 93.56 346 LYS A CA 1
ATOM 2796 C C . LYS A 1 346 ? -13.971 -12.367 16.796 1.00 93.56 346 LYS A C 1
ATOM 2798 O O . LYS A 1 346 ? -15.051 -12.233 17.364 1.00 93.56 346 LYS A O 1
ATOM 2803 N N . LEU A 1 347 ? -12.838 -11.861 17.290 1.00 91.31 347 LEU A N 1
ATOM 2804 C CA . LEU A 1 347 ? -12.809 -11.038 18.503 1.00 91.31 347 LEU A CA 1
ATOM 2805 C C . LEU A 1 347 ? -13.449 -9.668 18.279 1.00 91.31 347 LEU A C 1
ATOM 2807 O O . LEU A 1 347 ? -14.222 -9.227 19.126 1.00 91.31 347 LEU A O 1
ATOM 2811 N N . VAL A 1 348 ? -13.160 -9.011 17.152 1.00 94.00 348 VAL A N 1
ATOM 2812 C CA . VAL A 1 348 ? -13.762 -7.706 16.853 1.00 94.00 348 VAL A CA 1
ATOM 2813 C C . VAL A 1 348 ? -15.252 -7.844 16.523 1.00 94.00 348 VAL A C 1
ATOM 2815 O O . VAL A 1 348 ? -16.066 -7.092 17.046 1.00 94.00 348 VAL A O 1
ATOM 2818 N N . GLU A 1 349 ? -15.646 -8.884 15.783 1.00 93.44 349 GLU A N 1
ATOM 2819 C CA . GLU A 1 349 ? -17.051 -9.171 15.469 1.00 93.44 349 GLU A CA 1
ATOM 2820 C C . GLU A 1 349 ? -17.899 -9.430 16.716 1.00 93.44 349 GLU A C 1
ATOM 2822 O O . GLU A 1 349 ? -19.071 -9.046 16.763 1.00 93.44 349 GLU A O 1
ATOM 2827 N N . ALA A 1 350 ? -17.321 -10.033 17.758 1.00 88.25 350 ALA A N 1
ATOM 2828 C CA . ALA A 1 350 ? -18.010 -10.237 19.029 1.00 88.25 350 ALA A CA 1
ATOM 2829 C C . ALA A 1 350 ? -18.425 -8.912 19.698 1.00 88.25 350 ALA A C 1
ATOM 2831 O O . ALA A 1 350 ? -19.437 -8.878 20.396 1.00 88.25 350 ALA A O 1
ATOM 2832 N N . GLY A 1 351 ? -17.693 -7.815 19.469 1.00 83.88 351 GLY A N 1
ATOM 2833 C CA . GLY A 1 351 ? -18.004 -6.509 20.057 1.00 83.88 351 GLY A CA 1
ATOM 2834 C C . GLY A 1 351 ? -19.170 -5.775 19.390 1.00 83.88 351 GLY A C 1
ATOM 2835 O O . GLY A 1 351 ? -19.881 -5.024 20.057 1.00 83.88 351 GLY A O 1
ATOM 2836 N N . TRP A 1 352 ? -19.434 -6.010 18.102 1.00 86.31 352 TRP A N 1
ATOM 2837 C CA . TRP A 1 352 ? -20.600 -5.425 17.421 1.00 86.31 352 TRP A CA 1
ATOM 2838 C C . TRP A 1 352 ? -21.782 -6.384 17.262 1.00 86.31 352 TRP A C 1
ATOM 2840 O O . TRP A 1 352 ? -22.910 -5.931 17.089 1.00 86.31 352 TRP A O 1
ATOM 2850 N N . SER A 1 353 ? -21.573 -7.695 17.406 1.00 84.50 353 SER A N 1
ATOM 2851 C CA . SER A 1 353 ? -22.659 -8.686 17.512 1.00 84.50 353 SER A CA 1
ATOM 2852 C C . SER A 1 353 ? -23.115 -8.961 18.956 1.00 84.50 353 SER A C 1
ATOM 2854 O O . SER A 1 353 ? -24.176 -9.554 19.160 1.00 84.50 353 SER A O 1
ATOM 2856 N N . GLY A 1 354 ? -22.348 -8.522 19.962 1.00 83.88 354 GLY A N 1
ATOM 2857 C CA . GLY A 1 354 ? -22.571 -8.801 21.385 1.00 83.88 354 GLY A CA 1
ATOM 2858 C C . GLY A 1 354 ? -22.203 -7.636 22.313 1.00 83.88 354 GLY A C 1
ATOM 2859 O O . GLY A 1 354 ? -22.126 -6.488 21.894 1.00 83.88 354 GLY A O 1
ATOM 2860 N N . SER A 1 355 ? -22.028 -7.900 23.612 1.00 85.25 355 SER A N 1
ATOM 2861 C CA . SER A 1 355 ? -21.639 -6.862 24.577 1.00 85.25 355 SER A CA 1
ATOM 2862 C C . SER A 1 355 ? -20.140 -6.574 24.531 1.00 85.25 355 SER A C 1
ATOM 2864 O O . SER A 1 355 ? -19.322 -7.491 24.472 1.00 85.25 355 SER A O 1
ATOM 2866 N N . ILE A 1 356 ? -19.774 -5.296 24.646 1.00 90.56 356 ILE A N 1
ATOM 2867 C CA . ILE A 1 356 ? -18.382 -4.889 24.841 1.00 90.56 356 ILE A CA 1
ATOM 2868 C C . ILE A 1 356 ? -18.107 -4.838 26.344 1.00 90.56 356 ILE A C 1
ATOM 2870 O O . ILE A 1 356 ? -18.574 -3.946 27.044 1.00 90.56 356 ILE A O 1
ATOM 2874 N N . ASP A 1 357 ? -17.341 -5.802 26.845 1.00 85.25 357 ASP A N 1
ATOM 2875 C CA . ASP A 1 357 ? -17.047 -5.914 28.279 1.00 85.25 357 ASP A CA 1
ATOM 2876 C C . ASP A 1 357 ? -16.001 -4.896 28.767 1.00 85.25 357 ASP A C 1
ATOM 2878 O O . ASP A 1 357 ? -16.019 -4.495 29.930 1.00 85.25 357 ASP A O 1
ATOM 2882 N N . PHE A 1 358 ? -15.054 -4.511 27.905 1.00 91.31 358 PHE A N 1
ATOM 2883 C CA . PHE A 1 358 ? -13.950 -3.607 28.235 1.00 91.31 358 PHE A CA 1
ATOM 2884 C C . PHE A 1 358 ? -13.508 -2.829 26.992 1.00 91.31 358 PHE A C 1
ATOM 2886 O O . PHE A 1 358 ? -12.776 -3.342 26.142 1.00 91.31 358 PHE A O 1
ATOM 2893 N N . LEU A 1 359 ? -13.976 -1.584 26.890 1.00 92.69 359 LEU A N 1
ATOM 2894 C CA . LEU A 1 359 ? -13.835 -0.761 25.690 1.00 92.69 359 LEU A CA 1
ATOM 2895 C C . LEU A 1 359 ? -12.363 -0.456 25.328 1.00 92.69 359 LEU A C 1
ATOM 2897 O O . LEU A 1 359 ? -12.011 -0.645 24.165 1.00 92.69 359 LEU A O 1
ATOM 2901 N N . PRO A 1 360 ? -11.460 -0.105 26.269 1.00 94.38 360 PRO A N 1
ATOM 2902 C CA . PRO A 1 360 ? -10.036 0.066 25.955 1.00 94.38 360 PRO A CA 1
ATOM 2903 C C . PRO A 1 360 ? -9.334 -1.150 25.327 1.00 94.38 360 PRO A C 1
ATOM 2905 O O . PRO A 1 360 ? -8.499 -0.974 24.439 1.00 94.38 360 PRO A O 1
ATOM 2908 N N . LEU A 1 361 ? -9.653 -2.378 25.751 1.00 93.50 361 LEU A N 1
ATOM 2909 C CA . LEU A 1 361 ? -9.083 -3.581 25.126 1.00 93.50 361 LEU A CA 1
ATOM 2910 C C . LEU A 1 361 ? -9.674 -3.812 23.737 1.00 93.50 361 LEU A C 1
ATOM 2912 O O . LEU A 1 361 ? -8.950 -4.176 22.815 1.00 93.50 361 LEU A O 1
ATOM 2916 N N . TYR A 1 362 ? -10.972 -3.557 23.575 1.00 95.31 362 TYR A N 1
ATOM 2917 C CA . TYR A 1 362 ? -11.638 -3.657 22.281 1.00 95.31 362 TYR A CA 1
ATOM 2918 C C . TYR A 1 362 ? -11.054 -2.675 21.251 1.00 95.31 362 TYR A C 1
ATOM 2920 O O . TYR A 1 362 ? -10.789 -3.058 20.114 1.00 95.31 362 TYR A O 1
ATOM 2928 N N . VAL A 1 363 ? -10.734 -1.439 21.658 1.00 96.06 363 VAL A N 1
ATOM 2929 C CA . VAL A 1 363 ? -10.017 -0.471 20.805 1.00 96.06 363 VAL A CA 1
ATOM 2930 C C . VAL A 1 363 ? -8.651 -1.011 20.374 1.00 96.06 363 VAL A C 1
ATOM 2932 O O . VAL A 1 363 ? -8.322 -0.955 19.189 1.00 96.06 363 VAL A O 1
ATOM 2935 N N . ALA A 1 364 ? -7.873 -1.594 21.290 1.00 94.88 364 ALA A N 1
ATOM 2936 C CA . ALA A 1 364 ? -6.577 -2.184 20.948 1.00 94.88 364 ALA A CA 1
ATOM 2937 C C . ALA A 1 364 ? -6.709 -3.376 19.975 1.00 94.88 364 ALA A C 1
ATOM 2939 O O . ALA A 1 364 ? -5.896 -3.521 19.061 1.00 94.88 364 ALA A O 1
ATOM 2940 N N . GLN A 1 365 ? -7.754 -4.200 20.119 1.00 95.38 365 GLN A N 1
ATOM 2941 C CA . GLN A 1 365 ? -8.065 -5.295 19.189 1.00 95.38 365 GLN A CA 1
ATOM 2942 C C . GLN A 1 365 ? -8.433 -4.773 17.792 1.00 95.38 365 GLN A C 1
ATOM 2944 O O . GLN A 1 365 ? -7.935 -5.300 16.795 1.00 95.38 365 GLN A O 1
ATOM 2949 N N . LEU A 1 366 ? -9.249 -3.716 17.709 1.00 97.44 366 LEU A N 1
ATOM 2950 C CA . LEU A 1 366 ? -9.599 -3.055 16.447 1.00 97.44 366 LEU A CA 1
ATOM 2951 C C . LEU A 1 366 ? -8.359 -2.485 15.750 1.00 97.44 366 LEU A C 1
ATOM 2953 O O . LEU A 1 366 ? -8.158 -2.732 14.563 1.00 97.44 366 LEU A O 1
ATOM 2957 N N . GLN A 1 367 ? -7.487 -1.787 16.479 1.00 97.38 367 GLN A N 1
ATOM 2958 C CA . GLN A 1 367 ? -6.238 -1.261 15.920 1.00 97.38 367 GLN A CA 1
ATOM 2959 C C . GLN A 1 367 ? -5.303 -2.372 15.430 1.00 97.38 367 GLN A C 1
ATOM 2961 O O . GLN A 1 367 ? -4.718 -2.274 14.350 1.00 97.38 367 GLN A O 1
ATOM 2966 N N . LEU A 1 368 ? -5.198 -3.473 16.175 1.00 96.56 368 LEU A N 1
ATOM 2967 C CA . LEU A 1 368 ? -4.411 -4.626 15.752 1.00 96.56 368 LEU A CA 1
ATOM 2968 C C . LEU A 1 368 ? -4.989 -5.285 14.492 1.00 96.56 368 LEU A C 1
ATOM 2970 O O . LEU A 1 368 ? -4.236 -5.644 13.585 1.00 96.56 368 LEU A O 1
ATOM 2974 N N . ARG A 1 369 ? -6.321 -5.377 14.387 1.00 97.19 369 ARG A N 1
ATOM 2975 C CA . ARG A 1 369 ? -7.012 -5.855 13.182 1.00 97.19 369 ARG A CA 1
ATOM 2976 C C . ARG A 1 369 ? -6.789 -4.914 11.993 1.00 97.19 369 ARG A C 1
ATOM 2978 O O . ARG A 1 369 ? -6.515 -5.409 10.902 1.00 97.19 369 ARG A O 1
ATOM 2985 N N . ILE A 1 370 ? -6.824 -3.591 12.184 1.00 98.25 370 ILE A N 1
ATOM 2986 C CA . ILE A 1 370 ? -6.465 -2.602 11.147 1.00 98.25 370 ILE A CA 1
ATOM 2987 C C . ILE A 1 370 ? -5.031 -2.847 10.664 1.00 98.25 370 ILE A C 1
ATOM 2989 O O . ILE A 1 370 ? -4.806 -2.996 9.466 1.00 98.25 370 ILE A O 1
ATOM 2993 N N . CYS A 1 371 ? -4.074 -2.977 11.589 1.00 96.88 371 CYS A N 1
ATOM 2994 C CA . CYS A 1 371 ? -2.673 -3.250 11.262 1.00 96.88 371 CYS A CA 1
ATOM 2995 C C . CYS A 1 371 ? -2.519 -4.527 10.420 1.00 96.88 371 CYS A C 1
ATOM 2997 O O . CYS A 1 371 ? -1.889 -4.508 9.365 1.00 96.88 371 CYS A O 1
ATOM 2999 N N . MET A 1 372 ? -3.137 -5.629 10.854 1.00 96.44 372 MET A N 1
ATOM 3000 C CA . MET A 1 372 ? -3.033 -6.925 10.181 1.00 96.44 372 MET A CA 1
ATOM 3001 C C . MET A 1 372 ? -3.742 -6.979 8.826 1.00 96.44 372 MET A C 1
ATOM 3003 O O . MET A 1 372 ? -3.212 -7.570 7.889 1.00 96.44 372 MET A O 1
ATOM 3007 N N . THR A 1 373 ? -4.928 -6.384 8.706 1.00 97.56 373 THR A N 1
ATOM 3008 C CA . THR A 1 373 ? -5.668 -6.357 7.431 1.00 97.56 373 THR A CA 1
ATOM 3009 C C . THR A 1 373 ? -4.934 -5.527 6.387 1.00 97.56 373 THR A C 1
ATOM 3011 O O . THR A 1 373 ? -4.785 -5.982 5.258 1.00 97.56 373 THR A O 1
ATOM 3014 N N . LEU A 1 374 ? -4.372 -4.380 6.783 1.00 96.88 374 LEU A N 1
ATOM 3015 C CA . LEU A 1 374 ? -3.517 -3.574 5.912 1.00 96.88 374 LEU A CA 1
ATOM 3016 C C . LEU A 1 374 ? -2.228 -4.308 5.539 1.00 96.88 374 LEU A C 1
ATOM 3018 O O . LEU A 1 374 ? -1.837 -4.284 4.375 1.00 96.88 374 LEU A O 1
ATOM 3022 N N . LEU A 1 375 ? -1.593 -5.001 6.492 1.00 95.12 375 LEU A N 1
ATOM 3023 C CA . LEU A 1 375 ? -0.392 -5.806 6.244 1.00 95.12 375 LEU A CA 1
ATOM 3024 C C . LEU A 1 375 ? -0.644 -6.896 5.191 1.00 95.12 375 LEU A C 1
ATOM 3026 O O . LEU A 1 375 ? 0.250 -7.181 4.405 1.00 95.12 375 LEU A O 1
ATOM 3030 N N . LEU A 1 376 ? -1.840 -7.490 5.188 1.00 95.44 376 LEU A N 1
ATOM 3031 C CA . LEU A 1 376 ? -2.255 -8.577 4.292 1.00 95.44 376 LEU A CA 1
ATOM 3032 C C . LEU A 1 376 ? -3.025 -8.102 3.049 1.00 95.44 376 LEU A C 1
ATOM 3034 O O . LEU A 1 376 ? -3.533 -8.928 2.294 1.00 95.44 376 LEU A O 1
ATOM 3038 N N . GLY A 1 377 ? -3.154 -6.790 2.848 1.00 94.81 377 GLY A N 1
ATOM 3039 C CA . GLY A 1 377 ? -3.776 -6.241 1.647 1.00 94.81 377 GLY A CA 1
ATOM 3040 C C . GLY A 1 377 ? -5.302 -6.312 1.601 1.00 94.81 377 GLY A C 1
ATOM 3041 O O . GLY A 1 377 ? -5.885 -5.995 0.562 1.00 94.81 377 GLY A O 1
ATOM 3042 N N . ASP A 1 378 ? -5.960 -6.661 2.706 1.00 95.94 378 ASP A N 1
ATOM 3043 C CA . ASP A 1 378 ? -7.414 -6.815 2.803 1.00 95.94 378 ASP A CA 1
ATOM 3044 C C . ASP A 1 378 ? -8.101 -5.483 3.143 1.00 95.94 378 ASP A C 1
ATOM 3046 O O . ASP A 1 378 ? -8.561 -5.247 4.264 1.00 95.94 378 ASP A O 1
ATOM 3050 N N . HIS A 1 379 ? -8.178 -4.593 2.149 1.00 94.94 379 HIS A N 1
ATOM 3051 C CA . HIS A 1 379 ? -8.819 -3.282 2.295 1.00 94.94 379 HIS A CA 1
ATOM 3052 C C . HIS A 1 379 ? -10.285 -3.375 2.725 1.00 94.94 379 HIS A C 1
ATOM 3054 O O . HIS A 1 379 ? -10.751 -2.526 3.483 1.00 94.94 379 HIS A O 1
ATOM 3060 N N . ALA A 1 380 ? -11.023 -4.396 2.282 1.00 95.12 380 ALA A N 1
ATOM 3061 C CA . ALA A 1 380 ? -12.422 -4.554 2.657 1.00 95.12 380 ALA A CA 1
ATOM 3062 C C . ALA A 1 380 ? -12.554 -4.839 4.161 1.00 95.12 380 ALA A C 1
ATOM 3064 O O . ALA A 1 380 ? -13.358 -4.197 4.842 1.00 95.12 380 ALA A O 1
ATOM 3065 N N . ALA A 1 381 ? -11.743 -5.753 4.704 1.00 96.88 381 ALA A N 1
ATOM 3066 C CA . ALA A 1 381 ? -11.713 -6.005 6.141 1.00 96.88 381 ALA A CA 1
ATOM 3067 C C . ALA A 1 381 ? -11.172 -4.808 6.936 1.00 96.88 381 ALA A C 1
ATOM 3069 O O . ALA A 1 381 ? -11.700 -4.516 8.014 1.00 96.88 381 ALA A O 1
ATOM 3070 N N . THR A 1 382 ? -10.187 -4.067 6.412 1.00 98.12 382 THR A N 1
ATOM 3071 C CA . THR A 1 382 ? -9.748 -2.809 7.034 1.00 98.12 382 THR A CA 1
ATOM 3072 C C . THR A 1 382 ? -10.899 -1.812 7.122 1.00 98.12 382 THR A C 1
ATOM 3074 O O . THR A 1 382 ? -11.147 -1.271 8.195 1.00 98.12 382 THR A O 1
ATOM 3077 N N . GLY A 1 383 ? -11.643 -1.601 6.032 1.00 97.94 383 GLY A N 1
ATOM 3078 C CA . GLY A 1 383 ? -12.771 -0.672 5.998 1.00 97.94 383 GLY A CA 1
ATOM 3079 C C . GLY A 1 383 ? -13.886 -1.049 6.978 1.00 97.94 383 GLY A C 1
ATOM 3080 O O . GLY A 1 383 ? -14.359 -0.191 7.720 1.00 97.94 383 GLY A O 1
ATOM 3081 N N . ARG A 1 384 ? -14.227 -2.343 7.081 1.00 97.69 384 ARG A N 1
ATOM 3082 C CA . ARG A 1 384 ? -15.149 -2.857 8.114 1.00 97.69 384 ARG A CA 1
ATOM 3083 C C . ARG A 1 384 ? -14.647 -2.584 9.535 1.00 97.69 384 ARG A C 1
ATOM 3085 O O . ARG A 1 384 ? -15.404 -2.148 10.394 1.00 97.69 384 ARG A O 1
ATOM 3092 N N . THR A 1 385 ? -13.358 -2.805 9.779 1.00 98.50 385 THR A N 1
ATOM 3093 C CA . THR A 1 385 ? -12.755 -2.582 11.102 1.00 98.50 385 THR A CA 1
ATOM 3094 C C . THR A 1 385 ? -12.708 -1.092 11.459 1.00 98.50 385 THR A C 1
ATOM 3096 O O . THR A 1 385 ? -12.950 -0.726 12.608 1.00 98.50 385 THR A O 1
ATOM 3099 N N . LEU A 1 386 ? -12.461 -0.218 10.476 1.00 98.56 386 LEU A N 1
ATOM 3100 C CA . LEU A 1 386 ? -12.522 1.236 10.644 1.00 98.56 386 LEU A CA 1
ATOM 3101 C C . LEU A 1 386 ? -13.940 1.724 10.966 1.00 98.56 386 LEU A C 1
ATOM 3103 O O . LEU A 1 386 ? -14.067 2.674 11.732 1.00 98.56 386 LEU A O 1
ATOM 3107 N N . ALA A 1 387 ? -14.991 1.063 10.463 1.00 98.50 387 ALA A N 1
ATOM 3108 C CA . ALA A 1 387 ? -16.378 1.382 10.819 1.00 98.50 387 ALA A CA 1
ATOM 3109 C C . ALA A 1 387 ? -16.627 1.182 12.316 1.00 98.50 387 ALA A C 1
ATOM 3111 O O . ALA A 1 387 ? -17.096 2.086 13.008 1.00 98.50 387 ALA A O 1
ATOM 3112 N N . ALA A 1 388 ? -16.217 0.029 12.842 1.00 98.25 388 ALA A N 1
ATOM 3113 C CA . ALA A 1 388 ? -16.322 -0.270 14.264 1.00 98.25 388 ALA A CA 1
ATOM 3114 C C . ALA A 1 388 ? -15.443 0.642 15.132 1.00 98.25 388 ALA A C 1
ATOM 3116 O O . ALA A 1 388 ? -15.870 1.117 16.184 1.00 98.25 388 ALA A O 1
ATOM 3117 N N . TYR A 1 389 ? -14.223 0.931 14.682 1.00 98.38 389 TYR A N 1
ATOM 3118 C CA . TYR A 1 389 ? -13.324 1.862 15.358 1.00 98.38 389 TYR A CA 1
ATOM 3119 C C . TYR A 1 389 ? -13.881 3.291 15.403 1.00 98.38 389 TYR A C 1
ATOM 3121 O O . TYR A 1 389 ? -13.855 3.928 16.460 1.00 98.38 389 TYR A O 1
ATOM 3129 N N . SER A 1 390 ? -14.448 3.767 14.293 1.00 98.44 390 SER A N 1
ATOM 3130 C CA . SER A 1 390 ? -15.122 5.064 14.215 1.00 98.44 390 SER A CA 1
ATOM 3131 C C . SER A 1 390 ? -16.314 5.118 15.171 1.00 98.44 390 SER A C 1
ATOM 3133 O O . SER A 1 390 ? -16.434 6.065 15.941 1.00 98.44 390 SER A O 1
ATOM 3135 N N . ALA A 1 391 ? -17.131 4.062 15.221 1.00 98.12 391 ALA A N 1
ATOM 3136 C CA . ALA A 1 391 ? -18.279 3.977 16.120 1.00 98.12 391 ALA A CA 1
ATOM 3137 C C . ALA A 1 391 ? -17.896 4.096 17.602 1.00 98.12 391 ALA A C 1
ATOM 3139 O O . ALA A 1 391 ? -18.480 4.896 18.329 1.00 98.12 391 ALA A O 1
ATOM 3140 N N . VAL A 1 392 ? -16.878 3.350 18.048 1.00 97.12 392 VAL A N 1
ATOM 3141 C CA . VAL A 1 392 ? -16.372 3.432 19.430 1.00 97.12 392 VAL A CA 1
ATOM 3142 C C . VAL A 1 392 ? -15.832 4.830 19.749 1.00 97.12 392 VAL A C 1
ATOM 3144 O O . VAL A 1 392 ? -16.086 5.366 20.830 1.00 97.12 392 VAL A O 1
ATOM 3147 N N . THR A 1 393 ? -15.105 5.430 18.807 1.00 97.62 393 THR A N 1
ATOM 3148 C CA . THR A 1 393 ? -14.518 6.768 18.960 1.00 97.62 393 THR A CA 1
ATOM 3149 C C . THR A 1 393 ? -15.601 7.852 19.001 1.00 97.62 393 THR A C 1
ATOM 3151 O O . THR A 1 393 ? -15.533 8.752 19.837 1.00 97.62 393 THR A O 1
ATOM 3154 N N . GLN A 1 394 ? -16.646 7.731 18.178 1.00 97.81 394 GLN A N 1
ATOM 3155 C CA . GLN A 1 394 ? -17.802 8.627 18.186 1.00 97.81 394 GLN A CA 1
ATOM 3156 C C . GLN A 1 394 ? -18.589 8.515 19.496 1.00 97.81 394 GLN A C 1
ATOM 3158 O O . GLN A 1 394 ? -18.941 9.536 20.079 1.00 97.81 394 GLN A O 1
ATOM 3163 N N . SER A 1 395 ? -18.821 7.300 20.006 1.00 96.31 395 SER A N 1
ATOM 3164 C CA . SER A 1 395 ? -19.455 7.101 21.317 1.00 96.31 395 SER A CA 1
ATOM 3165 C C . SER A 1 395 ? -18.663 7.776 22.442 1.00 96.31 395 SER A C 1
ATOM 3167 O O . SER A 1 395 ? -19.250 8.416 23.316 1.00 96.31 395 SER A O 1
ATOM 3169 N N . ALA A 1 396 ? -17.328 7.693 22.405 1.00 95.12 396 ALA A N 1
ATOM 3170 C CA . ALA A 1 396 ? -16.477 8.415 23.348 1.00 95.12 396 ALA A CA 1
ATOM 3171 C C . ALA A 1 396 ? -16.622 9.939 23.185 1.00 95.12 396 ALA A C 1
ATOM 3173 O O . ALA A 1 396 ? -16.791 10.645 24.180 1.00 95.12 396 ALA A O 1
ATOM 3174 N N . TYR A 1 397 ? -16.623 10.452 21.950 1.00 95.44 397 TYR A N 1
ATOM 3175 C CA . TYR A 1 397 ? -16.801 11.882 21.673 1.00 95.44 397 TYR A CA 1
ATOM 3176 C C . TYR A 1 397 ? -18.135 12.395 22.229 1.00 95.44 397 TYR A C 1
ATOM 3178 O O . TYR A 1 397 ? -18.180 13.387 22.959 1.00 95.44 397 TYR A O 1
ATOM 3186 N N . ASP A 1 398 ? -19.223 11.677 21.967 1.00 94.25 398 ASP A N 1
ATOM 3187 C CA . ASP A 1 398 ? -20.566 12.041 22.420 1.00 94.25 398 ASP A CA 1
ATOM 3188 C C . ASP A 1 398 ? -20.703 11.975 23.949 1.00 94.25 398 ASP A C 1
ATOM 3190 O O . ASP A 1 398 ? -21.436 12.767 24.546 1.00 94.25 398 ASP A O 1
ATOM 3194 N N . TYR A 1 399 ? -19.984 11.059 24.604 1.00 91.44 399 TYR A N 1
ATOM 3195 C CA . TYR A 1 399 ? -19.951 10.968 26.061 1.00 91.44 399 TYR A CA 1
ATOM 3196 C C . TYR A 1 399 ? -19.196 12.142 26.701 1.00 91.44 399 TYR A C 1
ATOM 3198 O O . TYR A 1 399 ? -19.730 12.789 27.605 1.00 91.44 399 TYR A O 1
ATOM 3206 N N . TYR A 1 400 ? -17.979 12.438 26.231 1.00 89.56 400 TYR A N 1
ATOM 3207 C CA . TYR A 1 400 ? -17.110 13.474 26.811 1.00 89.56 400 TYR A CA 1
ATOM 3208 C C . TYR A 1 400 ? -17.455 14.903 26.350 1.00 89.56 400 TYR A C 1
ATOM 3210 O O . TYR A 1 400 ? -17.040 15.883 26.975 1.00 89.56 400 TYR A O 1
ATOM 3218 N N . SER A 1 401 ? -18.251 15.059 25.288 1.00 89.00 401 SER A N 1
ATOM 3219 C CA . SER A 1 401 ? -18.776 16.361 24.852 1.00 89.00 401 SER A CA 1
ATOM 3220 C C . SER A 1 401 ? -19.904 16.877 25.750 1.00 89.00 401 SER A C 1
ATOM 3222 O O . SER A 1 401 ? -20.161 18.080 25.768 1.00 89.00 401 SER A O 1
ATOM 3224 N N . GLN A 1 402 ? -20.535 16.026 26.560 1.00 84.44 402 GLN A N 1
ATOM 3225 C CA . GLN A 1 402 ? -21.560 16.451 27.513 1.00 84.44 402 GLN A CA 1
ATOM 3226 C C . GLN A 1 402 ? -20.915 17.088 28.751 1.00 84.44 402 GLN A C 1
ATOM 3228 O O . GLN A 1 402 ? -20.068 16.482 29.404 1.00 84.44 402 GLN A O 1
ATOM 3233 N N . THR A 1 403 ? -21.319 18.316 29.086 1.00 65.38 403 THR A N 1
ATOM 3234 C CA . THR A 1 403 ? -20.854 19.026 30.287 1.00 65.38 403 THR A CA 1
ATOM 3235 C C . THR A 1 403 ? -21.583 18.528 31.541 1.00 65.38 403 THR A C 1
ATOM 3237 O O . THR A 1 403 ? -22.765 18.186 31.490 1.00 65.38 403 THR A O 1
ATOM 3240 N N . GLY A 1 404 ? -20.889 18.484 32.685 1.00 67.69 404 GLY A N 1
ATOM 3241 C CA . GLY A 1 404 ? -21.467 18.108 33.983 1.00 67.69 404 GLY A CA 1
ATOM 3242 C C . GLY A 1 404 ? -20.569 17.169 34.790 1.00 67.69 404 GLY A C 1
ATOM 3243 O O . GLY A 1 404 ? -19.353 17.163 34.615 1.00 67.69 404 GLY A O 1
ATOM 3244 N N . GLU A 1 405 ? -21.164 16.338 35.653 1.00 62.59 405 GLU A N 1
ATOM 3245 C CA . GLU A 1 405 ? -20.437 15.387 36.521 1.00 62.59 405 GLU A CA 1
ATOM 3246 C C . GLU A 1 405 ? -19.528 14.409 35.752 1.00 62.59 405 GLU A C 1
ATOM 3248 O O . GLU A 1 405 ? -18.560 13.896 36.302 1.00 62.59 405 GLU A O 1
ATOM 3253 N N . ARG A 1 406 ? -19.802 14.175 34.462 1.00 65.50 406 ARG A N 1
ATOM 3254 C CA . ARG A 1 406 ? -19.065 13.231 33.602 1.00 65.50 406 ARG A CA 1
ATOM 3255 C C . ARG A 1 406 ? -17.661 13.692 33.216 1.00 65.50 406 ARG A C 1
ATOM 3257 O O . ARG A 1 406 ? -16.834 12.862 32.853 1.00 65.50 406 ARG A O 1
ATOM 3264 N N . THR A 1 407 ? -17.406 14.995 33.280 1.00 66.50 407 THR A N 1
ATOM 3265 C CA . THR A 1 407 ? -16.118 15.619 32.940 1.00 66.50 407 THR A CA 1
ATOM 3266 C C . THR A 1 407 ? -15.589 16.456 34.100 1.00 66.50 407 THR A C 1
ATOM 3268 O O . THR A 1 407 ? -14.736 17.307 33.886 1.00 66.50 407 THR A O 1
ATOM 3271 N N . VAL A 1 408 ? -16.112 16.258 35.317 1.00 67.62 408 VAL A N 1
ATOM 3272 C CA . VAL A 1 408 ? -15.821 17.126 36.473 1.00 67.62 408 VAL A CA 1
ATOM 3273 C C . VAL A 1 408 ? -14.336 17.129 36.849 1.00 67.62 408 VAL A C 1
ATOM 3275 O O . VAL A 1 408 ? -13.839 18.118 37.379 1.00 67.62 408 VAL A O 1
ATOM 3278 N N . ASP A 1 409 ? -13.639 16.039 36.524 1.00 73.88 409 ASP A N 1
ATOM 3279 C CA . ASP A 1 409 ? -12.215 15.845 36.795 1.00 73.88 409 ASP A CA 1
ATOM 3280 C C . ASP A 1 409 ? -11.304 16.303 35.633 1.00 73.88 409 ASP A C 1
ATOM 3282 O O . ASP A 1 409 ? -10.083 16.205 35.743 1.00 73.88 409 ASP A O 1
ATOM 3286 N N . LEU A 1 410 ? -11.867 16.787 34.517 1.00 79.19 410 LEU A N 1
ATOM 3287 C CA . LEU A 1 410 ? -11.119 17.277 33.353 1.00 79.19 410 LEU A CA 1
ATOM 3288 C C . LEU A 1 410 ? -11.152 18.807 33.303 1.00 79.19 410 LEU A C 1
ATOM 3290 O O . LEU A 1 410 ? -12.214 19.418 33.432 1.00 79.19 410 LEU A O 1
ATOM 3294 N N . SER A 1 411 ? -9.995 19.431 33.064 1.00 84.25 411 SER A N 1
ATOM 3295 C CA . SER A 1 411 ? -9.959 20.857 32.731 1.00 84.25 411 SER A CA 1
ATOM 3296 C C . SER A 1 411 ? -10.631 21.106 31.371 1.00 84.25 411 SER A C 1
ATOM 3298 O O . SER A 1 411 ? -10.710 20.201 30.537 1.00 84.25 411 SER A O 1
ATOM 3300 N N . GLU A 1 412 ? -11.128 22.325 31.133 1.00 84.94 412 GLU A N 1
ATOM 3301 C CA . GLU A 1 412 ? -11.718 22.684 29.832 1.00 84.94 412 GLU A CA 1
ATOM 3302 C C . GLU A 1 412 ? -10.706 22.515 28.688 1.00 84.94 412 GLU A C 1
ATOM 3304 O O . GLU A 1 412 ? -11.047 21.952 27.653 1.00 84.94 412 GLU A O 1
ATOM 3309 N N . GLU A 1 413 ? -9.449 22.914 28.911 1.00 87.81 413 GLU A N 1
ATOM 3310 C CA . GLU A 1 413 ? -8.365 22.786 27.930 1.00 87.81 413 GLU A CA 1
ATOM 3311 C C . GLU A 1 413 ? -8.060 21.317 27.600 1.00 87.81 413 GLU A C 1
ATOM 3313 O O . GLU A 1 413 ? -8.020 20.944 26.428 1.00 87.81 413 GLU A O 1
ATOM 3318 N N . ASP A 1 414 ? -7.916 20.459 28.617 1.00 88.62 414 ASP A N 1
ATOM 3319 C CA . ASP A 1 414 ? -7.682 19.027 28.400 1.00 88.62 414 ASP A CA 1
ATOM 3320 C C . ASP A 1 414 ? -8.864 18.381 27.670 1.00 88.62 414 ASP A C 1
ATOM 3322 O O . ASP A 1 414 ? -8.678 17.567 26.766 1.00 88.62 414 ASP A O 1
ATOM 3326 N N . ARG A 1 415 ? -10.096 18.759 28.026 1.00 88.88 415 ARG A N 1
ATOM 3327 C CA . ARG A 1 415 ? -11.303 18.253 27.367 1.00 88.88 415 ARG A CA 1
ATOM 3328 C C . ARG A 1 415 ? -11.336 18.633 25.889 1.00 88.88 415 ARG A C 1
ATOM 3330 O O . ARG A 1 415 ? -11.611 17.763 25.066 1.00 88.88 415 ARG A O 1
ATOM 3337 N N . ASP A 1 416 ? -11.031 19.879 25.546 1.00 91.00 416 ASP A N 1
ATOM 3338 C CA . ASP A 1 416 ? -11.012 20.333 24.154 1.00 91.00 416 ASP A CA 1
ATOM 3339 C C . ASP A 1 416 ? -9.947 19.589 23.331 1.00 91.00 416 ASP A C 1
ATOM 3341 O O . ASP A 1 416 ? -10.224 19.160 22.209 1.00 91.00 416 ASP A O 1
ATOM 3345 N N . ILE A 1 417 ? -8.763 19.342 23.908 1.00 92.69 417 ILE A N 1
ATOM 3346 C CA . ILE A 1 417 ? -7.702 18.541 23.274 1.00 92.69 417 ILE A CA 1
ATOM 3347 C C . ILE A 1 417 ? -8.178 17.106 23.008 1.00 92.69 417 ILE A C 1
ATOM 3349 O O . ILE A 1 417 ? -8.000 16.582 21.905 1.00 92.69 417 ILE A O 1
ATOM 3353 N N . LEU A 1 418 ? -8.801 16.461 23.999 1.00 92.31 418 LEU A N 1
ATOM 3354 C CA . LEU A 1 418 ? -9.291 15.087 23.868 1.00 92.31 418 LEU A CA 1
ATOM 3355 C C . LEU A 1 418 ? -10.428 14.977 22.843 1.00 92.31 418 LEU A C 1
ATOM 3357 O O . LEU A 1 418 ? -10.450 14.031 22.054 1.00 92.31 418 LEU A O 1
ATOM 3361 N N . LEU A 1 419 ? -11.346 15.945 22.816 1.00 94.62 419 LEU A N 1
ATOM 3362 C CA . LEU A 1 419 ? -12.437 15.983 21.841 1.00 94.62 419 LEU A CA 1
ATOM 3363 C C . LEU A 1 419 ? -11.922 16.212 20.419 1.00 94.62 419 LEU A C 1
ATOM 3365 O O . LEU A 1 419 ? -12.372 15.523 19.507 1.00 94.62 419 LEU A O 1
ATOM 3369 N N . ALA A 1 420 ? -10.949 17.107 20.229 1.00 95.69 420 ALA A N 1
ATOM 3370 C CA . ALA A 1 420 ? -10.320 17.326 18.927 1.00 95.69 420 ALA A CA 1
ATOM 3371 C C . ALA A 1 420 ? -9.593 16.069 18.414 1.00 95.69 420 ALA A C 1
ATOM 3373 O O . ALA A 1 420 ? -9.648 15.751 17.223 1.00 95.69 420 ALA A O 1
ATOM 3374 N N . MET A 1 421 ? -8.940 15.321 19.311 1.00 95.88 421 MET A N 1
ATOM 3375 C CA . MET A 1 421 ? -8.321 14.041 18.967 1.00 95.88 421 MET A CA 1
ATOM 3376 C C . MET A 1 421 ? -9.371 13.014 18.521 1.00 95.88 421 MET A C 1
ATOM 3378 O O . MET A 1 421 ? -9.208 12.397 17.469 1.00 95.88 421 MET A O 1
ATOM 3382 N N . LEU A 1 422 ? -10.456 12.841 19.284 1.00 97.25 422 LEU A N 1
ATOM 3383 C CA . LEU A 1 422 ? -11.537 11.914 18.929 1.00 97.25 422 LEU A CA 1
ATOM 3384 C C . LEU A 1 422 ? -12.187 12.281 17.586 1.00 97.25 422 LEU A C 1
ATOM 3386 O O . LEU A 1 422 ? -12.351 11.403 16.742 1.00 97.25 422 LEU A O 1
ATOM 3390 N N . ASP A 1 423 ? -12.482 13.563 17.362 1.00 97.44 423 ASP A N 1
ATOM 3391 C CA . ASP A 1 423 ? -13.039 14.075 16.102 1.00 97.44 423 ASP A CA 1
ATOM 3392 C C . ASP A 1 423 ? -12.130 13.751 14.906 1.00 97.44 423 ASP A C 1
ATOM 3394 O O . ASP A 1 423 ? -12.577 13.196 13.902 1.00 97.44 423 ASP A O 1
ATOM 3398 N N . SER A 1 424 ? -10.818 13.970 15.056 1.00 96.75 424 SER A N 1
ATOM 3399 C CA . SER A 1 424 ? -9.829 13.638 14.022 1.00 96.75 424 SER A CA 1
ATOM 3400 C C . SER A 1 424 ? -9.825 12.140 13.688 1.00 96.75 424 SER A C 1
ATOM 3402 O O . SER A 1 424 ? -9.776 11.753 12.518 1.00 96.75 424 SER A O 1
ATOM 3404 N N . HIS A 1 425 ? -9.915 11.278 14.704 1.00 97.62 425 HIS A N 1
ATOM 3405 C CA . HIS A 1 425 ? -9.982 9.829 14.517 1.00 97.62 425 HIS A CA 1
ATOM 3406 C C . HIS A 1 425 ? -11.287 9.373 13.850 1.00 97.62 425 HIS A C 1
ATOM 3408 O O . HIS A 1 425 ? -11.234 8.499 12.979 1.00 97.62 425 HIS A O 1
ATOM 3414 N N . VAL A 1 426 ? -12.434 9.960 14.210 1.00 97.94 426 VAL A N 1
ATOM 3415 C CA . VAL A 1 426 ? -13.726 9.692 13.553 1.00 97.94 426 VAL A CA 1
ATOM 3416 C C . VAL A 1 426 ? -13.659 10.091 12.082 1.00 97.94 426 VAL A C 1
ATOM 3418 O O . VAL A 1 426 ? -13.931 9.260 11.215 1.00 97.94 426 VAL A O 1
ATOM 3421 N N . ALA A 1 427 ? -13.240 11.327 11.796 1.00 96.56 427 ALA A N 1
ATOM 3422 C CA . ALA A 1 427 ? -13.201 11.874 10.443 1.00 96.56 427 ALA A CA 1
ATOM 3423 C C . ALA A 1 427 ? -12.299 11.052 9.512 1.00 96.56 427 ALA A C 1
ATOM 3425 O O . ALA A 1 427 ? -12.714 10.673 8.415 1.00 96.56 427 ALA A O 1
ATOM 3426 N N . LEU A 1 428 ? -11.085 10.713 9.964 1.00 96.94 428 LEU A N 1
ATOM 3427 C CA . LEU A 1 428 ? -10.170 9.871 9.194 1.00 96.94 428 LEU A CA 1
ATOM 3428 C C . LEU A 1 428 ? -10.752 8.476 8.952 1.00 96.94 428 LEU A C 1
ATOM 3430 O O . LEU A 1 428 ? -10.674 7.967 7.835 1.00 96.94 428 LEU A O 1
ATOM 3434 N N . SER A 1 429 ? -11.316 7.851 9.986 1.00 97.44 429 SER A N 1
ATOM 3435 C CA . SER A 1 429 ? -11.805 6.474 9.892 1.00 97.44 429 SER A CA 1
ATOM 3436 C C . SER A 1 429 ? -13.015 6.368 8.973 1.00 97.44 429 SER A C 1
ATOM 3438 O O . SER A 1 429 ? -13.050 5.455 8.152 1.00 97.44 429 SER A O 1
ATOM 3440 N N . ASP A 1 430 ? -13.957 7.313 9.060 1.00 96.75 430 ASP A N 1
ATOM 3441 C CA . ASP A 1 430 ? -15.112 7.402 8.157 1.00 96.75 430 ASP A CA 1
ATOM 3442 C C . ASP A 1 430 ? -14.673 7.589 6.703 1.00 96.75 430 ASP A C 1
ATOM 3444 O O . ASP A 1 430 ? -15.004 6.783 5.827 1.00 96.75 430 ASP A O 1
ATOM 3448 N N . TYR A 1 431 ? -13.822 8.583 6.457 1.00 94.88 431 TYR A N 1
ATOM 3449 C CA . TYR A 1 431 ? -13.358 8.908 5.115 1.00 94.88 431 TYR A CA 1
ATOM 3450 C C . TYR A 1 431 ? -12.524 7.783 4.476 1.00 94.88 431 TYR A C 1
ATOM 3452 O O . TYR A 1 431 ? -12.726 7.438 3.304 1.00 94.88 431 TYR A O 1
ATOM 3460 N N . ALA A 1 432 ? -11.577 7.207 5.224 1.00 96.19 432 ALA A N 1
ATOM 3461 C CA . ALA A 1 432 ? -10.717 6.127 4.747 1.00 96.19 432 ALA A CA 1
ATOM 3462 C C . ALA A 1 432 ? -11.493 4.818 4.592 1.00 96.19 432 ALA A C 1
ATOM 3464 O O . ALA A 1 432 ? -11.372 4.131 3.578 1.00 96.19 432 ALA A O 1
ATOM 3465 N N . GLY A 1 433 ? -12.306 4.468 5.586 1.00 97.25 433 GLY A N 1
ATOM 3466 C CA . GLY A 1 433 ? -12.976 3.181 5.636 1.00 97.25 433 GLY A CA 1
ATOM 3467 C C . GLY A 1 433 ? -14.057 3.022 4.572 1.00 97.25 433 GLY A C 1
ATOM 3468 O O . GLY A 1 433 ? -14.100 1.977 3.920 1.00 97.25 433 GLY A O 1
ATOM 3469 N N . ARG A 1 434 ? -14.842 4.072 4.289 1.00 96.25 434 ARG A N 1
ATOM 3470 C CA . ARG A 1 434 ? -15.796 4.064 3.164 1.00 96.25 434 ARG A CA 1
ATOM 3471 C C . ARG A 1 434 ? -15.093 3.885 1.816 1.00 96.25 434 ARG A C 1
ATOM 3473 O O . ARG A 1 434 ? -15.548 3.087 0.998 1.00 96.25 434 ARG A O 1
ATOM 3480 N N . ARG A 1 435 ? -13.950 4.549 1.592 1.00 94.25 435 ARG A N 1
ATOM 3481 C CA . ARG A 1 435 ? -13.152 4.370 0.359 1.00 94.25 435 ARG A CA 1
ATOM 3482 C C . ARG A 1 435 ? -12.588 2.968 0.228 1.00 94.25 435 ARG A C 1
ATOM 3484 O O . ARG A 1 435 ? -12.661 2.391 -0.851 1.00 94.25 435 ARG A O 1
ATOM 3491 N N . LEU A 1 436 ? -12.037 2.423 1.307 1.00 95.56 436 LEU A N 1
ATOM 3492 C CA . LEU A 1 436 ? -11.499 1.068 1.311 1.00 95.56 436 LEU A CA 1
ATOM 3493 C C . LEU A 1 436 ? -12.601 0.039 1.015 1.00 95.56 436 LEU A C 1
ATOM 3495 O O . LEU A 1 436 ? -12.378 -0.859 0.210 1.00 95.56 436 LEU A O 1
ATOM 3499 N N . LEU A 1 437 ? -13.810 0.212 1.562 1.00 95.88 437 LEU A N 1
ATOM 3500 C CA . LEU A 1 437 ? -14.970 -0.630 1.237 1.00 95.88 437 LEU A CA 1
ATOM 3501 C C . LEU A 1 437 ? -15.441 -0.475 -0.214 1.00 95.88 437 LEU A C 1
ATOM 3503 O O . LEU A 1 437 ? -15.794 -1.467 -0.848 1.00 95.88 437 LEU A O 1
ATOM 3507 N N . ALA A 1 438 ? -15.445 0.750 -0.742 1.00 94.06 438 ALA A N 1
ATOM 3508 C CA . ALA A 1 438 ? -15.864 1.038 -2.114 1.00 94.06 438 ALA A CA 1
ATOM 3509 C C . ALA A 1 438 ? -14.810 0.655 -3.164 1.00 94.06 438 ALA A C 1
ATOM 3511 O O . ALA A 1 438 ? -15.102 0.662 -4.359 1.00 94.06 438 ALA A O 1
ATOM 3512 N N . CYS A 1 439 ? -13.585 0.340 -2.737 1.00 90.19 439 CYS A N 1
ATOM 3513 C CA . CYS A 1 439 ? -12.461 0.148 -3.640 1.00 90.19 439 CYS A CA 1
ATOM 3514 C C . CYS A 1 439 ? -12.645 -1.068 -4.556 1.00 90.19 439 CYS A C 1
ATOM 3516 O O . CYS A 1 439 ? -12.247 -1.007 -5.719 1.00 90.19 439 CYS A O 1
ATOM 3518 N N . GLY A 1 440 ? -13.252 -2.153 -4.065 1.00 90.00 440 GLY A N 1
ATOM 3519 C CA . GLY A 1 440 ? -13.349 -3.415 -4.802 1.00 90.00 440 GLY A CA 1
ATOM 3520 C C . GLY A 1 440 ? -11.977 -3.973 -5.208 1.00 90.00 440 GLY A C 1
ATOM 3521 O O . GLY A 1 440 ? -10.927 -3.558 -4.713 1.00 90.00 440 GLY A O 1
ATOM 3522 N N . ARG A 1 441 ? -11.952 -4.914 -6.154 1.00 91.69 441 ARG A N 1
ATOM 3523 C CA . ARG A 1 441 ? -10.679 -5.476 -6.649 1.00 91.69 441 ARG A CA 1
ATOM 3524 C C . ARG A 1 441 ? -9.847 -4.437 -7.407 1.00 91.69 441 ARG A C 1
ATOM 3526 O O . ARG A 1 441 ? -10.352 -3.418 -7.880 1.00 91.69 441 ARG A O 1
ATOM 3533 N N . SER A 1 442 ? -8.558 -4.715 -7.605 1.00 90.00 442 SER A N 1
ATOM 3534 C CA . SER A 1 442 ? -7.620 -3.806 -8.287 1.00 90.00 442 SER A CA 1
ATOM 3535 C C . SER A 1 442 ? -8.007 -3.446 -9.732 1.00 90.00 442 SER A C 1
ATOM 3537 O O . SER A 1 442 ? -7.525 -2.445 -10.257 1.00 90.00 442 SER A O 1
ATOM 3539 N N . HIS A 1 443 ? -8.879 -4.238 -10.357 1.00 91.38 443 HIS A N 1
ATOM 3540 C CA . HIS A 1 443 ? -9.387 -4.073 -11.722 1.00 91.38 443 HIS A CA 1
ATOM 3541 C C . HIS A 1 443 ? -10.874 -3.676 -11.794 1.00 91.38 443 HIS A C 1
ATOM 3543 O O . HIS A 1 443 ? -11.434 -3.564 -12.883 1.00 91.38 443 HIS A O 1
ATOM 3549 N N . GLU A 1 444 ? -11.536 -3.473 -10.654 1.00 92.31 444 GLU A N 1
ATOM 3550 C CA . GLU A 1 444 ? -12.934 -3.041 -10.598 1.00 92.31 444 GLU A CA 1
ATOM 3551 C C . GLU A 1 444 ? -13.009 -1.514 -10.466 1.00 92.31 444 GLU A C 1
ATOM 3553 O O . GLU A 1 444 ? -12.421 -0.936 -9.554 1.00 92.31 444 GLU A O 1
ATOM 3558 N N . PHE A 1 445 ? -13.739 -0.850 -11.367 1.00 90.44 445 PHE A N 1
ATOM 3559 C CA . PHE A 1 445 ? -13.881 0.621 -11.390 1.00 90.44 445 PHE A CA 1
ATOM 3560 C C . PHE A 1 445 ? -15.338 1.090 -11.364 1.00 90.44 445 PHE A C 1
ATOM 3562 O O . PHE A 1 445 ? -15.613 2.272 -11.554 1.00 90.44 445 PHE A O 1
ATOM 3569 N N . MET A 1 446 ? -16.275 0.160 -11.180 1.00 88.12 446 MET A N 1
ATOM 3570 C CA . MET A 1 446 ? -17.686 0.498 -11.020 1.00 88.12 446 MET A CA 1
ATOM 3571 C C . MET A 1 446 ? -17.895 1.189 -9.676 1.00 88.12 446 MET A C 1
ATOM 3573 O O . MET A 1 446 ? -17.225 0.847 -8.703 1.00 88.12 446 MET A O 1
ATOM 3577 N N . ASP A 1 447 ? -18.834 2.130 -9.620 1.00 86.94 447 ASP A N 1
ATOM 3578 C CA . ASP A 1 447 ? -19.194 2.794 -8.372 1.00 86.94 447 ASP A CA 1
ATOM 3579 C C . ASP A 1 447 ? -19.822 1.784 -7.398 1.00 86.94 447 ASP A C 1
ATOM 3581 O O . ASP A 1 447 ? -20.898 1.241 -7.651 1.00 86.94 447 ASP A O 1
ATOM 3585 N N . GLN A 1 448 ? -19.120 1.506 -6.298 1.00 89.69 448 GLN A N 1
ATOM 3586 C CA . GLN A 1 448 ? -19.583 0.623 -5.224 1.00 89.69 448 GLN A CA 1
ATOM 3587 C C . GLN A 1 448 ? -20.009 1.409 -3.975 1.00 89.69 448 GLN A C 1
ATOM 3589 O O . GLN A 1 448 ? -20.230 0.804 -2.925 1.00 89.69 448 GLN A O 1
ATOM 3594 N N . SER A 1 449 ? -20.144 2.738 -4.072 1.00 91.38 449 SER A N 1
ATOM 3595 C CA . SER A 1 449 ? -20.356 3.621 -2.918 1.00 91.38 449 SER A CA 1
ATOM 3596 C C . SER A 1 449 ? -21.626 3.284 -2.143 1.00 91.38 449 SER A C 1
ATOM 3598 O O . SER A 1 449 ? -21.589 3.252 -0.920 1.00 91.38 449 SER A O 1
ATOM 3600 N N . GLU A 1 450 ? -22.736 2.959 -2.813 1.00 93.75 450 GLU A N 1
ATOM 3601 C CA . GLU A 1 450 ? -23.981 2.577 -2.124 1.00 93.75 450 GLU A CA 1
ATOM 3602 C C . GLU A 1 450 ? -23.809 1.309 -1.275 1.00 93.75 450 GLU A C 1
ATOM 3604 O O . GLU A 1 450 ? -24.177 1.286 -0.101 1.00 93.75 450 GLU A O 1
ATOM 3609 N N . LYS A 1 451 ? -23.199 0.261 -1.844 1.00 93.69 451 LYS A N 1
ATOM 3610 C CA . LYS A 1 451 ? -22.940 -1.000 -1.134 1.00 93.69 451 LYS A CA 1
ATOM 3611 C C . LYS A 1 451 ? -21.932 -0.804 0.000 1.00 93.69 451 LYS A C 1
ATOM 3613 O O . LYS A 1 451 ? -22.101 -1.383 1.071 1.00 93.69 451 LYS A O 1
ATOM 3618 N N . ALA A 1 452 ? -20.896 -0.003 -0.238 1.00 95.12 452 ALA A N 1
ATOM 3619 C CA . ALA A 1 452 ? -19.891 0.339 0.758 1.00 95.12 452 ALA A CA 1
ATOM 3620 C C . ALA A 1 452 ? -20.499 1.121 1.927 1.00 95.12 452 ALA A C 1
ATOM 3622 O O . ALA A 1 452 ? -20.227 0.788 3.076 1.00 95.12 452 ALA A O 1
ATOM 3623 N N . ASN A 1 453 ? -21.365 2.097 1.642 1.00 96.81 453 ASN A N 1
ATOM 3624 C CA . ASN A 1 453 ? -22.074 2.869 2.657 1.00 96.81 453 ASN A CA 1
ATOM 3625 C C . ASN A 1 453 ? -23.005 1.984 3.482 1.00 96.81 453 ASN A C 1
ATOM 3627 O O . ASN A 1 453 ? -22.946 2.045 4.699 1.00 96.81 453 ASN A O 1
ATOM 3631 N N . ALA A 1 454 ? -23.778 1.097 2.848 1.00 97.19 454 ALA A N 1
ATOM 3632 C CA . ALA A 1 454 ? -24.639 0.168 3.578 1.00 97.19 454 ALA A CA 1
ATOM 3633 C C . ALA A 1 454 ? -23.842 -0.754 4.522 1.00 97.19 454 ALA A C 1
ATOM 3635 O O . ALA A 1 454 ? -24.215 -0.917 5.679 1.00 97.19 454 ALA A O 1
ATOM 3636 N N . ALA A 1 455 ? -22.725 -1.321 4.049 1.00 96.44 455 ALA A N 1
ATOM 3637 C CA . ALA A 1 455 ? -21.863 -2.174 4.872 1.00 96.44 455 ALA A CA 1
ATOM 3638 C C . ALA A 1 455 ? -21.168 -1.398 6.004 1.00 96.44 455 ALA A C 1
ATOM 3640 O O . ALA A 1 455 ? -20.969 -1.934 7.093 1.00 96.44 455 ALA A O 1
ATOM 3641 N N . TRP A 1 456 ? -20.783 -0.147 5.742 1.00 98.06 456 TRP A N 1
ATOM 3642 C CA . TRP A 1 456 ? -20.241 0.751 6.754 1.00 98.06 456 TRP A CA 1
ATOM 3643 C C . TRP A 1 456 ? -21.277 1.043 7.839 1.00 98.06 456 TRP A C 1
ATOM 3645 O O . TRP A 1 456 ? -21.001 0.811 9.013 1.00 98.06 456 TRP A O 1
ATOM 3655 N N . ASP A 1 457 ? -22.457 1.524 7.441 1.00 98.19 457 ASP A N 1
ATOM 3656 C CA . ASP A 1 457 ? -23.512 1.969 8.350 1.00 98.19 457 ASP A CA 1
ATOM 3657 C C . ASP A 1 457 ? -24.000 0.796 9.224 1.00 98.19 457 ASP A C 1
ATOM 3659 O O . ASP A 1 457 ? -24.142 0.956 10.432 1.00 98.19 457 ASP A O 1
ATOM 3663 N N . GLU A 1 458 ? -24.132 -0.415 8.663 1.00 97.12 458 GLU A N 1
ATOM 3664 C CA . GLU A 1 458 ? -24.484 -1.632 9.415 1.00 97.12 458 GLU A CA 1
ATOM 3665 C C . GLU A 1 458 ? -23.522 -1.902 10.585 1.00 97.12 458 GLU A C 1
ATOM 3667 O O . GLU A 1 458 ? -23.951 -2.107 11.723 1.00 97.12 458 GLU A O 1
ATOM 3672 N N . ILE A 1 459 ? -22.212 -1.895 10.320 1.00 97.50 459 ILE A N 1
ATOM 3673 C CA . ILE A 1 459 ? -21.194 -2.184 11.339 1.00 97.50 459 ILE A CA 1
ATOM 3674 C C . ILE A 1 459 ? -21.064 -1.016 12.314 1.00 97.50 459 ILE A C 1
ATOM 3676 O O . ILE A 1 459 ? -20.931 -1.235 13.523 1.00 97.50 459 ILE A O 1
ATOM 3680 N N . PHE A 1 460 ? -21.096 0.214 11.801 1.00 98.38 460 PHE A N 1
ATOM 3681 C CA . PHE A 1 460 ? -21.009 1.423 12.606 1.00 98.38 460 PHE A CA 1
ATOM 3682 C C . PHE A 1 460 ? -22.151 1.474 13.626 1.00 98.38 460 PHE A C 1
ATOM 3684 O O . PHE A 1 460 ? -21.890 1.557 14.827 1.00 98.38 460 PHE A O 1
ATOM 3691 N N . ASP A 1 461 ? -23.400 1.331 13.179 1.00 97.81 461 ASP A N 1
ATOM 3692 C CA . ASP A 1 461 ? -24.582 1.412 14.039 1.00 97.81 461 ASP A CA 1
ATOM 3693 C C . ASP A 1 461 ? -24.618 0.274 15.067 1.00 97.81 461 ASP A C 1
ATOM 3695 O O . ASP A 1 461 ? -24.878 0.509 16.253 1.00 97.81 461 ASP A O 1
ATOM 3699 N N . ALA A 1 462 ? -24.300 -0.958 14.649 1.00 96.88 462 ALA A N 1
ATOM 3700 C CA . ALA A 1 462 ? -24.250 -2.110 15.548 1.00 96.88 462 ALA A CA 1
ATOM 3701 C C . ALA A 1 462 ? -23.176 -1.944 16.637 1.00 96.88 462 ALA A C 1
ATOM 3703 O O . ALA A 1 462 ? -23.438 -2.175 17.821 1.00 96.88 462 ALA A O 1
ATOM 3704 N N . THR A 1 463 ? -21.977 -1.492 16.257 1.00 97.50 463 THR A N 1
ATOM 3705 C CA . THR A 1 463 ? -20.882 -1.256 17.208 1.00 97.50 463 THR A CA 1
ATOM 3706 C C . THR A 1 463 ? -21.222 -0.113 18.158 1.00 97.50 463 THR A C 1
ATOM 3708 O O . THR A 1 463 ? -21.041 -0.243 19.371 1.00 97.50 463 THR A O 1
ATOM 3711 N N . ARG A 1 464 ? -21.748 0.994 17.622 1.00 96.81 464 ARG A N 1
ATOM 3712 C CA . ARG A 1 464 ? -22.116 2.188 18.386 1.00 96.81 464 ARG A CA 1
ATOM 3713 C C . ARG A 1 464 ? -23.152 1.859 19.453 1.00 96.81 464 ARG A C 1
ATOM 3715 O O . ARG A 1 464 ? -22.968 2.218 20.612 1.00 96.81 464 ARG A O 1
ATOM 3722 N N . LEU A 1 465 ? -24.184 1.089 19.098 1.00 95.69 465 LEU A N 1
ATOM 3723 C CA . LEU A 1 465 ? -25.199 0.627 20.046 1.00 95.69 465 LEU A CA 1
ATOM 3724 C C . LEU A 1 465 ? -24.581 -0.098 21.253 1.00 95.69 465 LEU A C 1
ATOM 3726 O O . LEU A 1 465 ? -25.069 0.041 22.376 1.00 95.69 465 LEU A O 1
ATOM 3730 N N . ASN A 1 466 ? -23.534 -0.895 21.042 1.00 95.25 466 ASN A N 1
ATOM 3731 C CA . ASN A 1 466 ? -22.883 -1.637 22.121 1.00 95.25 466 ASN A CA 1
ATOM 3732 C C . ASN A 1 466 ? -21.880 -0.781 22.899 1.00 95.25 466 ASN A C 1
ATOM 3734 O O . ASN A 1 466 ? -21.812 -0.917 24.119 1.00 95.25 466 ASN A O 1
ATOM 3738 N N . ALA A 1 467 ? -21.168 0.135 22.241 1.00 94.88 467 ALA A N 1
ATOM 3739 C CA . ALA A 1 467 ? -20.288 1.094 22.905 1.00 94.88 467 ALA A CA 1
ATOM 3740 C C . ALA A 1 467 ? -21.079 2.059 23.809 1.00 94.88 467 ALA A C 1
ATOM 3742 O O . ALA A 1 467 ? -20.727 2.246 24.974 1.00 94.88 467 ALA A O 1
ATOM 3743 N N . ASP A 1 468 ? -22.210 2.586 23.332 1.00 93.69 468 ASP A N 1
ATOM 3744 C CA . ASP A 1 468 ? -23.083 3.485 24.098 1.00 93.69 468 ASP A CA 1
ATOM 3745 C C . ASP A 1 468 ? -23.633 2.813 25.371 1.00 93.69 468 ASP A C 1
ATOM 3747 O O . ASP A 1 468 ? -23.770 3.460 26.414 1.00 93.69 468 ASP A O 1
ATOM 3751 N N . LYS A 1 469 ? -23.892 1.496 25.346 1.00 91.94 469 LYS A N 1
ATOM 3752 C CA . LYS A 1 469 ? -24.280 0.729 26.549 1.00 91.94 469 LYS A CA 1
ATOM 3753 C C . LYS A 1 469 ? -23.184 0.717 27.614 1.00 91.94 469 LYS A C 1
ATOM 3755 O O . LYS A 1 469 ? -23.508 0.751 28.797 1.00 91.94 469 LYS A O 1
ATOM 3760 N N . VAL A 1 470 ? -21.909 0.692 27.224 1.00 90.56 470 VAL A N 1
ATOM 3761 C CA . VAL A 1 470 ? -20.784 0.748 28.175 1.00 90.56 470 VAL A CA 1
ATOM 3762 C C . VAL A 1 470 ? -20.734 2.114 28.857 1.00 90.56 470 VAL A C 1
ATOM 3764 O O . VAL A 1 470 ? -20.638 2.194 30.081 1.00 90.56 470 VAL A O 1
ATOM 3767 N N . PHE A 1 471 ? -20.870 3.191 28.080 1.00 88.56 471 PHE A N 1
ATOM 3768 C CA . PHE A 1 471 ? -20.872 4.558 28.605 1.00 88.56 471 PHE A CA 1
ATOM 3769 C C . PHE A 1 471 ? -22.103 4.876 29.468 1.00 88.56 471 PHE A C 1
ATOM 3771 O O . PHE A 1 471 ? -22.003 5.614 30.447 1.00 88.56 471 PHE A O 1
ATOM 3778 N N . THR A 1 472 ? -23.269 4.317 29.139 1.00 84.38 472 THR A N 1
ATOM 3779 C CA . THR A 1 472 ? -24.512 4.531 29.903 1.00 84.38 472 THR A CA 1
ATOM 3780 C C . THR A 1 472 ? -24.649 3.605 31.114 1.00 84.38 472 THR A C 1
ATOM 3782 O O . THR A 1 472 ? -25.162 4.037 32.143 1.00 84.38 472 THR A O 1
ATOM 3785 N N . GLY A 1 473 ? -24.165 2.362 31.038 1.00 73.50 473 GLY A N 1
ATOM 3786 C CA . GLY A 1 473 ? -24.242 1.374 32.122 1.00 73.50 473 GLY A CA 1
ATOM 3787 C C . GLY A 1 473 ? -23.325 1.661 33.315 1.00 73.50 473 GLY A C 1
ATOM 3788 O O . GLY A 1 473 ? -23.585 1.178 34.412 1.00 73.50 473 GLY A O 1
ATOM 3789 N N . ASN A 1 474 ? -22.291 2.482 33.121 1.00 59.88 474 ASN A N 1
ATOM 3790 C CA . ASN A 1 474 ? -21.360 2.932 34.161 1.00 59.88 474 ASN A CA 1
ATOM 3791 C C . ASN A 1 474 ? -21.724 4.313 34.748 1.00 59.88 474 ASN A C 1
ATOM 3793 O O . ASN A 1 474 ? -20.896 4.949 35.404 1.00 59.88 474 ASN A O 1
ATOM 3797 N N . GLN A 1 475 ? -22.958 4.792 34.545 1.00 53.09 475 GLN A N 1
ATOM 3798 C CA . GLN A 1 475 ? -23.472 5.947 35.285 1.00 53.09 475 GLN A CA 1
ATOM 3799 C C . GLN A 1 475 ? -23.469 5.623 36.787 1.00 53.09 475 GLN A C 1
ATOM 3801 O O . GLN A 1 475 ? -24.132 4.682 37.226 1.00 53.09 475 GLN A O 1
ATOM 3806 N N . ARG A 1 476 ? -22.719 6.400 37.583 1.00 42.53 476 ARG A N 1
ATOM 3807 C CA . ARG A 1 476 ? -22.875 6.415 39.046 1.00 42.53 476 ARG A CA 1
ATOM 3808 C C . ARG A 1 476 ? -24.371 6.610 39.346 1.00 42.53 476 ARG A C 1
ATOM 3810 O O . ARG A 1 476 ? -24.971 7.492 38.726 1.00 42.53 476 ARG A O 1
ATOM 3817 N N . PRO A 1 477 ? -24.990 5.823 40.246 1.00 28.70 477 PRO A N 1
ATOM 3818 C CA . PRO A 1 477 ? -26.325 6.157 40.716 1.00 28.70 477 PRO A CA 1
ATOM 3819 C C . PRO A 1 477 ? -26.288 7.588 41.274 1.00 28.70 477 PRO A C 1
ATOM 3821 O O . PRO A 1 477 ? -25.290 7.934 41.910 1.00 28.70 477 PRO A O 1
ATOM 3824 N N . PRO A 1 478 ? -27.318 8.416 41.037 1.00 35.25 478 PRO A N 1
ATOM 3825 C CA . PRO A 1 478 ? -27.436 9.669 41.762 1.00 35.25 478 PRO A CA 1
ATOM 3826 C C . PRO A 1 478 ? -27.552 9.335 43.255 1.00 35.25 478 PRO A C 1
ATOM 3828 O O . PRO A 1 478 ? -28.419 8.539 43.632 1.00 35.25 478 PRO A O 1
ATOM 3831 N N . ASP A 1 479 ? -26.637 9.883 44.055 1.00 36.31 479 ASP A N 1
ATOM 3832 C CA . ASP A 1 479 ? -26.670 9.811 45.522 1.00 36.31 479 ASP A CA 1
ATOM 3833 C C . ASP A 1 479 ? -27.918 10.504 46.100 1.00 36.31 479 ASP A C 1
ATOM 3835 O O . ASP A 1 479 ? -28.336 11.558 45.555 1.00 36.31 479 ASP A O 1
#

Secondary structure (DSSP, 8-state):
--S--TT-SS-HHHHHHHHHTSSHHHHHHHHHHHHHHHHHHHHHHHHTTSEETTTEE-HHHHH----GGG--HHHHHHHHHHHHHHHHHHHHHHHHHHS--SS-EEEEE--SPPPPEEEETTTEEEE---HHHHHHHHHHHHHH-SEEEEEE-HHHHHHHHHHHGGGTT-HHHHHHHHTTS-EEEE--TTTHHHHHHHHGGG-SEEEEEESS--HHHHHHHHHH-STTTGGGEEEEE-HHHHHHHHHHHHHHHHHTTTS--EEE---SPPPSS-HHHHHHHHHTTSEEE-HHHHHHTHHHHHHHHHH---SSPTTTS--------S----HHHHHHHHHHHHHHHHHHHHHHHS--S-HHHHHHHHHHHHHHHHHTT-HHHHHHHHHHHHHHHHHHHHHHTS-SGGGTTS-HHHHHHHHHHHHHHHHHHHHHHHHHHHT-STT--S--HHHHHHHHHHHHHHHHHHHHHHHHHTPPPP-

Foldseek 3Di:
DDDDDPDQLDDLVLLLVLLLQFFHDQSSLLLVVLSVLLVVLQVVCVVVQQADHQAGGDPNLLLDLADLSSFDLLSVLLNLQLLLLQLLLQLLLLVVQQDDDPFFEEEEAEFLWAQFWFQQPPSDIDRDDDVVVVVLQQCVCVLQVTQYEYEDRSVNSNVVSVVSSVCSVPSVVSSVVSNVHHRYHYDRPQCVVVVVLLLQLLGQAYEYEYLEQAPRSVVVVVVQQDPQRLLRYEYAQAPVSHVVVVVVVVVVVVCPPVRHDTSDHRPDDRPPDDSVRVQVVSVVRHNYDHSVRCSVCSVVVNVSSRVTGGNDDRVRSNGHDFDFRAGPDDPVSVVVLVSSLVSLVVVLVCLLVHADSRLSSSLSSLSVNLSSCSNRSNLQSNLLSLLLNLLLLVLVLVQLVDDDPSCPVPDPVRSVVSNVSSVSSNVSSNVSSLCSNQVPTSNDDDGCNVVSVVSSCSSSVSNNVNSNCSSVVSPDPDD